Protein AF-0000000068338306 (afdb_homodimer)

Foldseek 3Di:
DPPQFDADPVCPVVLVVLVVVLVVDDCVVCVPVNVVSVVVNCVRRRDDDDDADQPVLAKDKDKDKFDQPCVVPVPDDLLCLCQDVVRVNVVVLCVLLVKDKDWAEAPNDVDNVVLVVVCVVVDPVSVRNPDHTIMMIMFIGGDVSSVVSVVSSVVSSVVSRDDDPPPDDPPPPCPPDPPPPPPPQRSVVPDVVPPPPDDPPPSPPDPPPPPDDD/DPPQFDADPVCPVVLVVLVVVLVVDDCVVCVPVNVVSVVVNCVRRRDDDDDADQPVLAKDKDKDKFDQPCVVPVPDDLLCLCQDVVRVNVVVLCVLLVKDKDWAEAPNDVDNVVLVVVCVVVDPVSVRNPDHTIMMIMFIGGDVSSVSSVVSSVVSSVVSRDDDPPPDDPPPPCPPDPPPPPPPPSSVVPDVVVPPPDDPPPPPPDPPPPPDDD

Secondary structure (DSSP, 8-state):
-----PPPHHHHHHHHHHHHHHHHS-TTT-HHHHHHHHHHHHHHTT----EE--SS---EEEEEEEE--TTT-TT--HHHHHH-GGGHHHHHHHHHHT-EEEEESTT-SS-HHHHHHHHHTT-GGGGGGGSPSEEEEEEEESHHHHHHHHHHHHHHHHHHHS----------------------SGGGGSSTTTT-S-----------------/-----PPPHHHHHHHHHHHHHHHHS-TTT-HHHHHHHHHHHHHHTT----EE--SS---EEEEEEEE--TTT-TT--HHHHHH-GGGHHHHHHHHHHT-EEEEESTT-SS-HHHHHHHHHTT-GGGGGGGSPSEEEEEEEESHHHHHHHHHHHHHHHHHHHS----------------------SGGGGSSTTTT-S-----------------

Structure (mmCIF, N/CA/C/O backbone):
data_AF-0000000068338306-model_v1
#
loop_
_entity.id
_entity.type
_entity.pdbx_description
1 polymer 'KH domain-containing RNA-binding signal transduction-associated protein 2'
#
loop_
_atom_site.group_PDB
_atom_site.id
_atom_site.type_symbol
_atom_site.label_atom_id
_atom_site.label_alt_id
_atom_site.label_comp_id
_atom_site.label_asym_id
_atom_site.label_entity_id
_atom_site.label_seq_id
_atom_site.pdbx_PDB_ins_code
_atom_site.Cartn_x
_atom_site.Cartn_y
_atom_site.Cartn_z
_atom_site.occupancy
_atom_site.B_iso_or_equiv
_atom_site.auth_seq_id
_atom_site.auth_comp_id
_atom_site.auth_asym_id
_atom_site.auth_atom_id
_atom_site.pdbx_PDB_model_num
ATOM 1 N N . MET A 1 1 ? 0.782 8.266 22.594 1 24.22 1 MET A N 1
ATOM 2 C CA . MET A 1 1 ? 1.896 8.625 21.719 1 24.22 1 MET A CA 1
ATOM 3 C C . MET A 1 1 ? 2.15 7.531 20.688 1 24.22 1 MET A C 1
ATOM 5 O O . MET A 1 1 ? 2.463 6.395 21.047 1 24.22 1 MET A O 1
ATOM 9 N N . MET A 1 2 ? 1.379 7.531 19.719 1 29.98 2 MET A N 1
ATOM 10 C CA . MET A 1 2 ? 1.616 6.445 18.781 1 29.98 2 MET A CA 1
ATOM 11 C C . MET A 1 2 ? 3.086 6.387 18.375 1 29.98 2 MET A C 1
ATOM 13 O O . MET A 1 2 ? 3.666 7.395 17.969 1 29.98 2 MET A O 1
ATOM 17 N N . LYS A 1 3 ? 3.863 5.609 19.141 1 35.41 3 LYS A N 1
ATOM 18 C CA . LYS A 1 3 ? 5.289 5.445 18.891 1 35.41 3 LYS A CA 1
ATOM 19 C C . LYS A 1 3 ? 5.547 5.074 17.422 1 35.41 3 LYS A C 1
ATOM 21 O O . LYS A 1 3 ? 5.059 4.051 16.953 1 35.41 3 LYS A O 1
ATOM 26 N N . VAL A 1 4 ? 5.727 6.016 16.641 1 39.84 4 VAL A N 1
ATOM 27 C CA . VAL A 1 4 ? 6.227 5.941 15.266 1 39.84 4 VAL A CA 1
ATOM 28 C C . VAL A 1 4 ? 7.605 5.285 15.25 1 39.84 4 VAL A C 1
ATOM 30 O O . VAL A 1 4 ? 8.453 5.586 16.094 1 39.84 4 VAL A O 1
ATOM 33 N N . GLY A 1 5 ? 7.781 4.016 14.703 1 48.25 5 GLY A N 1
ATOM 34 C CA . GLY A 1 5 ? 9.023 3.678 14.023 1 48.25 5 GLY A CA 1
ATOM 35 C C . GLY A 1 5 ? 9.734 2.488 14.641 1 48.25 5 GLY A C 1
ATOM 36 O O . GLY A 1 5 ? 10.961 2.375 14.547 1 48.25 5 GLY A O 1
ATOM 37 N N . GLU A 1 6 ? 9.203 2.004 15.711 1 49.91 6 GLU A N 1
ATOM 38 C CA . GLU A 1 6 ? 10.141 0.954 16.109 1 49.91 6 GLU A CA 1
ATOM 39 C C . GLU A 1 6 ? 10.18 -0.167 15.078 1 49.91 6 GLU A C 1
ATOM 41 O O . GLU A 1 6 ? 9.133 -0.651 14.633 1 49.91 6 GLU A O 1
ATOM 46 N N . PRO A 1 7 ? 11.328 -0.341 14.586 1 56.81 7 PRO A N 1
ATOM 47 C CA . PRO A 1 7 ? 11.43 -1.458 13.648 1 56.81 7 PRO A CA 1
ATOM 48 C C . PRO A 1 7 ? 10.984 -2.785 14.25 1 56.81 7 PRO A C 1
ATOM 50 O O . PRO A 1 7 ? 11.117 -2.992 15.461 1 56.81 7 PRO A O 1
ATOM 53 N N . ARG A 1 8 ? 10.32 -3.475 13.555 1 62.78 8 ARG A N 1
ATOM 54 C CA . ARG A 1 8 ? 9.961 -4.832 13.961 1 62.78 8 ARG A CA 1
ATOM 55 C C . ARG A 1 8 ? 11.203 -5.645 14.297 1 62.78 8 ARG A C 1
ATOM 57 O O . ARG A 1 8 ? 12.258 -5.477 13.672 1 62.78 8 ARG A O 1
ATOM 64 N N . PRO A 1 9 ? 11.242 -6.188 15.406 1 61.31 9 PRO A N 1
ATOM 65 C CA . PRO A 1 9 ? 12.414 -6.965 15.82 1 61.31 9 PRO A CA 1
ATOM 66 C C . PRO A 1 9 ? 13.055 -7.73 14.664 1 61.31 9 PRO A C 1
ATOM 68 O O . PRO A 1 9 ? 14.281 -7.836 14.586 1 61.31 9 PRO A O 1
ATOM 71 N N . GLU A 1 10 ? 12.195 -8.211 13.844 1 68.5 10 GLU A N 1
ATOM 72 C CA . GLU A 1 10 ? 12.734 -8.992 12.734 1 68.5 10 GLU A CA 1
ATOM 73 C C . GLU A 1 10 ? 13.539 -8.117 11.781 1 68.5 10 GLU A C 1
ATOM 75 O O . GLU A 1 10 ? 14.422 -8.609 11.07 1 68.5 10 GLU A O 1
ATOM 80 N N . GLN A 1 11 ? 13.352 -6.883 12.023 1 81.19 11 GLN A N 1
ATOM 81 C CA . GLN A 1 11 ? 14.016 -5.977 11.086 1 81.19 11 GLN A CA 1
ATOM 82 C C . GLN A 1 11 ? 15.305 -5.422 11.68 1 81.19 11 GLN A C 1
ATOM 84 O O . GLN A 1 11 ? 16.125 -4.84 10.961 1 81.19 11 GLN A O 1
ATOM 89 N N . ALA A 1 12 ? 15.539 -5.645 12.922 1 85.69 12 ALA A N 1
ATOM 90 C CA . ALA A 1 12 ? 16.719 -5.105 13.602 1 85.69 12 ALA A CA 1
ATOM 91 C C . ALA A 1 12 ? 18 -5.664 12.992 1 85.69 12 ALA A C 1
ATOM 93 O O . ALA A 1 12 ? 18.984 -4.93 12.805 1 85.69 12 ALA A O 1
ATOM 94 N N . GLY A 1 13 ? 17.953 -6.965 12.719 1 88.88 13 GLY A N 1
ATOM 95 C CA . GLY A 1 13 ? 19.109 -7.59 12.102 1 88.88 13 GLY A CA 1
ATOM 96 C C . GLY A 1 13 ? 19.422 -7.055 10.719 1 88.88 13 GLY A C 1
ATOM 97 O O . GLY A 1 13 ? 20.578 -6.805 10.391 1 88.88 13 GLY A O 1
ATOM 98 N N . ALA A 1 14 ? 18.438 -6.832 10 1 90.62 14 ALA A N 1
ATOM 99 C CA . ALA A 1 14 ? 18.609 -6.301 8.648 1 90.62 14 ALA A CA 1
ATOM 100 C C . ALA A 1 14 ? 19.141 -4.867 8.688 1 90.62 14 ALA A C 1
ATOM 102 O O . ALA A 1 14 ? 20.016 -4.5 7.906 1 90.62 14 ALA A O 1
ATOM 103 N N . ILE A 1 15 ? 18.688 -4.133 9.617 1 91.94 15 ILE A N 1
ATOM 104 C CA . ILE A 1 15 ? 19.109 -2.742 9.758 1 91.94 15 ILE A CA 1
ATOM 105 C C . ILE A 1 15 ? 20.594 -2.682 10.117 1 91.94 15 ILE A C 1
ATOM 107 O O . ILE A 1 15 ? 21.359 -1.93 9.508 1 91.94 15 ILE A O 1
ATOM 111 N N . GLU A 1 16 ? 20.922 -3.521 11.031 1 93.31 16 GLU A N 1
ATOM 112 C CA . GLU A 1 16 ? 22.328 -3.539 11.461 1 93.31 16 GLU A CA 1
ATOM 113 C C . GLU A 1 16 ? 23.25 -3.928 10.312 1 93.31 16 GLU A C 1
ATOM 115 O O . GLU A 1 16 ? 24.328 -3.34 10.148 1 93.31 16 GLU A O 1
ATOM 120 N N . ALA A 1 17 ? 22.828 -4.883 9.594 1 94.5 17 ALA A N 1
ATOM 121 C CA . ALA A 1 17 ? 23.625 -5.355 8.477 1 94.5 17 ALA A CA 1
ATOM 122 C C . ALA A 1 17 ? 23.812 -4.262 7.43 1 94.5 17 ALA A C 1
ATOM 124 O O . ALA A 1 17 ? 24.922 -4.035 6.945 1 94.5 17 ALA A O 1
ATOM 125 N N . ILE A 1 18 ? 22.812 -3.545 7.18 1 94.75 18 ILE A N 1
ATOM 126 C CA . ILE A 1 18 ? 22.859 -2.498 6.164 1 94.75 18 ILE A CA 1
ATOM 127 C C . ILE A 1 18 ? 23.703 -1.333 6.66 1 94.75 18 ILE A C 1
ATOM 129 O O . ILE A 1 18 ? 24.531 -0.794 5.91 1 94.75 18 ILE A O 1
ATOM 133 N N . VAL A 1 19 ? 23.531 -0.978 7.91 1 93.31 19 VAL A N 1
ATOM 134 C CA . VAL A 1 19 ? 24.297 0.128 8.484 1 93.31 19 VAL A CA 1
ATOM 135 C C . VAL A 1 19 ? 25.797 -0.205 8.453 1 93.31 19 VAL A C 1
ATOM 137 O O . VAL A 1 19 ? 26.609 0.635 8.086 1 93.31 19 VAL A O 1
ATOM 140 N N . ARG A 1 20 ? 26.125 -1.414 8.828 1 95.12 20 ARG A N 1
ATOM 141 C CA . ARG A 1 20 ? 27.516 -1.861 8.844 1 95.12 20 ARG A CA 1
ATOM 142 C C . ARG A 1 20 ? 28.109 -1.802 7.445 1 95.12 20 ARG A C 1
ATOM 144 O O . ARG A 1 20 ? 29.219 -1.267 7.262 1 95.12 20 ARG A O 1
ATOM 151 N N . GLU A 1 21 ? 27.391 -2.266 6.465 1 96.38 21 GLU A N 1
ATOM 152 C CA . GLU A 1 21 ? 27.906 -2.287 5.094 1 96.38 21 GLU A CA 1
ATOM 153 C C . GLU A 1 21 ? 27.953 -0.88 4.504 1 96.38 21 GLU A C 1
ATOM 155 O O . GLU A 1 21 ? 28.875 -0.557 3.746 1 96.38 21 GLU A O 1
ATOM 160 N N . LEU A 1 22 ? 27.078 -0.079 4.879 1 94.5 22 LEU A N 1
ATOM 161 C CA . LEU A 1 22 ? 27.031 1.289 4.375 1 94.5 22 LEU A CA 1
ATOM 162 C C . LEU A 1 22 ? 28.234 2.088 4.867 1 94.5 22 LEU A C 1
ATOM 164 O O . LEU A 1 22 ? 28.781 2.916 4.133 1 94.5 22 LEU A O 1
ATOM 168 N N . LYS A 1 23 ? 28.641 1.833 6.055 1 94.31 23 LYS A N 1
ATOM 169 C CA . LYS A 1 23 ? 29.797 2.516 6.625 1 94.31 23 LYS A CA 1
ATOM 170 C C . LYS A 1 23 ? 31.062 2.18 5.855 1 94.31 23 LYS A C 1
ATOM 172 O O . LYS A 1 23 ? 31.984 3.004 5.766 1 94.31 23 LYS A O 1
ATOM 177 N N . ASN A 1 24 ? 31.094 1.032 5.281 1 94.56 24 ASN A N 1
ATOM 178 C CA . ASN A 1 24 ? 32.281 0.552 4.586 1 94.56 24 ASN A CA 1
ATOM 179 C C . ASN A 1 24 ? 32.188 0.798 3.082 1 94.56 24 ASN A C 1
ATOM 181 O O . ASN A 1 24 ? 33.125 0.513 2.344 1 94.56 24 ASN A O 1
ATOM 185 N N . LEU A 1 25 ? 31.078 1.37 2.646 1 95.31 25 LEU A N 1
ATOM 186 C CA . LEU A 1 25 ? 30.844 1.593 1.222 1 95.31 25 LEU A CA 1
ATOM 187 C C . LEU A 1 25 ? 31.359 2.967 0.801 1 95.31 25 LEU A C 1
ATOM 189 O O . LEU A 1 25 ? 31.125 3.961 1.491 1 95.31 25 LEU A O 1
ATOM 193 N N . ASP A 1 26 ? 32.094 3.043 -0.288 1 94.5 26 ASP A N 1
ATOM 194 C CA . ASP A 1 26 ? 32.531 4.312 -0.86 1 94.5 26 ASP A CA 1
ATOM 195 C C . ASP A 1 26 ? 31.391 5.043 -1.53 1 94.5 26 ASP A C 1
ATOM 197 O O . ASP A 1 26 ? 30.984 4.691 -2.641 1 94.5 26 ASP A O 1
ATOM 201 N N . GLU A 1 27 ? 30.906 6.078 -0.994 1 93.19 27 GLU A N 1
ATOM 202 C CA . GLU A 1 27 ? 29.734 6.816 -1.454 1 93.19 27 GLU A CA 1
ATOM 203 C C . GLU A 1 27 ? 29.984 7.434 -2.83 1 93.19 27 GLU A C 1
ATOM 205 O O . GLU A 1 27 ? 29.062 7.527 -3.643 1 93.19 27 GLU A O 1
ATOM 210 N N . LYS A 1 28 ? 31.125 7.926 -3.109 1 94.88 28 LYS A N 1
ATOM 211 C CA . LYS A 1 28 ? 31.438 8.57 -4.383 1 94.88 28 LYS A CA 1
ATOM 212 C C . LYS A 1 28 ? 31.438 7.559 -5.523 1 94.88 28 LYS A C 1
ATOM 214 O O . LYS A 1 28 ? 31 7.879 -6.637 1 94.88 28 LYS A O 1
ATOM 219 N N . ALA A 1 29 ? 31.844 6.344 -5.25 1 94.88 29 ALA A N 1
ATOM 220 C CA . ALA A 1 29 ? 31.906 5.301 -6.27 1 94.88 29 ALA A CA 1
ATOM 221 C C . ALA A 1 29 ? 30.547 4.652 -6.473 1 94.88 29 ALA A C 1
ATOM 223 O O . ALA A 1 29 ? 30.234 4.168 -7.562 1 94.88 29 ALA A O 1
ATOM 224 N N . PHE A 1 30 ? 29.766 4.625 -5.391 1 96.56 30 PHE A N 1
ATOM 225 C CA . PHE A 1 30 ? 28.484 3.939 -5.438 1 96.56 30 PHE A CA 1
ATOM 226 C C . PHE A 1 30 ? 27.375 4.848 -4.93 1 96.56 30 PHE A C 1
ATOM 228 O O . PHE A 1 30 ? 26.688 4.512 -3.963 1 96.56 30 PHE A O 1
ATOM 235 N N . PRO A 1 31 ? 27.125 5.949 -5.66 1 95.88 31 PRO A N 1
ATOM 236 C CA . PRO A 1 31 ? 26.125 6.902 -5.176 1 95.88 31 PRO A CA 1
ATOM 237 C C . PRO A 1 31 ? 24.703 6.324 -5.188 1 95.88 31 PRO A C 1
ATOM 239 O O . PRO A 1 31 ? 23.906 6.602 -4.285 1 95.88 31 PRO A O 1
ATOM 242 N N . ALA A 1 32 ? 24.375 5.57 -6.18 1 94.94 32 ALA A N 1
ATOM 243 C CA . ALA A 1 32 ? 23.031 5 -6.277 1 94.94 32 ALA A CA 1
ATOM 244 C C . ALA A 1 32 ? 22.781 3.992 -5.16 1 94.94 32 ALA A C 1
ATOM 246 O O . ALA A 1 32 ? 21.719 3.992 -4.543 1 94.94 32 ALA A O 1
ATOM 247 N N . LEU A 1 33 ? 23.719 3.197 -4.859 1 95.88 33 LEU A N 1
ATOM 248 C CA . LEU A 1 33 ? 23.578 2.197 -3.809 1 95.88 33 LEU A CA 1
ATOM 249 C C . LEU A 1 33 ? 23.516 2.855 -2.436 1 95.88 33 LEU A C 1
ATOM 251 O O . LEU A 1 33 ? 22.812 2.381 -1.544 1 95.88 33 LEU A O 1
ATOM 255 N N . HIS A 1 34 ? 24.312 3.867 -2.301 1 95.62 34 HIS A N 1
ATOM 256 C CA . HIS A 1 34 ? 24.266 4.613 -1.046 1 95.62 34 HIS A CA 1
ATOM 257 C C . HIS A 1 34 ? 22.875 5.184 -0.788 1 95.62 34 HIS A C 1
ATOM 259 O O . HIS A 1 34 ? 22.344 5.043 0.311 1 95.62 34 HIS A O 1
ATOM 265 N N . ALA A 1 35 ? 22.391 5.77 -1.812 1 93.44 35 ALA A N 1
ATOM 266 C CA . ALA A 1 35 ? 21.047 6.34 -1.703 1 93.44 35 ALA A CA 1
ATOM 267 C C . ALA A 1 35 ? 20 5.25 -1.431 1 93.44 35 ALA A C 1
ATOM 269 O O . ALA A 1 35 ? 19.094 5.445 -0.629 1 93.44 35 ALA A O 1
ATOM 270 N N . LEU A 1 36 ? 20.172 4.188 -2.062 1 93.88 36 LEU A N 1
ATOM 271 C CA . LEU A 1 36 ? 19.266 3.055 -1.896 1 93.88 36 LEU A CA 1
ATOM 272 C C . LEU A 1 36 ? 19.297 2.551 -0.457 1 93.88 36 LEU A C 1
ATOM 274 O O . LEU A 1 36 ? 18.234 2.238 0.112 1 93.88 36 LEU A O 1
ATOM 278 N N . ALA A 1 37 ? 20.438 2.418 0.091 1 94.25 37 ALA A N 1
ATOM 279 C CA . ALA A 1 37 ? 20.594 1.94 1.463 1 94.25 37 ALA A CA 1
ATOM 280 C C . ALA A 1 37 ? 19.906 2.883 2.451 1 94.25 37 ALA A C 1
ATOM 282 O O . ALA A 1 37 ? 19.219 2.434 3.369 1 94.25 37 ALA A O 1
ATOM 283 N N . GLU A 1 38 ? 20.078 4.113 2.223 1 89.69 38 GLU A N 1
ATOM 284 C CA . GLU A 1 38 ? 19.438 5.105 3.088 1 89.69 38 GLU A CA 1
ATOM 285 C C . GLU A 1 38 ? 17.922 5.012 3.014 1 89.69 38 GLU A C 1
ATOM 287 O O . GLU A 1 38 ? 17.234 5.098 4.035 1 89.69 38 GLU A O 1
ATOM 292 N N . ASN A 1 39 ? 17.438 4.867 1.796 1 89.06 39 ASN A N 1
ATOM 293 C CA . ASN A 1 39 ? 16 4.742 1.602 1 89.06 39 ASN A CA 1
ATOM 294 C C . ASN A 1 39 ? 15.453 3.49 2.279 1 89.06 39 ASN A C 1
ATOM 296 O O . ASN A 1 39 ? 14.367 3.521 2.863 1 89.06 39 ASN A O 1
ATOM 300 N N . GLU A 1 40 ? 16.219 2.461 2.141 1 90.38 40 GLU A N 1
ATOM 301 C CA . GLU A 1 40 ? 15.773 1.209 2.746 1 90.38 40 GLU A CA 1
ATOM 302 C C . GLU A 1 40 ? 15.773 1.303 4.27 1 90.38 40 GLU A C 1
ATOM 304 O O . GLU A 1 40 ? 14.867 0.792 4.93 1 90.38 40 GLU A O 1
ATOM 309 N N . LEU A 1 41 ? 16.766 1.911 4.82 1 89.25 41 LEU A N 1
ATOM 310 C CA . LEU A 1 41 ? 16.812 2.109 6.266 1 89.25 41 LEU A CA 1
ATOM 311 C C . LEU A 1 41 ? 15.625 2.922 6.75 1 89.25 41 LEU A C 1
ATOM 313 O O . LEU A 1 41 ? 15.023 2.605 7.781 1 89.25 41 LEU A O 1
ATOM 317 N N . PHE A 1 42 ? 15.32 3.855 5.957 1 85.62 42 PHE A N 1
ATOM 318 C CA . PHE A 1 42 ? 14.156 4.676 6.258 1 85.62 42 PHE A CA 1
ATOM 319 C C . PHE A 1 42 ? 12.891 3.834 6.266 1 85.62 42 PHE A C 1
ATOM 321 O O . PHE A 1 42 ? 12.07 3.945 7.18 1 85.62 42 PHE A O 1
ATOM 328 N N . ARG A 1 43 ? 12.766 2.963 5.309 1 87.19 43 ARG A N 1
ATOM 329 C CA . ARG A 1 43 ? 11.586 2.113 5.195 1 87.19 43 ARG A CA 1
ATOM 330 C C . ARG A 1 43 ? 11.523 1.107 6.34 1 87.19 43 ARG A C 1
ATOM 332 O O . ARG A 1 43 ? 10.461 0.901 6.934 1 87.19 43 ARG A O 1
ATOM 339 N N . LEU A 1 44 ? 12.641 0.585 6.633 1 87.75 44 LEU A N 1
ATOM 340 C CA . LEU A 1 44 ? 12.703 -0.427 7.684 1 87.75 44 LEU A CA 1
ATOM 341 C C . LEU A 1 44 ? 12.391 0.182 9.047 1 87.75 44 LEU A C 1
ATOM 343 O O . LEU A 1 44 ? 11.953 -0.521 9.961 1 87.75 44 LEU A O 1
ATOM 347 N N . ARG A 1 45 ? 12.508 1.441 9.102 1 82.62 45 ARG A N 1
ATOM 348 C CA . ARG A 1 45 ? 12.25 2.135 10.359 1 82.62 45 ARG A CA 1
ATOM 349 C C . ARG A 1 45 ? 10.828 2.693 10.391 1 82.62 45 ARG A C 1
ATOM 351 O O . ARG A 1 45 ? 10.492 3.498 11.266 1 82.62 45 ARG A O 1
ATOM 358 N N . GLY A 1 46 ? 10.086 2.352 9.375 1 78.06 46 GLY A N 1
ATOM 359 C CA . GLY A 1 46 ? 8.672 2.691 9.398 1 78.06 46 GLY A CA 1
ATOM 360 C C . GLY A 1 46 ? 8.312 3.838 8.469 1 78.06 46 GLY A C 1
ATOM 361 O O . GLY A 1 46 ? 7.18 4.316 8.469 1 78.06 46 GLY A O 1
ATOM 362 N N . GLY A 1 47 ? 9.266 4.238 7.75 1 82.56 47 GLY A N 1
ATOM 363 C CA . GLY A 1 47 ? 9.016 5.324 6.816 1 82.56 47 GLY A CA 1
ATOM 364 C C . GLY A 1 47 ? 8.203 4.895 5.609 1 82.56 47 GLY A C 1
ATOM 365 O O . GLY A 1 47 ? 8.297 3.748 5.168 1 82.56 47 GLY A O 1
ATOM 366 N N . ILE A 1 48 ? 7.344 5.836 5.152 1 83.94 48 ILE A N 1
ATOM 367 C CA . ILE A 1 48 ? 6.574 5.629 3.928 1 83.94 48 ILE A CA 1
ATOM 368 C C . ILE A 1 48 ? 7.074 6.578 2.838 1 83.94 48 ILE A C 1
ATOM 370 O O . ILE A 1 48 ? 7.117 7.793 3.039 1 83.94 48 ILE A O 1
ATOM 374 N N . ALA A 1 49 ? 7.383 6.035 1.756 1 78.31 49 ALA A N 1
ATOM 375 C CA . ALA A 1 49 ? 8.047 6.812 0.712 1 78.31 49 ALA A CA 1
ATOM 376 C C . ALA A 1 49 ? 7.031 7.613 -0.102 1 78.31 49 ALA A C 1
ATOM 378 O O . ALA A 1 49 ? 7.234 8.805 -0.357 1 78.31 49 ALA A O 1
ATOM 379 N N . GLU A 1 50 ? 5.988 6.949 -0.47 1 85.94 50 GLU A N 1
ATOM 380 C CA . GLU A 1 50 ? 5.062 7.598 -1.396 1 85.94 50 GLU A CA 1
ATOM 381 C C . GLU A 1 50 ? 3.908 8.258 -0.648 1 85.94 50 GLU A C 1
ATOM 383 O O . GLU A 1 50 ? 3.332 7.668 0.267 1 85.94 50 GLU A O 1
ATOM 388 N N . SER A 1 51 ? 3.686 9.5 -0.991 1 93.75 51 SER A N 1
ATOM 389 C CA . SER A 1 51 ? 2.58 10.242 -0.396 1 93.75 51 SER A CA 1
ATOM 390 C C . SER A 1 51 ? 1.408 10.359 -1.365 1 93.75 51 SER A C 1
ATOM 392 O O . SER A 1 51 ? 1.601 10.352 -2.582 1 93.75 51 SER A O 1
ATOM 394 N N . ILE A 1 52 ? 0.283 10.453 -0.825 1 95.56 52 ILE A N 1
ATOM 395 C CA . ILE A 1 52 ? -0.927 10.547 -1.634 1 95.56 52 ILE A CA 1
ATOM 396 C C . ILE A 1 52 ? -1.539 11.938 -1.497 1 95.56 52 ILE A C 1
ATOM 398 O O . ILE A 1 52 ? -1.716 12.438 -0.384 1 95.56 52 ILE A O 1
ATOM 402 N N . ASP A 1 53 ? -1.77 12.547 -2.58 1 95.06 53 ASP A N 1
ATOM 403 C CA . ASP A 1 53 ? -2.494 13.812 -2.615 1 95.06 53 ASP A CA 1
ATOM 404 C C . ASP A 1 53 ? -4 13.578 -2.729 1 95.06 53 ASP A C 1
ATOM 406 O O . ASP A 1 53 ? -4.508 13.266 -3.807 1 95.06 53 ASP A O 1
ATOM 410 N N . ILE A 1 54 ? -4.715 13.828 -1.729 1 94.5 54 ILE A N 1
ATOM 411 C CA . ILE A 1 54 ? -6.137 13.508 -1.734 1 94.5 54 ILE A CA 1
ATOM 412 C C . ILE A 1 54 ? -6.941 14.75 -2.133 1 94.5 54 ILE A C 1
ATOM 414 O O . ILE A 1 54 ? -8.117 14.641 -2.484 1 94.5 54 ILE A O 1
ATOM 418 N N . VAL A 1 55 ? -6.367 15.828 -2.059 1 92.31 55 VAL A N 1
ATOM 419 C CA . VAL A 1 55 ? -7.074 17.078 -2.334 1 92.31 55 VAL A CA 1
ATOM 420 C C . VAL A 1 55 ? -7.285 17.234 -3.838 1 92.31 55 VAL A C 1
ATOM 422 O O . VAL A 1 55 ? -8.375 17.594 -4.285 1 92.31 55 VAL A O 1
ATOM 425 N N . SER A 1 5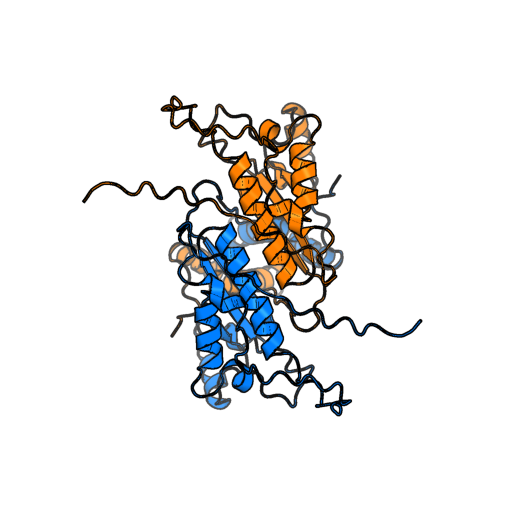6 ? -6.262 16.953 -4.598 1 91.19 56 SER A N 1
ATOM 426 C CA . SER A 1 56 ? -6.352 17.062 -6.051 1 91.19 56 SER A CA 1
ATOM 427 C C . SER A 1 56 ? -7.301 16.031 -6.633 1 91.19 56 SER A C 1
ATOM 429 O O . SER A 1 56 ? -7.801 16.188 -7.746 1 91.19 56 SER A O 1
ATOM 431 N N . ASN A 1 57 ? -7.531 14.969 -5.961 1 87.88 57 ASN A N 1
ATOM 432 C CA . ASN A 1 57 ? -8.391 13.859 -6.348 1 87.88 57 ASN A CA 1
ATOM 433 C C . ASN A 1 57 ? -7.973 13.266 -7.691 1 87.88 57 ASN A C 1
ATOM 435 O O . ASN A 1 57 ? -8.82 12.805 -8.461 1 87.88 57 ASN A O 1
ATOM 439 N N . ARG A 1 58 ? -6.68 13.391 -7.938 1 93.44 58 ARG A N 1
ATOM 440 C CA . ARG A 1 58 ? -6.129 12.742 -9.125 1 93.44 58 ARG A CA 1
ATOM 441 C C . ARG A 1 58 ? -6.066 11.227 -8.938 1 93.44 58 ARG A C 1
ATOM 443 O O . ARG A 1 58 ? -5.914 10.742 -7.82 1 93.44 58 ARG A O 1
ATOM 450 N N . GLN A 1 59 ? -6.195 10.57 -10.055 1 95.69 59 GLN A N 1
ATOM 451 C CA . GLN A 1 59 ? -6.18 9.117 -9.969 1 95.69 59 GLN A CA 1
ATOM 452 C C . GLN A 1 59 ? -4.832 8.602 -9.469 1 95.69 59 GLN A C 1
ATOM 454 O O . GLN A 1 59 ? -3.785 9.148 -9.828 1 95.69 59 GLN A O 1
ATOM 459 N N . VAL A 1 60 ? -4.902 7.633 -8.672 1 95 60 VAL A N 1
ATOM 460 C CA . VAL A 1 60 ? -3.709 6.957 -8.172 1 95 60 VAL A CA 1
ATOM 461 C C . VAL A 1 60 ? -3.824 5.457 -8.422 1 95 60 VAL A C 1
ATOM 463 O O . VAL A 1 60 ? -4.93 4.906 -8.453 1 95 60 VAL A O 1
ATOM 466 N N . LYS A 1 61 ? -2.709 4.883 -8.711 1 93.69 61 LYS A N 1
ATOM 467 C CA . LYS A 1 61 ? -2.662 3.434 -8.875 1 93.69 61 LYS A CA 1
AT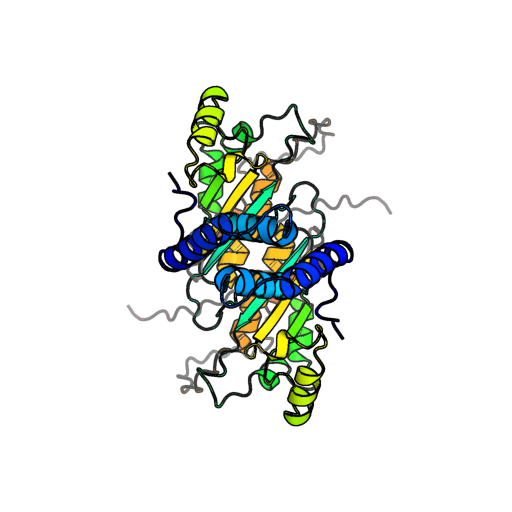OM 468 C C . LYS A 1 61 ? -2.252 2.74 -7.582 1 93.69 61 LYS A C 1
ATOM 470 O O . LYS A 1 61 ? -1.2 3.047 -7.016 1 93.69 61 LYS A O 1
ATOM 475 N N . ILE A 1 62 ? -3.1 1.902 -7.102 1 94.56 62 ILE A N 1
ATOM 476 C CA . ILE A 1 62 ? -2.803 1.097 -5.922 1 94.56 62 ILE A CA 1
ATOM 477 C C . ILE A 1 62 ? -2.793 -0.383 -6.293 1 94.56 62 ILE A C 1
ATOM 479 O O . ILE A 1 62 ? -3.674 -0.852 -7.02 1 94.56 62 ILE A O 1
ATOM 483 N N . ARG A 1 63 ? -1.776 -1.065 -5.746 1 94 63 ARG A N 1
ATOM 484 C CA . ARG A 1 63 ? -1.592 -2.469 -6.102 1 94 63 ARG A CA 1
ATOM 485 C C . ARG A 1 63 ? -1.512 -3.344 -4.855 1 94 63 ARG A C 1
ATOM 487 O O . ARG A 1 63 ? -1.004 -2.914 -3.818 1 94 63 ARG A O 1
ATOM 494 N N . ALA A 1 64 ? -2.031 -4.484 -4.992 1 95.94 64 ALA A N 1
ATOM 495 C CA . ALA A 1 64 ? -1.939 -5.477 -3.924 1 95.94 64 ALA A CA 1
ATOM 496 C C . ALA A 1 64 ? -1.578 -6.852 -4.477 1 95.94 64 ALA A C 1
ATOM 498 O O . ALA A 1 64 ? -2.053 -7.242 -5.547 1 95.94 64 ALA A O 1
ATOM 499 N N . LYS A 1 65 ? -0.702 -7.531 -3.82 1 96.31 65 LYS A N 1
ATOM 500 C CA . LYS A 1 65 ? -0.335 -8.914 -4.125 1 96.31 65 LYS A CA 1
ATOM 501 C C . LYS A 1 65 ? -1.035 -9.883 -3.182 1 96.31 65 LYS A C 1
ATOM 503 O O . LYS A 1 65 ? -0.885 -9.797 -1.961 1 96.31 65 LYS A O 1
ATOM 508 N N . ILE A 1 66 ? -1.773 -10.82 -3.74 1 97.5 66 ILE A N 1
ATOM 509 C CA . ILE A 1 66 ? -2.578 -11.742 -2.943 1 97.5 66 ILE A CA 1
ATOM 510 C C . ILE A 1 66 ? -2.002 -13.148 -3.045 1 97.5 66 ILE A C 1
ATOM 512 O O . ILE A 1 66 ? -1.765 -13.656 -4.145 1 97.5 66 ILE A O 1
ATOM 516 N N . GLU A 1 67 ? -1.886 -13.75 -1.906 1 96.62 67 GLU A N 1
ATOM 517 C CA . GLU A 1 67 ? -1.4 -15.125 -1.859 1 96.62 67 GLU A CA 1
ATOM 518 C C . GLU A 1 67 ? -2.482 -16.109 -2.299 1 96.62 67 GLU A C 1
ATOM 520 O O . GLU A 1 67 ? -3.637 -16 -1.88 1 96.62 67 GLU A O 1
ATOM 525 N N . ILE A 1 68 ? -2.105 -16.969 -3.133 1 96.44 68 ILE A N 1
ATOM 526 C CA . ILE A 1 68 ? -2.977 -18.078 -3.471 1 96.44 68 ILE A CA 1
ATOM 527 C C . ILE A 1 68 ? -2.627 -19.297 -2.604 1 96.44 68 ILE A C 1
ATOM 529 O O . ILE A 1 68 ? -1.477 -19.734 -2.58 1 96.44 68 ILE A O 1
ATOM 533 N N . PRO A 1 69 ? -3.578 -19.844 -1.902 1 94.62 69 PRO A N 1
ATOM 534 C CA . PRO A 1 69 ? -3.287 -20.875 -0.895 1 94.62 69 PRO A CA 1
ATOM 535 C C . PRO A 1 69 ? -3.135 -22.266 -1.497 1 94.62 69 PRO A C 1
ATOM 537 O O . PRO A 1 69 ? -3.711 -23.234 -0.987 1 94.62 69 PRO A O 1
ATOM 540 N N . SER A 1 70 ? -2.213 -22.406 -2.363 1 93.44 70 SER A N 1
ATOM 541 C CA . SER A 1 70 ? -1.99 -23.688 -3.014 1 93.44 70 SER A CA 1
ATOM 542 C C . SER A 1 70 ? -1.288 -24.672 -2.078 1 93.44 70 SER A C 1
ATOM 544 O O . SER A 1 70 ? -1.497 -25.875 -2.168 1 93.44 70 SER A O 1
ATOM 546 N N . SER A 1 71 ? -0.452 -24.172 -1.234 1 91.81 71 SER A N 1
ATOM 547 C CA . SER A 1 71 ? 0.254 -25.031 -0.294 1 91.81 71 SER A CA 1
ATOM 548 C C . SER A 1 71 ? -0.681 -25.547 0.798 1 91.81 71 SER A C 1
ATOM 550 O O . SER A 1 71 ? -0.538 -26.672 1.268 1 91.81 71 SER A O 1
ATOM 552 N N . GLN A 1 72 ? -1.572 -24.734 1.184 1 90.31 72 GLN A N 1
ATOM 553 C CA . GLN A 1 72 ? -2.543 -25.094 2.209 1 90.31 72 GLN A CA 1
ATOM 554 C C . GLN A 1 72 ? -3.594 -26.062 1.656 1 90.31 72 GLN A C 1
ATOM 556 O O . GLN A 1 72 ? -4.09 -26.922 2.375 1 90.31 72 GLN A O 1
ATOM 561 N N . TYR A 1 73 ? -3.943 -25.875 0.355 1 92.25 73 TYR A N 1
ATOM 562 C CA . TYR A 1 73 ? -4.938 -26.719 -0.312 1 92.25 73 TYR A CA 1
ATOM 563 C C . TYR A 1 73 ? -4.391 -27.281 -1.617 1 92.25 73 TYR A C 1
ATOM 565 O O . TYR A 1 73 ? -4.832 -26.891 -2.701 1 92.25 73 TYR A O 1
ATOM 573 N N . PRO A 1 74 ? -3.527 -28.234 -1.611 1 90.62 74 PRO A N 1
ATOM 574 C CA . PRO A 1 74 ? -2.857 -28.766 -2.807 1 90.62 74 PRO A CA 1
ATOM 575 C C . PRO A 1 74 ? -3.824 -29.438 -3.771 1 90.62 74 PRO A C 1
ATOM 577 O O . PRO A 1 74 ? -3.527 -29.562 -4.965 1 90.62 74 PRO A O 1
ATOM 580 N N . GLY A 1 75 ? -4.965 -29.781 -3.375 1 89.75 75 GLY A N 1
ATOM 581 C CA . GLY A 1 75 ? -5.922 -30.484 -4.223 1 89.75 75 GLY A CA 1
ATOM 582 C C . GLY A 1 75 ? -6.828 -29.531 -4.992 1 89.75 75 GLY A C 1
ATOM 583 O O . GLY A 1 75 ? -7.582 -29.969 -5.871 1 89.75 75 GLY A O 1
ATOM 584 N N . VAL A 1 76 ? -6.695 -28.375 -4.703 1 92.81 76 VAL A N 1
ATOM 585 C CA . VAL A 1 76 ? -7.59 -27.406 -5.324 1 92.81 76 VAL A CA 1
ATOM 586 C C . VAL A 1 76 ? -6.863 -26.672 -6.457 1 92.81 76 VAL A C 1
ATOM 588 O O . VAL A 1 76 ? -5.742 -26.203 -6.273 1 92.81 76 VAL A O 1
ATOM 591 N N . ASN A 1 77 ? -7.473 -26.688 -7.609 1 93.19 77 ASN A N 1
ATOM 592 C CA . ASN A 1 77 ? -6.973 -25.906 -8.734 1 93.19 77 ASN A CA 1
ATOM 593 C C . ASN A 1 77 ? -7.449 -24.453 -8.664 1 93.19 77 ASN A C 1
ATOM 595 O O . ASN A 1 77 ? -8.414 -24.078 -9.328 1 93.19 77 ASN A O 1
ATOM 599 N N . PHE A 1 78 ? -6.688 -23.656 -8.023 1 95.62 78 PHE A N 1
ATOM 600 C CA . PHE A 1 78 ? -7.113 -22.281 -7.762 1 95.62 78 PHE A CA 1
ATOM 601 C C . PHE A 1 78 ? -7.078 -21.453 -9.039 1 95.62 78 PHE A C 1
ATOM 603 O O . PHE A 1 78 ? -7.891 -20.547 -9.211 1 95.62 78 PHE A O 1
ATOM 610 N N . VAL A 1 79 ? -6.105 -21.672 -9.914 1 95.94 79 VAL A N 1
ATOM 611 C CA . VAL A 1 79 ? -6.035 -20.922 -11.164 1 95.94 79 VAL A CA 1
ATOM 612 C C . VAL A 1 79 ? -7.32 -21.125 -11.961 1 95.94 79 VAL A C 1
ATOM 614 O O . VAL A 1 79 ? -7.926 -20.172 -12.438 1 95.94 79 VAL A O 1
ATOM 617 N N . GLY A 1 80 ? -7.656 -22.391 -12.016 1 94.94 80 GLY A N 1
ATOM 618 C CA . GLY A 1 80 ? -8.898 -22.703 -12.695 1 94.94 80 GLY A CA 1
ATOM 619 C C . GLY A 1 80 ? -10.117 -22.094 -12.023 1 94.94 80 GLY A C 1
ATOM 620 O O . GLY A 1 80 ? -11.031 -21.609 -12.695 1 94.94 80 GLY A O 1
ATOM 621 N N . LYS A 1 81 ? -10.133 -22.188 -10.758 1 94.62 81 LYS A N 1
ATOM 622 C CA . LYS A 1 81 ? -11.242 -21.641 -9.977 1 94.62 81 LYS A CA 1
ATOM 623 C C . LYS A 1 81 ? -11.352 -20.125 -10.164 1 94.62 81 LYS A C 1
ATOM 625 O O . LYS A 1 81 ? -12.453 -19.594 -10.297 1 94.62 81 LYS A O 1
ATOM 630 N N . LEU A 1 82 ? -10.242 -19.438 -10.211 1 96.69 82 LEU A N 1
ATOM 631 C CA . LEU A 1 82 ? -10.195 -17.984 -10.344 1 96.69 82 LEU A CA 1
ATOM 632 C C . LEU A 1 82 ? -10.555 -17.562 -11.766 1 96.69 82 LEU A C 1
ATOM 634 O O . LEU A 1 82 ? -11.25 -16.562 -11.953 1 96.69 82 LEU A O 1
ATOM 638 N N . LEU A 1 83 ? -10.094 -18.328 -12.672 1 96.75 83 LEU A N 1
ATOM 639 C CA . LEU A 1 83 ? -10.367 -17.984 -14.062 1 96.75 83 LEU A CA 1
ATOM 640 C C . LEU A 1 83 ? -11.797 -18.344 -14.445 1 96.75 83 LEU A C 1
ATOM 642 O O . LEU A 1 83 ? -12.492 -17.547 -15.086 1 96.75 83 LEU A O 1
ATOM 646 N N . GLY A 1 84 ? -12.234 -19.5 -14.086 1 93.06 84 GLY A N 1
ATOM 647 C CA . GLY A 1 84 ? -13.508 -20.031 -14.555 1 93.06 84 GLY A CA 1
ATOM 648 C C . GLY A 1 84 ? -13.5 -20.359 -16.031 1 93.06 84 GLY A C 1
ATOM 649 O O . GLY A 1 84 ? -12.461 -20.281 -16.688 1 93.06 84 GLY A O 1
ATOM 650 N N . PRO A 1 85 ? -14.719 -20.75 -16.516 1 93.44 85 PRO A N 1
ATOM 651 C CA . PRO A 1 85 ? -14.789 -21.078 -17.938 1 93.44 85 PRO A CA 1
ATOM 652 C C . PRO A 1 85 ? -14.445 -19.891 -18.828 1 93.44 85 PRO A C 1
ATOM 654 O O . PRO A 1 85 ? -15.07 -18.828 -18.734 1 93.44 85 PRO A O 1
ATOM 657 N N . GLY A 1 86 ? -13.391 -20.156 -19.625 1 93.19 86 GLY A N 1
ATOM 658 C CA . GLY A 1 86 ? -12.969 -19.109 -20.562 1 93.19 86 GLY A CA 1
ATOM 659 C C . GLY A 1 86 ? -12.461 -17.875 -19.859 1 93.19 86 GLY A C 1
ATOM 660 O O . GLY A 1 86 ? -12.391 -16.797 -20.469 1 93.19 86 GLY A O 1
ATOM 661 N N . GLY A 1 87 ? -12.32 -17.969 -18.609 1 94.44 87 GLY A N 1
ATOM 662 C CA . GLY A 1 87 ? -11.828 -16.828 -17.844 1 94.44 87 GLY A CA 1
ATOM 663 C C . GLY A 1 87 ? -12.922 -15.875 -17.422 1 94.44 87 GLY A C 1
ATOM 664 O O . GLY A 1 87 ? -12.641 -14.75 -16.984 1 94.44 87 GLY A O 1
ATOM 665 N N . GLN A 1 88 ? -14.086 -16.266 -17.484 1 95.62 88 GLN A N 1
ATOM 666 C CA . GLN A 1 88 ? -15.242 -15.398 -17.281 1 95.62 88 GLN A CA 1
ATOM 667 C C . GLN A 1 88 ? -15.359 -14.984 -15.812 1 95.62 88 GLN A C 1
ATOM 669 O O . GLN A 1 88 ? -15.797 -13.875 -15.508 1 95.62 88 GLN A O 1
ATOM 674 N N . THR A 1 89 ? -15.039 -15.836 -14.898 1 96 89 THR A N 1
ATOM 675 C CA . THR A 1 89 ? -15.117 -15.523 -13.477 1 96 89 THR A CA 1
ATOM 676 C C . THR A 1 89 ? -14.18 -14.367 -13.125 1 96 89 THR A C 1
ATOM 678 O O . THR A 1 89 ? -14.602 -13.375 -12.531 1 96 89 THR A O 1
ATOM 681 N N . LEU A 1 90 ? -12.969 -14.484 -13.523 1 97.5 90 LEU A N 1
ATOM 682 C CA . LEU A 1 90 ? -11.992 -13.43 -13.25 1 97.5 90 LEU A CA 1
ATOM 683 C C . LEU A 1 90 ? -12.375 -12.133 -13.953 1 97.5 90 LEU A C 1
ATOM 685 O O . LEU A 1 90 ? -12.242 -11.055 -13.383 1 97.5 90 LEU A O 1
ATOM 689 N N . ARG A 1 91 ? -12.844 -12.32 -15.148 1 97.69 91 ARG A N 1
ATOM 690 C CA . ARG A 1 91 ? -13.273 -11.141 -15.906 1 97.69 91 ARG A CA 1
ATOM 691 C C . ARG A 1 91 ? -14.438 -10.445 -15.211 1 97.69 91 ARG A C 1
ATOM 693 O O . ARG A 1 91 ? -14.453 -9.227 -15.078 1 97.69 91 ARG A O 1
ATOM 700 N N . ALA A 1 92 ? -15.375 -11.148 -14.797 1 97.5 92 ALA A N 1
ATOM 701 C CA . ALA A 1 92 ? -16.547 -10.609 -14.109 1 97.5 92 ALA A CA 1
ATOM 702 C C . ALA A 1 92 ? -16.141 -9.93 -12.805 1 97.5 92 ALA A C 1
ATOM 704 O O . ALA A 1 92 ? -16.672 -8.867 -12.461 1 97.5 92 ALA A O 1
ATOM 705 N N . THR A 1 93 ? -15.234 -10.562 -12.125 1 97.62 93 THR A N 1
ATOM 706 C CA . THR A 1 93 ? -14.758 -9.992 -10.867 1 97.62 93 THR A CA 1
ATOM 707 C C . THR A 1 93 ? -14.062 -8.656 -11.109 1 97.62 93 THR A C 1
ATOM 709 O O . THR A 1 93 ? -14.305 -7.688 -10.391 1 97.62 93 THR A O 1
ATOM 712 N N . GLN A 1 94 ? -13.219 -8.586 -12.141 1 98.19 94 GLN A N 1
ATOM 713 C CA . GLN A 1 94 ? -12.531 -7.352 -12.508 1 98.19 94 GLN A CA 1
ATOM 714 C C . GLN A 1 94 ? -13.523 -6.258 -12.883 1 98.19 94 GLN A C 1
ATOM 716 O O . GLN A 1 94 ? -13.375 -5.105 -12.469 1 98.19 94 GLN A O 1
ATOM 721 N N . GLU A 1 95 ? -14.477 -6.637 -13.578 1 97.75 95 GLU A N 1
ATOM 722 C CA . GLU A 1 95 ? -15.477 -5.676 -14.039 1 97.75 95 GLU A CA 1
ATOM 723 C C . GLU A 1 95 ? -16.312 -5.152 -12.875 1 97.75 95 GLU A C 1
ATOM 725 O O . GLU A 1 95 ? -16.516 -3.945 -12.742 1 97.75 95 GLU A O 1
ATOM 730 N N . SER A 1 96 ? -16.75 -6 -12 1 95.94 96 SER A N 1
ATOM 731 C CA . SER A 1 96 ? -17.609 -5.613 -10.883 1 95.94 96 SER A CA 1
ATOM 732 C C . SER A 1 96 ? -16.844 -4.785 -9.859 1 95.94 96 SER A C 1
ATOM 734 O O . SER A 1 96 ? -17.406 -3.922 -9.195 1 95.94 96 SER A O 1
ATOM 736 N N . THR A 1 97 ? -15.586 -5.035 -9.734 1 97.31 97 THR A N 1
ATOM 737 C CA . THR A 1 97 ? -14.789 -4.352 -8.719 1 97.31 97 THR A CA 1
ATOM 738 C C . THR A 1 97 ? -13.992 -3.205 -9.336 1 97.31 97 THR A C 1
ATOM 740 O O . THR A 1 97 ? -13.344 -2.438 -8.617 1 97.31 97 THR A O 1
ATOM 743 N N . LYS A 1 98 ? -14.008 -3.105 -10.625 1 98 98 LYS A N 1
ATOM 744 C CA . LYS A 1 98 ? -13.289 -2.088 -11.383 1 98 98 LYS A CA 1
ATOM 745 C C . LYS A 1 98 ? -11.789 -2.145 -11.094 1 98 98 LYS A C 1
ATOM 747 O O . LYS A 1 98 ? -11.172 -1.12 -10.797 1 98 98 LYS A O 1
ATOM 752 N N . THR A 1 99 ? -11.312 -3.326 -11.148 1 98.5 99 THR A N 1
ATOM 753 C CA . THR A 1 99 ? -9.891 -3.568 -10.945 1 98.5 99 THR A CA 1
ATOM 754 C C . THR A 1 99 ? -9.312 -4.379 -12.102 1 98.5 99 THR A C 1
ATOM 756 O O . THR A 1 99 ? -10.055 -4.949 -12.898 1 98.5 99 THR A O 1
ATOM 759 N N . LYS A 1 100 ? -8.008 -4.312 -12.195 1 98.12 100 LYS A N 1
ATOM 760 C CA . LYS A 1 100 ? -7.262 -5.184 -13.102 1 98.12 100 LYS A CA 1
ATOM 761 C C . LYS A 1 100 ? -6.512 -6.266 -12.328 1 98.12 100 LYS A C 1
ATOM 763 O O . LYS A 1 100 ? -5.867 -5.98 -11.32 1 98.12 100 LYS A O 1
ATOM 768 N N . MET A 1 101 ? -6.668 -7.512 -12.852 1 97.94 101 MET A N 1
ATOM 769 C CA . MET A 1 101 ? -6.086 -8.633 -12.117 1 97.94 101 MET A CA 1
ATOM 770 C C . MET A 1 101 ? -5.25 -9.516 -13.047 1 97.94 101 MET A C 1
ATOM 772 O O . MET A 1 101 ? -5.566 -9.656 -14.227 1 97.94 101 MET A O 1
ATOM 776 N N . ALA A 1 102 ? -4.168 -10.07 -12.461 1 96.5 102 ALA A N 1
ATOM 777 C CA . ALA A 1 102 ? -3.316 -11 -13.195 1 96.5 102 ALA A CA 1
ATOM 778 C C . ALA A 1 102 ? -2.818 -12.117 -12.281 1 96.5 102 ALA A C 1
ATOM 780 O O . ALA A 1 102 ? -2.451 -11.875 -11.133 1 96.5 102 ALA A O 1
ATOM 781 N N . ILE A 1 103 ? -2.969 -13.266 -12.727 1 96.94 103 ILE A N 1
ATOM 782 C CA . ILE A 1 103 ? -2.367 -14.398 -12.031 1 96.94 103 ILE A CA 1
ATOM 783 C C . ILE A 1 103 ? -0.899 -14.523 -12.422 1 96.94 103 ILE A C 1
ATOM 785 O O . ILE A 1 103 ? -0.579 -14.656 -13.609 1 96.94 103 ILE A O 1
ATOM 789 N N . LEU A 1 104 ? -0.093 -14.531 -11.43 1 94.88 104 LEU A N 1
ATOM 790 C CA . LEU A 1 104 ? 1.341 -14.508 -11.695 1 94.88 104 LEU A CA 1
ATOM 791 C C . LEU A 1 104 ? 2.076 -15.523 -10.828 1 94.88 104 LEU A C 1
ATOM 793 O O . LEU A 1 104 ? 1.457 -16.219 -10.016 1 94.88 104 LEU A O 1
ATOM 797 N N . GLY A 1 105 ? 3.381 -15.625 -11.078 1 94.25 105 GLY A N 1
ATOM 798 C CA . GLY A 1 105 ? 4.203 -16.531 -10.289 1 94.25 105 GLY A CA 1
ATOM 799 C C . GLY A 1 105 ? 4.344 -17.906 -10.914 1 94.25 105 GLY A C 1
ATOM 800 O O . GLY A 1 105 ? 3.824 -18.156 -12.008 1 94.25 105 GLY A O 1
ATOM 801 N N . ALA A 1 106 ? 5.027 -18.719 -10.141 1 93.88 106 ALA A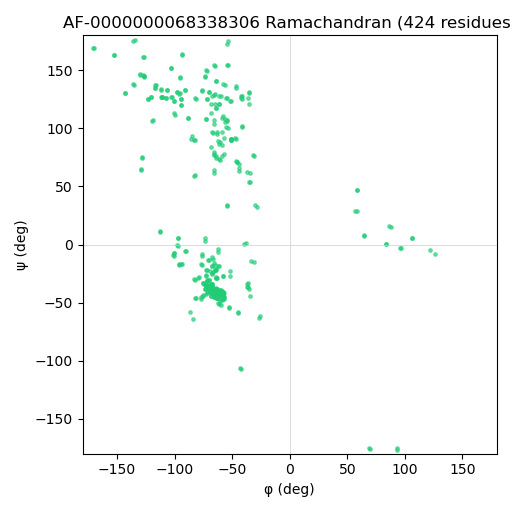 N 1
ATOM 802 C CA . ALA A 1 106 ? 5.246 -20.094 -10.594 1 93.88 106 ALA A CA 1
ATOM 803 C C . ALA A 1 106 ? 3.93 -20.859 -10.664 1 93.88 106 ALA A C 1
ATOM 805 O O . ALA A 1 106 ? 3.145 -20.859 -9.719 1 93.88 106 ALA A O 1
ATOM 806 N N . GLY A 1 107 ? 3.658 -21.484 -11.773 1 92.44 107 GLY A N 1
ATOM 807 C CA . GLY A 1 107 ? 2.436 -22.266 -11.93 1 92.44 107 GLY A CA 1
ATOM 808 C C . GLY A 1 107 ? 1.321 -21.484 -12.609 1 92.44 107 GLY A C 1
ATOM 809 O O . GLY A 1 107 ? 0.24 -22.016 -12.852 1 92.44 107 GLY A O 1
ATOM 810 N N . SER A 1 108 ? 1.614 -20.25 -12.875 1 93.75 108 SER A N 1
ATOM 811 C CA . SER A 1 108 ? 0.589 -19.438 -13.516 1 93.75 108 SER A CA 1
ATOM 812 C C . SER A 1 108 ? 0.403 -19.828 -14.977 1 93.75 108 SER A C 1
ATOM 814 O O . SER A 1 108 ? -0.658 -19.609 -15.562 1 93.75 108 SER A O 1
ATOM 816 N N . LEU A 1 109 ? 1.461 -20.359 -15.492 1 91.88 109 LEU A N 1
ATOM 817 C CA . LEU A 1 109 ? 1.387 -20.859 -16.859 1 91.88 109 LEU A CA 1
ATOM 818 C C . LEU A 1 109 ? 1.096 -22.344 -16.891 1 91.88 109 LEU A C 1
ATOM 820 O O . LEU A 1 109 ? 1.55 -23.094 -16.016 1 91.88 109 LEU A O 1
ATOM 824 N N . ARG A 1 110 ? 0.343 -22.828 -17.812 1 87.5 110 ARG A N 1
ATOM 825 C CA . ARG A 1 110 ? -0.078 -24.219 -17.891 1 87.5 110 ARG A CA 1
ATOM 826 C C . ARG A 1 110 ? 1.104 -25.125 -18.203 1 87.5 110 ARG A C 1
ATOM 828 O O . ARG A 1 110 ? 1.204 -26.234 -17.672 1 87.5 110 ARG A O 1
ATOM 835 N N . ASP A 1 111 ? 2.043 -24.641 -18.984 1 91.5 111 ASP A N 1
ATOM 836 C CA . ASP A 1 111 ? 3.176 -25.422 -19.453 1 91.5 111 ASP A CA 1
ATOM 837 C C . ASP A 1 111 ? 4.43 -25.141 -18.625 1 91.5 111 ASP A C 1
ATOM 839 O O . ASP A 1 111 ? 5.047 -24.078 -18.781 1 91.5 111 ASP A O 1
ATOM 843 N N . ASP A 1 112 ? 4.84 -26.109 -17.891 1 90.12 112 ASP A N 1
ATOM 844 C CA . ASP A 1 112 ? 5.992 -25.969 -17.016 1 90.12 112 ASP A CA 1
ATOM 845 C C . ASP A 1 112 ? 7.273 -25.734 -17.812 1 90.12 112 ASP A C 1
ATOM 847 O O . ASP A 1 112 ? 8.148 -24.969 -17.391 1 90.12 112 ASP A O 1
ATOM 851 N N . SER A 1 113 ? 7.402 -26.469 -18.906 1 93.56 113 SER A N 1
ATOM 852 C CA . SER A 1 113 ? 8.594 -26.328 -19.734 1 93.56 113 SER A CA 1
ATOM 853 C C . SER A 1 113 ? 8.742 -24.922 -20.266 1 93.56 113 SER A C 1
ATOM 855 O O . SER A 1 113 ? 9.844 -24.359 -20.281 1 93.56 113 SER A O 1
ATOM 857 N N . LYS A 1 114 ? 7.641 -24.422 -20.719 1 92.56 114 LYS A N 1
ATOM 858 C CA . LYS A 1 114 ? 7.645 -23.062 -21.234 1 92.56 114 LYS A CA 1
ATOM 859 C C . LYS A 1 114 ? 7.98 -22.062 -20.141 1 92.56 114 LYS A C 1
ATOM 861 O O . LYS A 1 114 ? 8.711 -21.094 -20.375 1 92.56 114 LYS A O 1
ATOM 866 N N . GLU A 1 115 ? 7.457 -22.234 -18.953 1 92.12 115 GLU A N 1
ATOM 867 C CA . GLU A 1 115 ? 7.723 -21.359 -17.812 1 92.12 115 GLU A CA 1
ATOM 868 C C . GLU A 1 115 ? 9.211 -21.312 -17.5 1 92.12 115 GLU A C 1
ATOM 870 O O . GLU A 1 115 ? 9.766 -20.234 -17.266 1 92.12 115 GLU A O 1
ATOM 875 N N . ARG A 1 116 ? 9.867 -22.422 -17.562 1 92.12 116 ARG A N 1
ATOM 876 C CA . ARG A 1 116 ? 11.297 -22.516 -17.281 1 92.12 116 ARG A CA 1
ATOM 877 C C . ARG A 1 116 ? 12.109 -21.797 -18.359 1 92.12 116 ARG A C 1
ATOM 879 O O . ARG A 1 116 ? 13.094 -21.109 -18.062 1 92.12 116 ARG A O 1
ATOM 886 N N . GLU A 1 117 ? 11.664 -21.984 -19.547 1 93.81 117 GLU A N 1
ATOM 887 C CA . GLU A 1 117 ? 12.336 -21.328 -20.672 1 93.81 117 GLU A CA 1
ATOM 888 C C . GLU A 1 117 ? 12.234 -19.812 -20.562 1 93.81 117 GLU A C 1
ATOM 890 O O . GLU A 1 117 ? 13.234 -19.109 -20.734 1 93.81 117 GLU A O 1
ATOM 895 N N . LEU A 1 118 ? 11.062 -19.391 -20.25 1 91.31 118 LEU A N 1
ATOM 896 C CA . LEU A 1 118 ? 10.828 -17.953 -20.141 1 91.31 118 LEU A CA 1
ATOM 897 C C . LEU A 1 118 ? 11.602 -17.375 -18.953 1 91.31 118 LEU A C 1
ATOM 899 O O . LEU A 1 118 ? 12.133 -16.266 -19.031 1 91.31 118 LEU A O 1
ATOM 903 N N . LEU A 1 119 ? 11.695 -18.047 -17.891 1 89.12 119 LEU A N 1
ATOM 904 C CA . LEU A 1 119 ? 12.477 -17.625 -16.734 1 89.12 119 LEU A CA 1
ATOM 905 C C . LEU A 1 119 ? 13.953 -17.531 -17.078 1 89.12 119 LEU A C 1
ATOM 907 O O . LEU A 1 119 ? 14.633 -16.594 -16.656 1 89.12 119 LEU A O 1
ATOM 911 N N . SER A 1 120 ? 14.43 -18.406 -17.844 1 90.69 120 SER A N 1
ATOM 912 C CA . SER A 1 120 ? 15.844 -18.453 -18.219 1 90.69 120 SER A CA 1
ATOM 913 C C . SER A 1 120 ? 16.203 -17.344 -19.188 1 90.69 120 SER A C 1
ATOM 915 O O . SER A 1 120 ? 17.375 -17 -19.328 1 90.69 120 SER A O 1
ATOM 917 N N . SER A 1 121 ? 15.195 -16.828 -19.875 1 89.44 121 SER A N 1
ATOM 918 C CA . SER A 1 121 ? 15.438 -15.742 -20.828 1 89.44 121 SER A CA 1
ATOM 919 C C . SER A 1 121 ? 15.953 -14.492 -20.125 1 89.44 121 SER A C 1
ATOM 921 O O . SER A 1 121 ? 16.562 -13.633 -20.766 1 89.44 121 SER A O 1
ATOM 923 N N . GLY A 1 122 ? 15.594 -14.297 -18.875 1 82.31 122 GLY A N 1
ATOM 924 C CA . GLY A 1 122 ? 16.047 -13.148 -18.094 1 82.31 122 GLY A CA 1
ATOM 925 C C . GLY A 1 122 ? 15.203 -11.906 -18.328 1 82.31 122 GLY A C 1
ATOM 926 O O . GLY A 1 122 ? 15.516 -10.836 -17.812 1 82.31 122 GLY A O 1
ATOM 927 N N . ASP A 1 123 ? 14.227 -12.016 -19.156 1 85 123 ASP A N 1
ATOM 928 C CA . ASP A 1 123 ? 13.32 -10.906 -19.406 1 85 123 ASP A CA 1
ATOM 929 C C . ASP A 1 123 ? 12.609 -10.484 -18.109 1 85 123 ASP A C 1
ATOM 931 O O . ASP A 1 123 ? 12.016 -11.32 -17.422 1 85 123 ASP A O 1
ATOM 935 N N . PRO A 1 124 ? 12.695 -9.188 -17.828 1 81.69 124 PRO A N 1
ATOM 936 C CA . PRO A 1 124 ? 12.078 -8.68 -16.594 1 81.69 124 PRO A CA 1
ATOM 937 C C . PRO A 1 124 ? 10.578 -8.969 -16.516 1 81.69 124 PRO A C 1
ATOM 939 O O . PRO A 1 124 ? 10.023 -9.102 -15.422 1 81.69 124 PRO A O 1
ATOM 942 N N . LYS A 1 125 ? 9.992 -9.078 -17.609 1 83.62 125 LYS A N 1
ATOM 943 C CA . LYS A 1 125 ? 8.555 -9.305 -17.672 1 83.62 125 LYS A CA 1
ATOM 944 C C . LYS A 1 125 ? 8.18 -10.648 -17.047 1 83.62 125 LYS A C 1
ATOM 946 O O . LYS A 1 125 ? 7.055 -10.836 -16.594 1 83.62 125 LYS A O 1
ATOM 951 N N . TYR A 1 126 ? 9.125 -11.547 -16.969 1 88.56 126 TYR A N 1
ATOM 952 C CA . TYR A 1 126 ? 8.828 -12.898 -16.5 1 88.56 126 TYR A CA 1
ATOM 953 C C . TYR A 1 126 ? 9.492 -13.164 -15.148 1 88.56 126 TYR A C 1
ATOM 955 O O . TYR A 1 126 ? 9.477 -14.297 -14.656 1 88.56 126 TYR A O 1
ATOM 963 N N . GLN A 1 127 ? 9.984 -12.133 -14.539 1 85.56 127 GLN A N 1
ATOM 964 C CA . GLN A 1 127 ? 10.68 -12.297 -13.266 1 85.56 127 GLN A CA 1
ATOM 965 C C . GLN A 1 127 ? 9.719 -12.727 -12.164 1 85.56 127 GLN A C 1
ATOM 967 O O . GLN A 1 127 ? 10.125 -13.375 -11.195 1 85.56 127 GLN A O 1
ATOM 972 N N . HIS A 1 128 ? 8.477 -12.383 -12.375 1 87.19 128 HIS A N 1
ATOM 973 C CA . HIS A 1 128 ? 7.473 -12.773 -11.391 1 87.19 128 HIS A CA 1
ATOM 974 C C . HIS A 1 128 ? 7.375 -14.289 -11.266 1 87.19 128 HIS A C 1
ATOM 976 O O . HIS A 1 128 ? 6.906 -14.812 -10.25 1 87.19 128 HIS A O 1
ATOM 982 N N . LEU A 1 129 ? 7.867 -15.031 -12.227 1 91.25 129 LEU A N 1
ATOM 983 C CA . LEU A 1 129 ? 7.797 -16.484 -12.242 1 91.25 129 LEU A CA 1
ATOM 984 C C . LEU A 1 129 ? 8.719 -17.078 -11.18 1 91.25 129 LEU A C 1
ATOM 986 O O . LEU A 1 129 ? 8.602 -18.266 -10.859 1 91.25 129 LEU A O 1
ATOM 990 N N . LYS A 1 130 ? 9.586 -16.281 -10.641 1 88.5 130 LYS A N 1
ATOM 991 C CA . LYS A 1 130 ? 10.445 -16.703 -9.539 1 88.5 130 LYS A CA 1
ATOM 992 C C . LYS A 1 130 ? 9.672 -16.75 -8.219 1 88.5 130 LYS A C 1
ATOM 994 O O . LYS A 1 130 ? 10.117 -17.359 -7.254 1 88.5 130 LYS A O 1
ATOM 999 N N . GLN A 1 131 ? 8.578 -16.109 -8.234 1 91.44 131 GLN A N 1
ATOM 1000 C CA . GLN A 1 131 ? 7.766 -16 -7.023 1 91.44 131 GLN A CA 1
ATOM 1001 C C . GLN A 1 131 ? 6.715 -17.109 -6.969 1 91.44 131 GLN A C 1
ATOM 1003 O O . GLN A 1 131 ? 6.434 -17.75 -7.977 1 91.44 131 GLN A O 1
ATOM 1008 N N . LYS A 1 132 ? 6.215 -17.25 -5.777 1 94.12 132 LYS A N 1
ATOM 1009 C CA . LYS A 1 132 ? 5.105 -18.188 -5.613 1 94.12 132 LYS A CA 1
ATOM 1010 C C . LYS A 1 132 ? 3.867 -17.703 -6.367 1 94.12 132 LYS A C 1
ATOM 1012 O O . LYS A 1 132 ? 3.682 -16.5 -6.566 1 94.12 132 LYS A O 1
ATOM 1017 N N . LEU A 1 133 ? 3.062 -18.719 -6.711 1 95.94 133 LEU A N 1
ATOM 1018 C CA . LEU A 1 133 ? 1.791 -18.422 -7.363 1 95.94 133 LEU A CA 1
ATOM 1019 C C . LEU A 1 133 ? 0.998 -17.391 -6.566 1 95.94 133 LEU A C 1
ATOM 1021 O O . LEU A 1 133 ? 0.816 -17.531 -5.355 1 95.94 133 LEU A O 1
ATOM 1025 N N . HIS A 1 134 ? 0.638 -16.266 -7.254 1 97.19 134 HIS A N 1
ATOM 1026 C CA . HIS A 1 134 ? -0.083 -15.188 -6.582 1 97.19 134 HIS A CA 1
ATOM 1027 C C . HIS A 1 134 ? -0.949 -14.406 -7.562 1 97.19 134 HIS A C 1
ATOM 1029 O O . HIS A 1 134 ? -0.84 -14.594 -8.781 1 97.19 134 HIS A O 1
ATOM 1035 N N . LEU A 1 135 ? -1.849 -13.688 -6.988 1 97.88 135 LEU A N 1
ATOM 1036 C CA . LEU A 1 135 ? -2.713 -12.805 -7.766 1 97.88 135 LEU A CA 1
ATOM 1037 C C . LEU A 1 135 ? -2.342 -11.344 -7.543 1 97.88 135 LEU A C 1
ATOM 1039 O O . LEU A 1 135 ? -2.211 -10.898 -6.398 1 97.88 135 LEU A O 1
ATOM 1043 N N . GLN A 1 136 ? -2.096 -10.648 -8.578 1 96.69 136 GLN A N 1
ATOM 1044 C CA . GLN A 1 136 ? -1.875 -9.203 -8.508 1 96.69 136 GLN A CA 1
ATOM 1045 C C . GLN A 1 136 ? -3.146 -8.438 -8.852 1 96.69 136 GLN A C 1
ATOM 1047 O O . GLN A 1 136 ? -3.789 -8.711 -9.867 1 96.69 136 GLN A O 1
ATOM 1052 N N . VAL A 1 137 ? -3.486 -7.473 -8.016 1 97.94 137 VAL A N 1
ATOM 1053 C CA . VAL A 1 137 ? -4.688 -6.664 -8.203 1 97.94 137 VAL A CA 1
ATOM 1054 C C . VAL A 1 137 ? -4.312 -5.188 -8.266 1 97.94 137 VAL A C 1
ATOM 1056 O O . VAL A 1 137 ? -3.672 -4.664 -7.348 1 97.94 137 VAL A O 1
ATOM 1059 N N . ASP A 1 138 ? -4.719 -4.562 -9.297 1 96.94 138 ASP A N 1
ATOM 1060 C CA . ASP A 1 138 ? -4.434 -3.143 -9.484 1 96.94 138 ASP A CA 1
ATOM 1061 C C . ASP A 1 138 ? -5.719 -2.322 -9.516 1 96.94 138 ASP A C 1
ATOM 1063 O O . ASP A 1 138 ? -6.695 -2.713 -10.156 1 96.94 138 ASP A O 1
ATOM 1067 N N . SER A 1 139 ? -5.758 -1.234 -8.828 1 97.75 139 SER A N 1
ATOM 1068 C CA . SER A 1 139 ? -6.852 -0.27 -8.852 1 97.75 139 SER A CA 1
ATOM 1069 C C . SER A 1 139 ? -6.367 1.105 -9.297 1 97.75 139 SER A C 1
ATOM 1071 O O . SER A 1 139 ? -5.355 1.604 -8.805 1 97.75 139 SER A O 1
ATOM 1073 N N . LEU A 1 140 ? -6.988 1.655 -10.266 1 97.56 140 LEU A N 1
ATOM 1074 C CA . LEU A 1 140 ? -6.695 2.998 -10.75 1 97.56 140 LEU A CA 1
ATOM 1075 C C . LEU A 1 140 ? -7.91 3.906 -10.617 1 97.56 140 LEU A C 1
ATOM 1077 O O . LEU A 1 140 ? -8.891 3.752 -11.344 1 97.56 140 LEU A O 1
ATOM 1081 N N . ALA A 1 141 ? -7.898 4.797 -9.688 1 97.44 141 ALA A N 1
ATOM 1082 C CA . ALA A 1 141 ? -9.016 5.676 -9.336 1 97.44 141 ALA A CA 1
ATOM 1083 C C . ALA A 1 141 ? -8.57 6.766 -8.367 1 97.44 141 ALA A C 1
ATOM 1085 O O . ALA A 1 141 ? -7.426 6.77 -7.906 1 97.44 141 ALA A O 1
ATOM 1086 N N . PRO A 1 142 ? -9.414 7.742 -8.156 1 96.06 142 PRO A N 1
ATOM 1087 C CA . PRO A 1 142 ? -9.078 8.664 -7.07 1 96.06 142 PRO A CA 1
ATOM 1088 C C . PRO A 1 142 ? -8.82 7.957 -5.746 1 96.06 142 PRO A C 1
ATOM 1090 O O . PRO A 1 142 ? -9.328 6.855 -5.523 1 96.06 142 PRO A O 1
ATOM 1093 N N . PRO A 1 143 ? -8.07 8.516 -4.871 1 96.75 143 PRO A N 1
ATOM 1094 C CA . PRO A 1 143 ? -7.496 7.805 -3.732 1 96.75 143 PRO A CA 1
ATOM 1095 C C . PRO A 1 143 ? -8.539 7.047 -2.918 1 96.75 143 PRO A C 1
ATOM 1097 O O . PRO A 1 143 ? -8.406 5.84 -2.697 1 96.75 143 PRO A O 1
ATOM 1100 N N . SER A 1 144 ? -9.578 7.699 -2.453 1 96.06 144 SER A N 1
ATOM 1101 C CA . SER A 1 144 ? -10.586 7.027 -1.639 1 96.06 144 SER A CA 1
ATOM 1102 C C . SER A 1 144 ? -11.242 5.883 -2.402 1 96.06 144 SER A C 1
ATOM 1104 O O . SER A 1 144 ? -11.414 4.785 -1.863 1 96.06 144 SER A O 1
ATOM 1106 N N . GLU A 1 145 ? -11.508 6.098 -3.619 1 96.38 145 GLU A N 1
ATOM 1107 C CA . GLU A 1 145 ? -12.156 5.098 -4.461 1 96.38 145 GLU A CA 1
ATOM 1108 C C . GLU A 1 145 ? -11.211 3.943 -4.773 1 96.38 145 GLU A C 1
ATOM 1110 O O . GLU A 1 145 ? -11.625 2.783 -4.824 1 96.38 145 GLU A O 1
ATOM 1115 N N . ALA A 1 146 ? -9.992 4.277 -5.023 1 98.12 146 ALA A N 1
ATOM 1116 C CA . ALA A 1 146 ? -9.008 3.248 -5.332 1 98.12 146 ALA A CA 1
ATOM 1117 C C . ALA A 1 146 ? -8.906 2.227 -4.203 1 98.12 146 ALA A C 1
ATOM 1119 O O . ALA A 1 146 ? -8.875 1.019 -4.449 1 98.12 146 ALA A O 1
ATOM 1120 N N . TYR A 1 147 ? -8.852 2.721 -2.992 1 97.94 147 TYR A N 1
ATOM 1121 C CA . TYR A 1 147 ? -8.781 1.817 -1.85 1 97.94 147 TYR A CA 1
ATOM 1122 C C . TYR A 1 147 ? -10.078 1.03 -1.694 1 97.94 147 TYR A C 1
ATOM 1124 O O . TYR A 1 147 ? -10.055 -0.139 -1.305 1 97.94 147 TYR A O 1
ATOM 1132 N N . TYR A 1 148 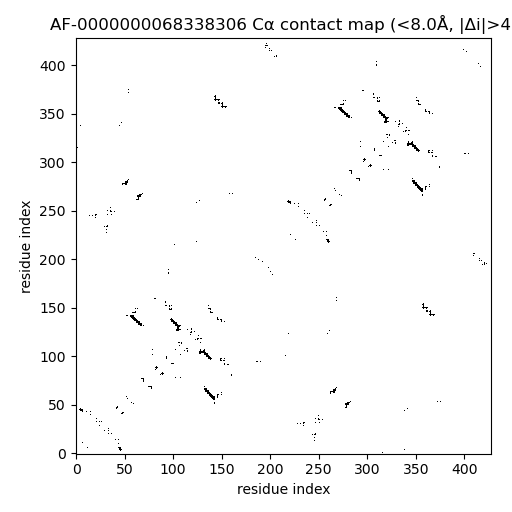? -11.195 1.636 -1.99 1 97.19 148 TYR A N 1
ATOM 1133 C CA . TYR A 1 148 ? -12.477 0.948 -1.916 1 97.19 148 TYR A CA 1
ATOM 1134 C C . TYR A 1 148 ? -12.539 -0.203 -2.914 1 97.19 148 TYR A C 1
ATOM 1136 O O . TYR A 1 148 ? -12.961 -1.31 -2.568 1 97.19 148 TYR A O 1
ATOM 1144 N N . ARG A 1 149 ? -12.117 0.095 -4.098 1 97.81 149 ARG A N 1
ATOM 1145 C CA . ARG A 1 149 ? -12.125 -0.926 -5.141 1 97.81 149 ARG A CA 1
ATOM 1146 C C . ARG A 1 149 ? -11.289 -2.133 -4.73 1 97.81 149 ARG A C 1
ATOM 1148 O O . ARG A 1 149 ? -11.695 -3.277 -4.93 1 97.81 149 ARG A O 1
ATOM 1155 N N . LEU A 1 150 ? -10.156 -1.821 -4.156 1 98.19 150 LEU A N 1
ATOM 1156 C CA . LEU A 1 150 ? -9.297 -2.908 -3.695 1 98.19 150 LEU A CA 1
ATOM 1157 C C . LEU A 1 150 ? -9.977 -3.699 -2.58 1 98.19 150 LEU A C 1
ATOM 1159 O O . LEU A 1 150 ? -9.922 -4.93 -2.564 1 98.19 150 LEU A O 1
ATOM 1163 N N . SER A 1 151 ? -10.578 -2.998 -1.683 1 97.38 151 SER A N 1
ATOM 1164 C CA . SER A 1 151 ? -11.305 -3.658 -0.605 1 97.38 151 SER A CA 1
ATOM 1165 C C . SER A 1 151 ? -12.375 -4.594 -1.155 1 97.38 151 SER A C 1
ATOM 1167 O O . SER A 1 151 ? -12.484 -5.746 -0.729 1 97.38 151 SER A O 1
ATOM 1169 N N . HIS A 1 152 ? -13.055 -4.09 -2.082 1 97.5 152 HIS A N 1
ATOM 1170 C CA . HIS A 1 152 ? -14.125 -4.859 -2.717 1 97.5 152 HIS A CA 1
ATOM 1171 C C . HIS A 1 152 ? -13.562 -6.086 -3.434 1 97.5 152 HIS A C 1
ATOM 1173 O O . HIS A 1 152 ? -14.117 -7.18 -3.324 1 97.5 152 HIS A O 1
ATOM 1179 N N . ALA A 1 153 ? -12.539 -5.902 -4.113 1 98.44 153 ALA A N 1
ATOM 1180 C CA . ALA A 1 153 ? -11.898 -6.992 -4.848 1 98.44 153 ALA A CA 1
ATOM 1181 C C . ALA A 1 153 ? -11.438 -8.094 -3.898 1 98.44 153 ALA A C 1
ATOM 1183 O O . ALA A 1 153 ? -11.656 -9.281 -4.164 1 98.44 153 ALA A O 1
ATOM 1184 N N . LEU A 1 154 ? -10.859 -7.672 -2.812 1 97.81 154 LEU A N 1
ATOM 1185 C CA . LEU A 1 154 ? -10.352 -8.648 -1.851 1 97.81 154 LEU A CA 1
ATOM 1186 C C . LEU A 1 154 ? -11.484 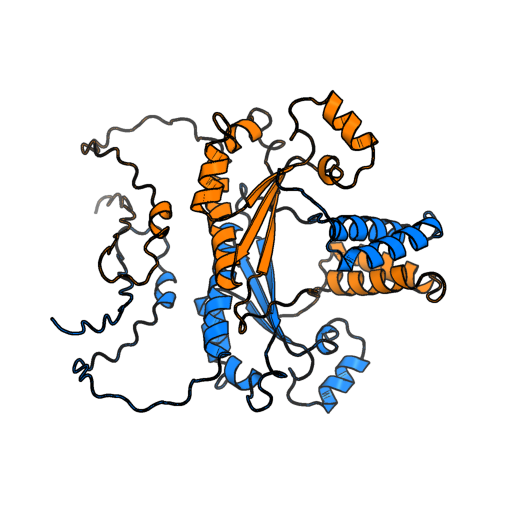-9.469 -1.257 1 97.81 154 LEU A C 1
ATOM 1188 O O . LEU A 1 154 ? -11.336 -10.672 -1.029 1 97.81 154 LEU A O 1
ATOM 1192 N N . ALA A 1 155 ? -12.57 -8.836 -1.037 1 95.44 155 ALA A N 1
ATOM 1193 C CA . ALA A 1 155 ? -13.742 -9.531 -0.504 1 95.44 155 ALA A CA 1
ATOM 1194 C C . ALA A 1 155 ? -14.266 -10.562 -1.502 1 95.44 155 ALA A C 1
ATOM 1196 O O . ALA A 1 155 ? -14.562 -11.703 -1.131 1 95.44 155 ALA A O 1
ATOM 1197 N N . GLU A 1 156 ? -14.336 -10.156 -2.715 1 96.44 156 GLU A N 1
ATOM 1198 C CA . GLU A 1 156 ? -14.836 -11.047 -3.754 1 96.44 156 GLU A CA 1
ATOM 1199 C C . GLU A 1 156 ? -13.875 -12.211 -3.986 1 96.44 156 GLU A C 1
ATOM 1201 O O . GLU A 1 156 ? -14.305 -13.359 -4.137 1 96.44 156 GLU A O 1
ATOM 1206 N N . LEU A 1 157 ? -12.641 -11.953 -4 1 97.38 157 LEU A N 1
ATOM 1207 C CA . LEU A 1 157 ? -11.633 -12.977 -4.242 1 97.38 157 LEU A CA 1
ATOM 1208 C C . LEU A 1 157 ? -11.602 -13.984 -3.102 1 97.38 157 LEU A C 1
ATOM 1210 O O . LEU A 1 157 ? -11.367 -15.18 -3.328 1 97.38 157 LEU A O 1
ATOM 1214 N N . ARG A 1 158 ? -11.75 -13.477 -1.947 1 96.06 158 ARG A N 1
ATOM 1215 C CA . ARG A 1 158 ? -11.773 -14.383 -0.803 1 96.06 158 ARG A CA 1
ATOM 1216 C C . ARG A 1 158 ? -12.875 -15.43 -0.95 1 96.06 158 ARG A C 1
ATOM 1218 O O . ARG A 1 158 ? -12.664 -16.609 -0.642 1 96.06 158 ARG A O 1
ATOM 1225 N N . LYS A 1 159 ? -14.055 -15.062 -1.416 1 92.75 159 LYS A N 1
ATOM 1226 C CA . LYS A 1 159 ? -15.164 -15.984 -1.633 1 92.75 159 LYS A CA 1
ATOM 1227 C C . LYS A 1 159 ? -14.781 -17.094 -2.613 1 92.75 159 LYS A C 1
ATOM 1229 O O . LYS A 1 159 ? -15.117 -18.25 -2.406 1 92.75 159 LYS A O 1
ATOM 1234 N N . VAL A 1 160 ? -14.078 -16.688 -3.604 1 94.19 160 VAL A N 1
ATOM 1235 C CA . VAL A 1 160 ? -13.703 -17.625 -4.66 1 94.19 160 VAL A CA 1
ATOM 1236 C C . VAL A 1 160 ? -12.648 -18.594 -4.145 1 94.19 160 VAL A C 1
ATOM 1238 O O . VAL A 1 160 ? -12.656 -19.781 -4.496 1 94.19 160 VAL A O 1
ATOM 1241 N N . MET A 1 161 ? -11.828 -18.172 -3.254 1 94.25 161 MET A N 1
ATOM 1242 C CA . MET A 1 161 ? -10.664 -18.969 -2.865 1 94.25 161 MET A CA 1
ATOM 1243 C C . MET A 1 161 ? -10.977 -19.828 -1.65 1 94.25 161 MET A C 1
ATOM 1245 O O . MET A 1 161 ? -10.242 -20.781 -1.353 1 94.25 161 MET A O 1
ATOM 1249 N N . LEU A 1 162 ? -12.023 -19.484 -0.988 1 90.31 162 LEU A N 1
ATOM 1250 C CA . LEU A 1 162 ? -12.398 -20.312 0.155 1 90.31 162 LEU A CA 1
ATOM 1251 C C . LEU A 1 162 ? -12.906 -21.672 -0.303 1 90.31 162 LEU A C 1
ATOM 1253 O O . LEU A 1 162 ? -13.68 -21.766 -1.26 1 90.31 162 LEU A O 1
ATOM 1257 N N . PRO A 1 163 ? -12.32 -22.672 0.368 1 76.31 163 PRO A N 1
ATOM 1258 C CA . PRO A 1 163 ? -12.766 -24.016 -0.013 1 76.31 163 PRO A CA 1
ATOM 1259 C C . PRO A 1 163 ? -14.242 -24.266 0.295 1 76.31 163 PRO A C 1
ATOM 1261 O O . PRO A 1 163 ? -14.781 -23.688 1.242 1 76.31 163 PRO A O 1
ATOM 1264 N N . SER A 1 164 ? -15.086 -24.516 -0.601 1 62.41 164 SER A N 1
ATOM 1265 C CA . SER A 1 164 ? -16.5 -24.844 -0.461 1 62.41 164 SER A CA 1
ATOM 1266 C C . SER A 1 164 ? -16.734 -25.797 0.698 1 62.41 164 SER A C 1
ATOM 1268 O O . SER A 1 164 ? -15.945 -26.734 0.91 1 62.41 164 SER A O 1
ATOM 1270 N N . ALA A 1 165 ? -17.219 -25.375 1.967 1 50.41 165 ALA A N 1
ATOM 1271 C CA . ALA A 1 165 ? -17.641 -26.328 2.99 1 50.41 165 ALA A CA 1
ATOM 1272 C C . ALA A 1 165 ? -18.312 -27.547 2.361 1 50.41 165 ALA A C 1
ATOM 1274 O O . ALA A 1 165 ? -18.984 -27.438 1.331 1 50.41 165 ALA A O 1
ATOM 1275 N N . PRO A 1 166 ? -17.984 -28.734 2.656 1 46.38 166 PRO A N 1
ATOM 1276 C CA . PRO A 1 166 ? -18.891 -29.828 2.285 1 46.38 166 PRO A CA 1
ATOM 1277 C C . PRO A 1 166 ? -20.359 -29.516 2.539 1 46.38 166 PRO A C 1
ATOM 1279 O O . PRO A 1 166 ? -20.672 -28.703 3.418 1 46.38 166 PRO A O 1
ATOM 1282 N N . ALA A 1 167 ? -21.297 -29.672 1.529 1 37.59 167 ALA A N 1
ATOM 1283 C CA . ALA A 1 167 ? -22.75 -29.609 1.728 1 37.59 167 ALA A CA 1
ATOM 1284 C C . ALA A 1 167 ? -23.141 -30.25 3.057 1 37.59 167 ALA A C 1
ATOM 1286 O O . ALA A 1 167 ? -23.188 -31.469 3.176 1 37.59 167 ALA A O 1
ATOM 1287 N N . VAL A 1 168 ? -22.828 -29.922 4.145 1 35.97 168 VAL A N 1
ATOM 1288 C CA . VAL A 1 168 ? -23.609 -30.531 5.219 1 35.97 168 VAL A CA 1
ATOM 1289 C C . VAL A 1 168 ? -25.094 -30.453 4.883 1 35.97 168 VAL A C 1
ATOM 1291 O O . VAL A 1 168 ? -25.531 -29.547 4.191 1 35.97 168 VAL A O 1
ATOM 1294 N N . GLY A 1 169 ? -25.984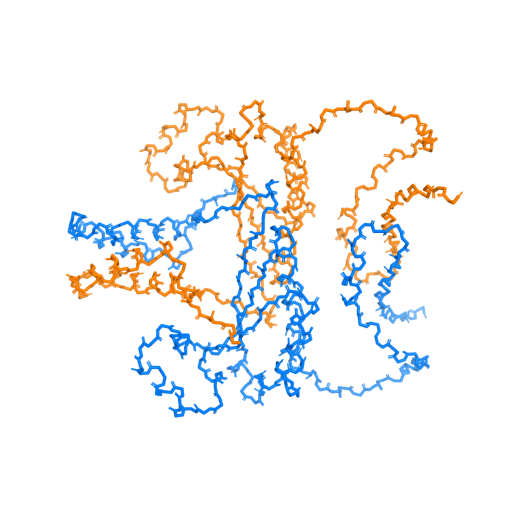 -31.562 5.082 1 32.06 169 GLY A N 1
ATOM 1295 C CA . GLY A 1 169 ? -27.422 -31.812 5.008 1 32.06 169 GLY A CA 1
ATOM 1296 C C . GLY A 1 169 ? -28.25 -30.625 5.48 1 32.06 169 GLY A C 1
ATOM 1297 O O . GLY A 1 169 ? -27.812 -29.875 6.352 1 32.06 169 GLY A O 1
ATOM 1298 N N . SER A 1 170 ? -29.203 -30.156 4.613 1 32.62 170 SER A N 1
ATOM 1299 C CA . SER A 1 170 ? -30.312 -29.234 4.801 1 32.62 170 SER A CA 1
ATOM 1300 C C . SER A 1 170 ? -31.078 -29.531 6.09 1 32.62 170 SER A C 1
ATOM 1302 O O . SER A 1 170 ? -31.688 -30.594 6.223 1 32.62 170 SER A O 1
ATOM 1304 N N . LEU A 1 171 ? -30.812 -29.516 7.23 1 30.7 171 LEU A N 1
ATOM 1305 C CA . LEU A 1 171 ? -32 -29.5 8.086 1 30.7 171 LEU A CA 1
ATOM 1306 C C . LEU A 1 171 ? -33.062 -28.562 7.516 1 30.7 171 LEU A C 1
ATOM 1308 O O . LEU A 1 171 ? -32.75 -27.547 6.898 1 30.7 171 LEU A O 1
ATOM 1312 N N . GLY A 1 172 ? -34.406 -29.047 7.262 1 32.12 172 GLY A N 1
ATOM 1313 C CA . GLY A 1 172 ? -35.719 -28.656 6.719 1 32.12 172 GLY A CA 1
ATOM 1314 C C . GLY A 1 172 ? -36.094 -27.234 7.066 1 32.12 172 GLY A C 1
ATOM 1315 O O . GLY A 1 172 ? -37.219 -26.984 7.465 1 32.12 172 GLY A O 1
ATOM 1316 N N . TYR A 1 173 ? -35.469 -26.375 7.691 1 30.95 173 TYR A N 1
ATOM 1317 C CA . TYR A 1 173 ? -36.406 -25.25 7.773 1 30.95 173 TYR A CA 1
ATOM 1318 C C . TYR A 1 173 ? -36.906 -24.859 6.391 1 30.95 173 TYR A C 1
ATOM 1320 O O . TYR A 1 173 ? -36.156 -24.812 5.43 1 30.95 173 TYR A O 1
ATOM 1328 N N . PRO A 1 174 ? -38.156 -25.297 5.98 1 29.39 174 PRO A N 1
ATOM 1329 C CA . PRO A 1 174 ? -38.875 -24.953 4.77 1 29.39 174 PRO A CA 1
ATOM 1330 C C . PRO A 1 174 ? -38.656 -23.516 4.324 1 29.39 174 PRO A C 1
ATOM 1332 O O . PRO A 1 174 ? -39 -22.578 5.039 1 29.39 174 PRO A O 1
ATOM 1335 N N . LEU A 1 175 ? -37.531 -23.016 4.137 1 29.75 175 LEU A N 1
ATOM 1336 C CA . LEU A 1 175 ? -37.75 -21.719 3.494 1 29.75 175 LEU A CA 1
ATOM 1337 C C . LEU A 1 175 ? -38.5 -21.875 2.18 1 29.75 175 LEU A C 1
ATOM 1339 O O . LEU A 1 175 ? -38.062 -22.609 1.295 1 29.75 175 LEU A O 1
ATOM 1343 N N . THR A 1 176 ? -39.812 -22.109 2.168 1 26.14 176 THR A N 1
ATOM 1344 C CA . THR A 1 176 ? -40.688 -22.062 1.004 1 26.14 176 THR A CA 1
ATOM 1345 C C . THR A 1 176 ? -40.125 -21.125 -0.057 1 26.14 176 THR A C 1
ATOM 1347 O O . THR A 1 176 ? -40.406 -21.281 -1.246 1 26.14 176 THR A O 1
ATOM 1350 N N . GLY A 1 177 ? -39.969 -19.812 0.251 1 29.31 177 GLY A N 1
ATOM 1351 C CA . GLY A 1 177 ? -40.156 -18.953 -0.898 1 29.31 177 GLY A CA 1
ATOM 1352 C C . GLY A 1 177 ? -39.094 -19.141 -1.977 1 29.31 177 GLY A C 1
ATOM 1353 O O . GLY A 1 177 ? -37.938 -19.375 -1.674 1 29.31 177 GLY A O 1
ATOM 1354 N N . ASP A 1 178 ? -39.281 -19.734 -3.156 1 26.25 178 ASP A N 1
ATOM 1355 C CA . ASP A 1 178 ? -38.656 -19.938 -4.457 1 26.25 178 ASP A CA 1
ATOM 1356 C C . ASP A 1 178 ? -37.781 -18.75 -4.848 1 26.25 178 ASP A C 1
ATOM 1358 O O . ASP A 1 178 ? -37.406 -18.609 -6.016 1 26.25 178 ASP A O 1
ATOM 1362 N N . SER A 1 179 ? -37.844 -17.625 -4.262 1 28.36 179 SER A N 1
ATOM 1363 C CA . SER A 1 179 ? -37.375 -16.516 -5.074 1 28.36 179 SER A CA 1
ATOM 1364 C C . SER A 1 179 ? -35.844 -16.609 -5.305 1 28.36 179 SER A C 1
ATOM 1366 O O . SER A 1 179 ? -35.062 -16.531 -4.355 1 28.36 179 SER A O 1
ATOM 1368 N N . LYS A 1 180 ? -35.312 -17.375 -6.297 1 27.88 180 LYS A N 1
ATOM 1369 C CA . LYS A 1 180 ? -34.031 -17.656 -6.941 1 27.88 180 LYS A CA 1
ATOM 1370 C C . LYS A 1 180 ? -33.156 -16.406 -7.004 1 27.88 180 LYS A C 1
ATOM 1372 O O . LYS A 1 180 ? -32.062 -16.453 -7.523 1 27.88 180 LYS A O 1
ATOM 1377 N N . LYS A 1 181 ? -33.75 -15.336 -7.367 1 27.22 181 LYS A N 1
ATOM 1378 C CA . LYS A 1 181 ? -32.844 -14.359 -7.984 1 27.22 181 LYS A CA 1
ATOM 1379 C C . LYS A 1 181 ? -31.766 -13.914 -7.008 1 27.22 181 LYS A C 1
ATOM 1381 O O . LYS A 1 181 ? -32.062 -13.383 -5.941 1 27.22 181 LYS A O 1
ATOM 1386 N N . PRO A 1 182 ? -30.766 -14.641 -6.977 1 27.31 182 PRO A N 1
ATOM 1387 C CA . PRO A 1 182 ? -29.672 -14.281 -6.074 1 27.31 182 PRO A CA 1
ATOM 1388 C C . PRO A 1 182 ? -29.281 -12.805 -6.16 1 27.31 182 PRO A C 1
ATOM 1390 O O . PRO A 1 182 ? -29.188 -12.258 -7.262 1 27.31 182 PRO A O 1
ATOM 1393 N N . CYS A 1 183 ? -29.875 -11.992 -5.332 1 26.44 183 CYS A N 1
ATOM 1394 C CA . CYS A 1 183 ? -29.516 -10.578 -5.293 1 26.44 183 CYS A CA 1
ATOM 1395 C C . CYS A 1 183 ? -28 -10.391 -5.27 1 26.44 183 CYS A C 1
ATOM 1397 O O . CYS A 1 183 ? -27.328 -10.914 -4.387 1 26.44 183 CYS A O 1
ATOM 1399 N N . ASN A 1 184 ? -27.328 -10.656 -6.414 1 24.81 184 ASN A N 1
ATOM 1400 C CA . ASN A 1 184 ? -25.969 -10.18 -6.66 1 24.81 184 ASN A CA 1
ATOM 1401 C C . ASN A 1 184 ? -25.719 -8.844 -5.973 1 24.81 184 ASN A C 1
ATOM 1403 O O . ASN A 1 184 ? -26.312 -7.828 -6.332 1 24.81 184 ASN A O 1
ATOM 1407 N N . LEU A 1 185 ? -25.516 -8.805 -4.754 1 26.67 185 LEU A N 1
ATOM 1408 C CA . LEU A 1 185 ? -25.469 -7.695 -3.803 1 26.67 185 LEU A CA 1
ATOM 1409 C C . LEU A 1 185 ? -24.656 -6.535 -4.355 1 26.67 185 LEU A C 1
ATOM 1411 O O . LEU A 1 185 ? -25.047 -5.371 -4.211 1 26.67 185 LEU A O 1
ATOM 1415 N N . VAL A 1 186 ? -23.328 -6.828 -4.688 1 27.75 186 VAL A N 1
ATOM 1416 C CA . VAL A 1 186 ? -22.375 -5.742 -4.84 1 27.75 186 VAL A CA 1
ATOM 1417 C C . VAL A 1 186 ? -22.547 -5.09 -6.211 1 27.75 186 VAL A C 1
ATOM 1419 O O . VAL A 1 186 ? -21.859 -4.109 -6.527 1 27.75 186 VAL A O 1
ATOM 1422 N N . ASP A 1 187 ? -23 -5.863 -7.188 1 27.22 187 ASP A N 1
ATOM 1423 C CA . ASP A 1 187 ? -23.094 -5.336 -8.547 1 27.22 187 ASP A CA 1
ATOM 1424 C C . ASP A 1 187 ? -23.859 -4.012 -8.562 1 27.22 187 ASP A C 1
ATOM 1426 O O . ASP A 1 187 ? -24.109 -3.457 -9.633 1 27.22 187 ASP A O 1
ATOM 1430 N N . LEU A 1 188 ? -24.609 -3.875 -7.594 1 26.83 188 LEU A N 1
ATOM 1431 C CA . LEU A 1 188 ? -25.562 -2.775 -7.645 1 26.83 188 LEU A CA 1
ATOM 1432 C C . LEU A 1 188 ? -24.844 -1.43 -7.645 1 26.83 188 LEU A C 1
ATOM 1434 O O . LEU A 1 188 ? -25.484 -0.38 -7.727 1 26.83 188 LEU A O 1
ATOM 1438 N N . ILE A 1 189 ? -23.656 -1.525 -7.148 1 29.36 189 ILE A N 1
ATOM 1439 C CA . ILE A 1 189 ? -23.141 -0.162 -7.051 1 29.36 189 ILE A CA 1
ATOM 1440 C C . ILE A 1 189 ? -22.719 0.327 -8.43 1 29.36 189 ILE A C 1
ATOM 1442 O O . ILE A 1 189 ? -22 1.328 -8.547 1 29.36 189 ILE A O 1
ATOM 1446 N N . SER A 1 190 ? -22.672 -0.563 -9.484 1 26.45 190 SER A N 1
ATOM 1447 C CA . SER A 1 190 ? -22.047 -0.027 -10.688 1 26.45 190 SER A CA 1
ATOM 1448 C C . SER A 1 190 ? -22.5 1.402 -10.961 1 26.45 190 SER A C 1
ATOM 1450 O O . SER A 1 190 ? -21.672 2.299 -11.141 1 26.45 190 SER A O 1
ATOM 1452 N N . THR A 1 191 ? -23.391 1.434 -12.078 1 25.28 191 THR A N 1
ATOM 1453 C CA . THR A 1 191 ? -23.547 2.607 -12.93 1 25.28 191 THR A CA 1
ATOM 1454 C C . THR A 1 191 ? -24.031 3.805 -12.109 1 25.28 191 THR A C 1
ATOM 1456 O O . THR A 1 191 ? -23.625 4.938 -12.367 1 25.28 191 THR A O 1
ATOM 1459 N N . SER A 1 192 ? -25.078 3.594 -11.398 1 25.2 192 SER A N 1
ATOM 1460 C CA . SER A 1 192 ? -25.859 4.785 -11.086 1 25.2 192 SER A CA 1
ATOM 1461 C C . SER A 1 192 ? -25.172 5.648 -10.039 1 25.2 192 SER A C 1
ATOM 1463 O O . SER A 1 192 ? -25.812 6.105 -9.086 1 25.2 192 SER A O 1
ATOM 1465 N N . LEU A 1 193 ? -24.125 5.367 -9.68 1 26.2 193 LEU A N 1
ATOM 1466 C CA . LEU A 1 193 ? -23.469 6.078 -8.586 1 26.2 193 LEU A CA 1
ATOM 1467 C C . LEU A 1 193 ? -23.25 7.543 -8.953 1 26.2 193 LEU A C 1
ATOM 1469 O O . LEU A 1 193 ? -22.391 8.211 -8.367 1 26.2 193 LEU A O 1
ATOM 1473 N N . TYR A 1 194 ? -23.578 7.723 -10.156 1 25.97 194 TYR A N 1
ATOM 1474 C CA . TYR A 1 194 ? -23.828 9.141 -10.391 1 25.97 194 TYR A CA 1
ATOM 1475 C C . TYR A 1 194 ? -24.859 9.68 -9.406 1 25.97 194 TYR A C 1
ATOM 1477 O O . TYR A 1 194 ? -25.781 8.961 -9 1 25.97 194 TYR A O 1
ATOM 1485 N N . VAL A 1 195 ? -24.531 10.508 -8.359 1 27.23 195 VAL A N 1
ATOM 1486 C CA . VAL A 1 195 ? -25.453 11.18 -7.445 1 27.23 195 VAL A CA 1
ATOM 1487 C C . VAL A 1 195 ? -26.781 11.453 -8.148 1 27.23 195 VAL A C 1
ATOM 1489 O O . VAL A 1 195 ? -26.953 12.508 -8.773 1 27.23 195 VAL A O 1
ATOM 1492 N N . ASP A 1 196 ? -27.266 10.547 -9.156 1 25.38 196 ASP A N 1
ATOM 1493 C CA . ASP A 1 196 ? -28.641 10.797 -9.523 1 25.38 196 ASP A CA 1
ATOM 1494 C C . ASP A 1 196 ? -29.594 10.383 -8.406 1 25.38 196 ASP A C 1
ATOM 1496 O O . ASP A 1 196 ? -29.328 9.43 -7.672 1 25.38 196 ASP A O 1
ATOM 1500 N N . LEU A 1 197 ? -30.688 11.117 -7.648 1 25.02 197 LEU A N 1
ATOM 1501 C CA . LEU A 1 197 ? -31.75 11.133 -6.645 1 25.02 197 LEU A CA 1
ATOM 1502 C C . LEU A 1 197 ? -32.5 9.812 -6.629 1 25.02 197 LEU A C 1
ATOM 1504 O O . LEU A 1 197 ? -33.094 9.438 -5.613 1 25.02 197 LEU A O 1
ATOM 1508 N N . ASP A 1 198 ? -32.781 8.953 -7.629 1 24 198 ASP A N 1
ATOM 1509 C CA . ASP A 1 198 ? -33.844 7.953 -7.633 1 24 198 ASP A CA 1
ATOM 1510 C C . ASP A 1 198 ? -33.375 6.648 -6.996 1 24 198 ASP A C 1
ATOM 1512 O O . ASP A 1 198 ? -34.188 5.91 -6.41 1 24 198 ASP A O 1
ATOM 1516 N N . CYS A 1 199 ? -32.406 5.914 -7.336 1 24.73 199 CYS A N 1
ATOM 1517 C CA . CYS A 1 199 ? -32.375 4.477 -7.09 1 24.73 199 CYS A CA 1
ATOM 1518 C C . CYS A 1 199 ? -31.875 4.172 -5.688 1 24.73 199 CYS A C 1
ATOM 1520 O O . CYS A 1 199 ? -30.734 4.484 -5.352 1 24.73 199 CYS A O 1
ATOM 1522 N N . ALA A 1 200 ? -32.75 4.004 -4.621 1 24.55 200 ALA A N 1
ATOM 1523 C CA . ALA A 1 200 ? -32.812 3.537 -3.238 1 24.55 200 ALA A CA 1
ATOM 1524 C C . ALA A 1 200 ? -32.281 2.105 -3.125 1 24.55 200 ALA A C 1
ATOM 1526 O O . ALA A 1 200 ? -32.969 1.16 -3.531 1 24.55 200 ALA A O 1
ATOM 1527 N N . VAL A 1 201 ? -31.391 1.612 -3.793 1 24.84 201 VAL A N 1
ATOM 1528 C CA . VAL A 1 201 ? -31.141 0.177 -3.738 1 24.84 201 VAL A CA 1
ATOM 1529 C C . VAL A 1 201 ? -30.922 -0.254 -2.289 1 24.84 201 VAL A C 1
ATOM 1531 O O . VAL A 1 201 ? -30.078 0.314 -1.588 1 24.84 201 VAL A O 1
ATOM 1534 N N . LEU A 1 202 ? -31.906 -0.975 -1.583 1 23.52 202 LEU A N 1
ATOM 1535 C CA . LEU A 1 202 ? -32.125 -1.664 -0.318 1 23.52 202 LEU A CA 1
ATOM 1536 C C . LEU A 1 202 ? -31.234 -2.895 -0.2 1 23.52 202 LEU A C 1
ATOM 1538 O O . LEU A 1 202 ? -31.312 -3.801 -1.034 1 23.52 202 LEU A O 1
ATOM 1542 N N . TYR A 1 203 ? -30.078 -2.939 -0.189 1 26.8 203 TYR A N 1
ATOM 1543 C CA . TYR A 1 203 ? -29.359 -4.184 0.082 1 26.8 203 TYR A CA 1
ATOM 1544 C C . TYR A 1 203 ? -29.875 -4.832 1.365 1 26.8 203 TYR A C 1
ATOM 1546 O O . TYR A 1 203 ? -29.922 -4.188 2.414 1 26.8 203 TYR A O 1
ATOM 1554 N N . THR A 1 204 ? -30.875 -5.691 1.267 1 24.56 204 THR A N 1
ATOM 1555 C CA . THR A 1 204 ? -31.516 -6.562 2.244 1 24.56 204 THR A CA 1
ATOM 1556 C C . THR A 1 204 ? -30.547 -7.613 2.758 1 24.56 204 THR A C 1
ATOM 1558 O O . THR A 1 204 ? -30.047 -8.438 1.987 1 24.56 204 THR A O 1
ATOM 1561 N N . ILE A 1 205 ? -29.672 -7.398 3.564 1 26.33 205 ILE A N 1
ATOM 1562 C CA . ILE A 1 205 ? -28.875 -8.422 4.25 1 26.33 205 ILE A CA 1
ATOM 1563 C C . ILE A 1 205 ? -29.797 -9.273 5.129 1 26.33 205 ILE A C 1
ATOM 1565 O O . ILE A 1 205 ? -30.453 -8.758 6.027 1 26.33 205 ILE A O 1
ATOM 1569 N N . ILE A 1 206 ? -30.234 -10.328 4.672 1 23.55 206 ILE A N 1
ATOM 1570 C CA . ILE A 1 206 ? -31.094 -11.359 5.234 1 23.55 206 ILE A CA 1
ATOM 1571 C C . ILE A 1 206 ? -30.375 -12.055 6.391 1 23.55 206 ILE A C 1
ATOM 1573 O O . ILE A 1 206 ? -29.328 -12.664 6.199 1 23.55 206 ILE A O 1
ATOM 1577 N N . TRP A 1 207 ? -30.297 -11.461 7.578 1 24.53 207 TRP A N 1
ATOM 1578 C CA . TRP A 1 207 ? -29.891 -12.164 8.797 1 24.53 207 TRP A CA 1
ATOM 1579 C C . TRP A 1 207 ? -30.938 -13.203 9.195 1 24.53 207 TRP A C 1
ATOM 1581 O O . TRP A 1 207 ? -32.125 -12.883 9.328 1 24.53 207 TRP A O 1
ATOM 1591 N N . LEU A 1 208 ? -30.844 -14.453 8.883 1 21.95 208 LEU A N 1
ATOM 1592 C CA . LEU A 1 208 ? -31.625 -15.594 9.312 1 21.95 208 LEU A CA 1
ATOM 1593 C C . LEU A 1 208 ? -31.531 -15.781 10.828 1 21.95 208 LEU A C 1
ATOM 1595 O O . LEU A 1 208 ? -30.438 -16.031 11.359 1 21.95 208 LEU A O 1
ATOM 1599 N N . ARG A 1 209 ? -32.156 -14.961 11.742 1 21.97 209 ARG A N 1
ATOM 1600 C CA . ARG A 1 209 ? -32.406 -15.211 13.156 1 21.97 209 ARG A CA 1
ATOM 1601 C C . ARG A 1 209 ? -33.25 -16.484 13.336 1 21.97 209 ARG A C 1
ATOM 1603 O O . ARG A 1 209 ? -34.312 -16.625 12.781 1 21.97 209 ARG A O 1
ATOM 1610 N N . SER A 1 210 ? -32.594 -17.656 13.617 1 21.28 210 SER A N 1
ATOM 1611 C CA . SER A 1 210 ? -33.344 -18.734 14.242 1 21.28 210 SER A CA 1
ATOM 1612 C C . SER A 1 210 ? -33.906 -18.312 15.602 1 21.28 210 SER A C 1
ATOM 1614 O O . SER A 1 210 ? -33.156 -17.891 16.484 1 21.28 210 SER A O 1
ATOM 1616 N N . PHE A 1 211 ? -35.062 -17.719 15.812 1 21.92 211 PHE A N 1
ATOM 1617 C CA . PHE A 1 211 ? -35.969 -17.547 16.938 1 21.92 211 PHE A CA 1
ATOM 1618 C C . PHE A 1 211 ? -36.188 -18.875 17.672 1 21.92 211 PHE A C 1
ATOM 1620 O O . PHE A 1 211 ? -36.844 -19.781 17.156 1 21.92 211 PHE A O 1
ATOM 1627 N N . SER A 1 212 ? -35.188 -19.469 18.438 1 19.97 212 SER A N 1
ATOM 1628 C CA . SER A 1 212 ? -35.656 -20.469 19.391 1 19.97 212 SER A CA 1
ATOM 1629 C C . SER A 1 212 ? -36.75 -19.906 20.297 1 19.97 212 SER A C 1
ATOM 1631 O O . SER A 1 212 ? -36.875 -18.688 20.422 1 19.97 212 SER A O 1
ATOM 1633 N N . ASP A 1 213 ? -37.531 -20.844 21.375 1 21.84 213 ASP A N 1
ATOM 1634 C CA . ASP A 1 213 ? -38.562 -21.047 22.375 1 21.84 213 ASP A CA 1
ATOM 1635 C C . ASP A 1 213 ? -38.344 -20.203 23.609 1 21.84 213 ASP A C 1
ATOM 1637 O O . ASP A 1 213 ? -37.188 -20.047 24.062 1 21.84 213 ASP A O 1
ATOM 1641 N N . ILE A 1 214 ? -39.531 -19.469 23.969 1 17.27 214 ILE A N 1
ATOM 1642 C CA . ILE A 1 214 ? -40.219 -19.625 25.266 1 17.27 214 ILE A CA 1
ATOM 1643 C C . ILE A 1 214 ? -40.531 -21.109 25.5 1 17.27 214 ILE A C 1
ATOM 1645 O O . ILE A 1 214 ? -40.969 -21.812 24.594 1 17.27 214 ILE A O 1
ATOM 1649 N N . MET B 1 1 ? -3.33 -8.25 -22.703 1 24.17 1 MET B N 1
ATOM 1650 C CA . MET B 1 1 ? -2.119 -8.688 -22.016 1 24.17 1 MET B CA 1
ATOM 1651 C C . MET B 1 1 ? -1.641 -7.629 -21.031 1 24.17 1 MET B C 1
ATOM 1653 O O . MET B 1 1 ? -1.303 -6.512 -21.422 1 24.17 1 MET B O 1
ATOM 1657 N N . MET B 1 2 ? -2.264 -7.574 -19.953 1 29.92 2 MET B N 1
ATOM 1658 C CA . MET B 1 2 ? -1.812 -6.52 -19.047 1 29.92 2 MET B CA 1
ATOM 1659 C C . MET B 1 2 ? -0.299 -6.574 -18.859 1 29.92 2 MET B C 1
ATOM 1661 O O . MET B 1 2 ? 0.257 -7.633 -18.562 1 29.92 2 MET B O 1
ATOM 1665 N N . LYS B 1 3 ? 0.427 -5.855 -19.734 1 35.94 3 LYS B N 1
ATOM 1666 C CA . LYS B 1 3 ? 1.887 -5.816 -19.688 1 35.94 3 LYS B CA 1
ATOM 1667 C C . LYS B 1 3 ? 2.395 -5.488 -18.297 1 35.94 3 LYS B C 1
ATOM 1669 O O . LYS B 1 3 ? 2.088 -4.426 -17.75 1 35.94 3 LYS B O 1
ATOM 1674 N N . VAL B 1 4 ? 2.604 -6.445 -17.531 1 40.5 4 VAL B N 1
ATOM 1675 C CA . VAL B 1 4 ? 3.307 -6.445 -16.266 1 40.5 4 VAL B CA 1
ATOM 1676 C C . VAL B 1 4 ? 4.742 -5.961 -16.453 1 40.5 4 VAL B C 1
ATOM 1678 O O . VAL B 1 4 ? 5.41 -6.355 -17.422 1 40.5 4 VAL B O 1
ATOM 1681 N N . GLY B 1 5 ? 5.133 -4.711 -15.977 1 48.44 5 GLY B N 1
ATOM 1682 C CA . GLY B 1 5 ? 6.527 -4.551 -15.586 1 48.44 5 GLY B CA 1
ATOM 1683 C C . GLY B 1 5 ? 7.207 -3.385 -16.266 1 48.44 5 GLY B C 1
ATOM 1684 O O . GLY B 1 5 ? 8.43 -3.363 -16.406 1 48.44 5 GLY B O 1
ATOM 1685 N N . GLU B 1 6 ? 6.504 -2.809 -17.219 1 50.38 6 GLU B N 1
ATOM 1686 C CA . GLU B 1 6 ? 7.434 -1.822 -17.75 1 50.38 6 GLU B CA 1
ATOM 1687 C C . GLU B 1 6 ? 7.711 -0.713 -16.75 1 50.38 6 GLU B C 1
ATOM 1689 O O . GLU B 1 6 ? 6.785 -0.15 -16.156 1 50.38 6 GLU B O 1
ATOM 1694 N N . PRO B 1 7 ? 8.922 -0.616 -16.453 1 57.25 7 PRO B N 1
ATOM 1695 C CA . PRO B 1 7 ? 9.25 0.48 -15.531 1 57.25 7 PRO B CA 1
ATOM 1696 C C . PRO B 1 7 ? 8.828 1.845 -16.078 1 57.25 7 PRO B C 1
ATOM 1698 O O . PRO B 1 7 ? 8.797 2.053 -17.281 1 57.25 7 PRO B O 1
ATOM 1701 N N . ARG B 1 8 ? 8.336 2.576 -15.281 1 62.94 8 ARG B N 1
ATOM 1702 C CA . ARG B 1 8 ? 8.031 3.961 -15.633 1 62.94 8 ARG B CA 1
ATOM 1703 C C . ARG B 1 8 ? 9.273 4.676 -16.156 1 62.94 8 ARG B C 1
ATOM 1705 O O . ARG B 1 8 ? 10.391 4.418 -15.703 1 62.94 8 ARG B O 1
ATOM 1712 N N . PRO B 1 9 ? 9.18 5.223 -17.266 1 61.44 9 PRO B N 1
ATOM 1713 C CA . PRO B 1 9 ? 10.336 5.902 -17.844 1 61.44 9 PRO B CA 1
ATOM 1714 C C . PRO B 1 9 ? 11.203 6.609 -16.812 1 61.44 9 PRO B C 1
ATOM 1716 O O . PRO B 1 9 ? 12.43 6.613 -16.922 1 61.44 9 PRO B O 1
ATOM 1719 N N . GLU B 1 10 ? 10.516 7.148 -15.859 1 68.62 10 GLU B N 1
ATOM 1720 C CA . GLU B 1 10 ? 11.281 7.883 -14.859 1 68.62 10 GLU B CA 1
ATOM 1721 C C . GLU B 1 10 ? 12.148 6.938 -14.031 1 68.62 10 GLU B C 1
ATOM 1723 O O . GLU B 1 10 ? 13.164 7.355 -13.469 1 68.62 10 GLU B O 1
ATOM 1728 N N . GLN B 1 11 ? 11.844 5.723 -14.242 1 81.5 11 GLN B N 1
ATOM 1729 C CA . GLN B 1 11 ? 12.562 4.766 -13.406 1 81.5 11 GLN B CA 1
ATOM 1730 C C . GLN B 1 11 ? 13.703 4.109 -14.188 1 81.5 11 GLN B C 1
ATOM 1732 O O . GLN B 1 11 ? 14.57 3.463 -13.594 1 81.5 11 GLN B O 1
ATOM 1737 N N . ALA B 1 12 ? 13.766 4.32 -15.445 1 85.62 12 ALA B N 1
ATOM 1738 C CA . ALA B 1 12 ? 14.781 3.691 -16.281 1 85.62 12 ALA B CA 1
ATOM 1739 C C . ALA B 1 12 ? 16.188 4.141 -15.883 1 85.62 12 ALA B C 1
ATOM 1741 O O . ALA B 1 12 ? 17.109 3.334 -15.836 1 85.62 12 ALA B O 1
ATOM 1742 N N . GLY B 1 13 ? 16.266 5.438 -15.617 1 88.88 13 GLY B N 1
ATOM 1743 C CA . GLY B 1 13 ? 17.562 5.965 -15.188 1 88.88 13 GLY B CA 1
ATOM 1744 C C . GLY B 1 13 ? 18.031 5.398 -13.867 1 88.88 13 GLY B C 1
ATOM 1745 O O . GLY B 1 13 ? 19.203 5.059 -13.711 1 88.88 13 GLY B O 1
ATOM 1746 N N . ALA B 1 14 ? 17.156 5.254 -12.992 1 90.62 14 ALA B N 1
ATOM 1747 C CA . ALA B 1 14 ? 17.484 4.703 -11.68 1 90.62 14 ALA B CA 1
ATOM 1748 C C . ALA B 1 14 ? 17.891 3.234 -11.789 1 90.62 14 ALA B C 1
ATOM 1750 O O . ALA B 1 14 ? 18.844 2.797 -11.148 1 90.62 14 ALA B O 1
ATOM 1751 N N . ILE B 1 15 ? 17.25 2.539 -12.641 1 92 15 ILE B N 1
ATOM 1752 C CA . ILE B 1 15 ? 17.531 1.12 -12.836 1 92 15 ILE B CA 1
ATOM 1753 C C . ILE B 1 15 ? 18.938 0.95 -13.414 1 92 15 ILE B C 1
ATOM 1755 O O . ILE B 1 15 ? 19.719 0.136 -12.922 1 92 15 ILE B O 1
ATOM 1759 N N . GLU B 1 16 ? 19.188 1.766 -14.375 1 93.31 16 GLU B N 1
ATOM 1760 C CA . GLU B 1 16 ? 20.5 1.678 -15.016 1 93.31 16 GLU B CA 1
ATOM 1761 C C . GLU B 1 16 ? 21.609 1.985 -14.023 1 93.31 16 GLU B C 1
ATOM 1763 O O . GLU B 1 16 ? 22.656 1.317 -14.023 1 93.31 16 GLU B O 1
ATOM 1768 N N . ALA B 1 17 ? 21.391 2.977 -13.25 1 94.5 17 ALA B N 1
ATOM 1769 C CA . ALA B 1 17 ? 22.391 3.375 -12.266 1 94.5 17 ALA B CA 1
ATOM 1770 C C . ALA B 1 17 ? 22.641 2.262 -11.25 1 94.5 17 ALA B C 1
ATOM 1772 O O . ALA B 1 17 ? 23.781 1.947 -10.938 1 94.5 17 ALA B O 1
ATOM 1773 N N . ILE B 1 18 ? 21.641 1.613 -10.859 1 94.88 18 ILE B N 1
ATOM 1774 C CA . ILE B 1 18 ? 21.75 0.559 -9.859 1 94.88 18 ILE B CA 1
ATOM 1775 C C . ILE B 1 18 ? 22.422 -0.665 -10.477 1 94.88 18 ILE B C 1
ATOM 1777 O O . ILE B 1 18 ? 23.297 -1.271 -9.859 1 94.88 18 ILE B O 1
ATOM 1781 N N . VAL B 1 19 ? 22.031 -1 -11.68 1 93.31 19 VAL B N 1
ATOM 1782 C CA . VAL B 1 19 ? 22.625 -2.158 -12.352 1 93.31 19 VAL B CA 1
ATOM 1783 C C . VAL B 1 19 ? 24.109 -1.943 -12.555 1 93.31 19 VAL B C 1
ATOM 1785 O O . VAL B 1 19 ? 24.922 -2.85 -12.312 1 93.31 19 VAL B O 1
ATOM 1788 N N . ARG B 1 20 ? 24.469 -0.762 -12.984 1 95.19 20 ARG B N 1
ATOM 1789 C CA . ARG B 1 20 ? 25.875 -0.427 -13.211 1 95.19 20 ARG B CA 1
ATOM 1790 C C . ARG B 1 20 ? 26.688 -0.544 -11.922 1 95.19 20 ARG B C 1
ATOM 1792 O O . ARG B 1 20 ? 27.75 -1.167 -11.898 1 95.19 20 ARG B O 1
ATOM 1799 N N . GLU B 1 21 ? 26.156 -0.03 -10.844 1 96.38 21 GLU B N 1
ATOM 1800 C CA . GLU B 1 21 ? 26.859 -0.056 -9.562 1 96.38 21 GLU B CA 1
ATOM 1801 C C . GLU B 1 21 ? 26.906 -1.467 -8.984 1 96.38 21 GLU B C 1
ATOM 1803 O O . GLU B 1 21 ? 27.891 -1.866 -8.367 1 96.38 21 GLU B O 1
ATOM 1808 N N . LEU B 1 22 ? 25.906 -2.193 -9.219 1 94.5 22 LEU B N 1
ATOM 1809 C CA . LEU B 1 22 ? 25.828 -3.557 -8.703 1 94.5 22 LEU B CA 1
ATOM 1810 C C . LEU B 1 22 ? 26.875 -4.445 -9.367 1 94.5 22 LEU B C 1
ATOM 1812 O O . LEU B 1 22 ? 27.453 -5.32 -8.719 1 94.5 22 LEU B O 1
ATOM 1816 N N . LYS B 1 23 ? 27.125 -4.227 -10.609 1 94.38 23 LYS B N 1
ATOM 1817 C CA . LYS B 1 23 ? 28.109 -4.996 -11.344 1 94.38 23 LYS B CA 1
ATOM 1818 C C . LYS B 1 23 ? 29.516 -4.766 -10.781 1 94.38 23 LYS B C 1
ATOM 1820 O O . LYS B 1 23 ? 30.359 -5.656 -10.828 1 94.38 23 LYS B O 1
ATOM 1825 N N . ASN B 1 24 ? 29.719 -3.619 -10.227 1 94.62 24 ASN B N 1
ATOM 1826 C CA . ASN B 1 24 ? 31.047 -3.236 -9.727 1 94.62 24 ASN B CA 1
ATOM 1827 C C . ASN B 1 24 ? 31.156 -3.479 -8.227 1 94.62 24 ASN B C 1
ATOM 1829 O O . ASN B 1 24 ? 32.219 -3.27 -7.641 1 94.62 24 ASN B O 1
ATOM 1833 N N . LEU B 1 25 ? 30.078 -3.969 -7.617 1 95.31 25 LEU B N 1
ATOM 1834 C CA . LEU B 1 25 ? 30.062 -4.176 -6.172 1 95.31 25 LEU B CA 1
ATOM 1835 C C . LEU B 1 25 ? 30.531 -5.586 -5.82 1 95.31 25 LEU B C 1
ATOM 1837 O O . LEU B 1 25 ? 30.109 -6.559 -6.461 1 95.31 25 LEU B O 1
ATOM 1841 N N . ASP B 1 26 ? 31.422 -5.727 -4.852 1 94.56 26 ASP B N 1
ATOM 1842 C CA . ASP B 1 26 ? 31.844 -7.027 -4.344 1 94.56 26 ASP B CA 1
ATOM 1843 C C . ASP B 1 26 ? 30.75 -7.672 -3.5 1 94.56 26 ASP B C 1
ATOM 1845 O O . ASP B 1 26 ? 30.547 -7.297 -2.344 1 94.56 26 ASP B O 1
ATOM 1849 N N . GLU B 1 27 ? 30.125 -8.664 -3.955 1 93.06 27 GLU B N 1
ATOM 1850 C CA . GLU B 1 27 ? 28.984 -9.312 -3.322 1 93.06 27 GLU B CA 1
ATOM 1851 C C . GLU B 1 27 ? 29.375 -9.953 -1.993 1 93.06 27 GLU B C 1
ATOM 1853 O O . GLU B 1 27 ? 28.578 -9.977 -1.051 1 93.06 27 GLU B O 1
ATOM 1858 N N . LYS B 1 28 ? 30.5 -10.531 -1.886 1 94.88 28 LYS B N 1
ATOM 1859 C CA . LYS B 1 28 ? 30.953 -11.203 -0.672 1 94.88 28 LYS B CA 1
ATOM 1860 C C . LYS B 1 28 ? 31.188 -10.203 0.457 1 94.88 28 LYS B C 1
ATOM 1862 O O . LYS B 1 28 ? 30.906 -10.5 1.621 1 94.88 28 LYS B O 1
ATOM 1867 N N . ALA B 1 29 ? 31.641 -9.023 0.116 1 94.88 29 ALA B N 1
ATOM 1868 C CA . ALA B 1 29 ? 31.938 -7.996 1.112 1 94.88 29 ALA B CA 1
ATOM 1869 C C . ALA B 1 29 ? 30.672 -7.242 1.512 1 94.88 29 ALA B C 1
ATOM 1871 O O . ALA B 1 29 ? 30.578 -6.738 2.633 1 94.88 29 ALA B O 1
ATOM 1872 N N . PHE B 1 30 ? 29.75 -7.156 0.556 1 96.56 30 PHE B N 1
ATOM 1873 C CA . PHE B 1 30 ? 28.547 -6.375 0.792 1 96.56 30 PHE B CA 1
ATOM 1874 C C . PHE B 1 30 ? 27.297 -7.184 0.463 1 96.56 30 PHE B C 1
ATOM 1876 O O . PHE B 1 30 ? 26.516 -6.793 -0.393 1 96.56 30 PHE B O 1
ATOM 1883 N N . PRO B 1 31 ? 27.078 -8.273 1.226 1 95.88 31 PRO B N 1
ATOM 1884 C CA . PRO B 1 31 ? 25.953 -9.141 0.903 1 95.88 31 PRO B CA 1
ATOM 1885 C C . PRO B 1 31 ? 24.594 -8.453 1.13 1 95.88 31 PRO B C 1
ATOM 1887 O O . PRO B 1 31 ? 23.656 -8.664 0.363 1 95.88 31 PRO B O 1
ATOM 1890 N N . ALA B 1 32 ? 24.5 -7.68 2.158 1 95 32 ALA B N 1
ATOM 1891 C CA . ALA B 1 32 ? 23.234 -7.012 2.459 1 95 32 ALA B CA 1
ATOM 1892 C C . ALA B 1 32 ? 22.891 -5.977 1.389 1 95 32 ALA B C 1
ATOM 1894 O O . ALA B 1 32 ? 21.734 -5.887 0.949 1 95 32 ALA B O 1
ATOM 1895 N N . LEU B 1 33 ? 23.828 -5.25 0.935 1 95.88 33 LEU B N 1
ATOM 1896 C CA . LEU B 1 33 ? 23.609 -4.234 -0.088 1 95.88 33 LEU B CA 1
ATOM 1897 C C . LEU B 1 33 ? 23.281 -4.879 -1.433 1 95.88 33 LEU B C 1
ATOM 1899 O O . LEU B 1 33 ? 22.484 -4.344 -2.205 1 95.88 33 LEU B O 1
ATOM 1903 N N . HIS B 1 34 ? 23.969 -5.957 -1.679 1 95.69 34 HIS B N 1
ATOM 1904 C CA . HIS B 1 34 ? 23.672 -6.684 -2.91 1 95.69 34 HIS B CA 1
ATOM 1905 C C . HIS B 1 34 ? 22.219 -7.145 -2.951 1 95.69 34 HIS B C 1
ATOM 1907 O O . HIS B 1 34 ? 21.531 -6.953 -3.955 1 95.69 34 HIS B O 1
ATOM 1913 N N . ALA B 1 35 ? 21.844 -7.691 -1.862 1 93.5 35 ALA B N 1
ATOM 1914 C CA . ALA B 1 35 ? 20.453 -8.148 -1.763 1 93.5 35 ALA B CA 1
ATOM 1915 C C . ALA B 1 35 ? 19.484 -6.984 -1.879 1 93.5 35 ALA B C 1
ATOM 1917 O O . ALA B 1 35 ? 18.438 -7.098 -2.531 1 93.5 35 ALA B O 1
ATOM 1918 N N . LEU B 1 36 ? 19.828 -5.945 -1.281 1 93.94 36 LEU B N 1
ATOM 1919 C CA . LEU B 1 36 ? 19 -4.738 -1.314 1 93.94 36 LEU B CA 1
ATOM 1920 C C . LEU B 1 36 ? 18.844 -4.23 -2.742 1 93.94 36 LEU B C 1
ATOM 1922 O O . LEU B 1 36 ? 17.75 -3.83 -3.145 1 93.94 36 LEU B O 1
ATOM 1926 N N . ALA B 1 37 ? 19.906 -4.184 -3.461 1 94.31 37 ALA B N 1
ATOM 1927 C CA . ALA B 1 37 ? 19.891 -3.711 -4.844 1 94.31 37 ALA B CA 1
ATOM 1928 C C . ALA B 1 37 ? 18.984 -4.59 -5.711 1 94.31 37 ALA B C 1
ATOM 1930 O O . ALA B 1 37 ? 18.203 -4.082 -6.52 1 94.31 37 ALA B O 1
ATOM 1931 N N . GLU B 1 38 ? 19.094 -5.832 -5.496 1 89.69 38 GLU B N 1
ATOM 1932 C CA . GLU B 1 38 ? 18.25 -6.762 -6.25 1 89.69 38 GLU B CA 1
ATOM 1933 C C . GLU B 1 38 ? 16.766 -6.547 -5.945 1 89.69 38 GLU B C 1
ATOM 1935 O O . GLU B 1 38 ? 15.938 -6.574 -6.852 1 89.69 38 GLU B O 1
ATOM 1940 N N . ASN B 1 39 ? 16.5 -6.375 -4.668 1 89.12 39 ASN B N 1
ATOM 1941 C CA . ASN B 1 39 ? 15.117 -6.137 -4.258 1 89.12 39 ASN B CA 1
ATOM 1942 C C . ASN B 1 39 ? 14.57 -4.84 -4.852 1 89.12 39 ASN B C 1
ATOM 1944 O O . ASN B 1 39 ? 13.414 -4.781 -5.266 1 89.12 39 ASN B O 1
ATOM 1948 N N . GLU B 1 40 ? 15.43 -3.869 -4.836 1 90.38 40 GLU B N 1
ATOM 1949 C CA . GLU B 1 40 ? 15 -2.584 -5.375 1 90.38 40 GLU B CA 1
ATOM 1950 C C . GLU B 1 40 ? 14.758 -2.67 -6.883 1 90.38 40 GLU B C 1
ATOM 1952 O O . GLU B 1 40 ? 13.805 -2.084 -7.398 1 90.38 40 GLU B O 1
ATOM 1957 N N . LEU B 1 41 ? 15.594 -3.355 -7.574 1 89.31 41 LEU B N 1
ATOM 1958 C CA . LEU B 1 41 ? 15.414 -3.549 -9.008 1 89.31 41 LEU B CA 1
ATOM 1959 C C . LEU B 1 41 ? 14.102 -4.262 -9.305 1 89.31 41 LEU B C 1
ATOM 1961 O O . LEU B 1 41 ? 13.383 -3.891 -10.234 1 89.31 41 LEU B O 1
ATOM 1965 N N . PHE B 1 42 ? 13.852 -5.172 -8.469 1 85.69 42 PHE B N 1
ATOM 1966 C CA . PHE B 1 42 ? 12.594 -5.895 -8.578 1 85.69 42 PHE B CA 1
ATOM 1967 C C . PHE B 1 42 ? 11.414 -4.953 -8.398 1 85.69 42 PHE B C 1
ATOM 1969 O O . PHE B 1 42 ? 10.453 -4.996 -9.18 1 85.69 42 PHE B O 1
ATOM 1976 N N . ARG B 1 43 ? 11.508 -4.078 -7.445 1 87.19 43 ARG B N 1
ATOM 1977 C CA . ARG B 1 43 ? 10.43 -3.137 -7.156 1 87.19 43 ARG B CA 1
ATOM 1978 C C . ARG B 1 43 ? 10.273 -2.125 -8.289 1 87.19 43 ARG B C 1
ATOM 1980 O O . ARG B 1 43 ? 9.156 -1.83 -8.711 1 87.19 43 ARG B O 1
ATOM 1987 N N . LEU B 1 44 ? 11.375 -1.688 -8.758 1 87.88 44 LEU B N 1
ATOM 1988 C CA . LEU B 1 44 ? 11.352 -0.679 -9.812 1 87.88 44 LEU B CA 1
ATOM 1989 C C . LEU B 1 44 ? 10.789 -1.255 -11.102 1 87.88 44 LEU B C 1
ATOM 1991 O O . LEU B 1 44 ? 10.281 -0.514 -11.945 1 87.88 44 LEU B O 1
ATOM 1995 N N . ARG B 1 45 ? 10.797 -2.516 -11.164 1 82.81 45 ARG B N 1
ATOM 1996 C CA . ARG B 1 45 ? 10.289 -3.178 -12.367 1 82.81 45 ARG B CA 1
ATOM 1997 C C . ARG B 1 45 ? 8.844 -3.619 -12.18 1 82.81 45 ARG B C 1
ATOM 1999 O O . ARG B 1 45 ? 8.32 -4.391 -12.984 1 82.81 45 ARG B O 1
ATOM 2006 N N . GLY B 1 46 ? 8.297 -3.236 -11.062 1 77.94 46 GLY B N 1
ATOM 2007 C CA . GLY B 1 46 ? 6.871 -3.463 -10.859 1 77.94 46 GLY B CA 1
ATOM 2008 C C . GLY B 1 46 ? 6.574 -4.582 -9.883 1 77.94 46 GLY B C 1
ATOM 2009 O O . GLY B 1 46 ? 5.418 -4.969 -9.703 1 77.94 46 GLY B O 1
ATOM 2010 N N . GLY B 1 47 ? 7.594 -5.066 -9.32 1 82.44 47 GLY B N 1
ATOM 2011 C CA . GLY B 1 47 ? 7.398 -6.129 -8.352 1 82.44 47 GLY B CA 1
ATOM 2012 C C . GLY B 1 47 ? 6.816 -5.637 -7.039 1 82.44 47 GLY B C 1
ATOM 2013 O O . GLY B 1 47 ? 7.059 -4.5 -6.629 1 82.44 47 GLY B O 1
ATOM 2014 N N . ILE B 1 48 ? 5.953 -6.504 -6.449 1 83.94 48 ILE B N 1
ATOM 2015 C CA . ILE B 1 48 ? 5.398 -6.234 -5.125 1 83.94 48 ILE B CA 1
ATOM 2016 C C . ILE B 1 48 ? 5.98 -7.219 -4.113 1 83.94 48 ILE B C 1
ATOM 2018 O O . ILE B 1 48 ? 5.895 -8.438 -4.301 1 83.94 48 ILE B O 1
ATOM 2022 N N . ALA B 1 49 ? 6.5 -6.699 -3.096 1 78.19 49 ALA B N 1
ATOM 2023 C CA . ALA B 1 49 ? 7.25 -7.527 -2.154 1 78.19 49 ALA B CA 1
ATOM 2024 C C . ALA B 1 49 ? 6.312 -8.25 -1.19 1 78.19 49 ALA B C 1
ATOM 2026 O O . ALA B 1 49 ? 6.461 -9.453 -0.957 1 78.19 49 ALA B O 1
ATOM 2027 N N . GLU B 1 50 ? 5.391 -7.516 -0.678 1 85.94 50 GLU B N 1
ATOM 2028 C CA . GLU B 1 50 ? 4.57 -8.094 0.382 1 85.94 50 GLU B CA 1
ATOM 2029 C C . GLU B 1 50 ? 3.266 -8.656 -0.176 1 85.94 50 GLU B C 1
ATOM 2031 O O . GLU B 1 50 ? 2.604 -8.016 -0.994 1 85.94 50 GLU B O 1
ATOM 2036 N N . SER B 1 51 ? 3.01 -9.875 0.201 1 93.81 51 SER B N 1
ATOM 2037 C CA . SER B 1 51 ? 1.771 -10.523 -0.213 1 93.81 51 SER B CA 1
ATOM 2038 C C . SER B 1 51 ? 0.755 -10.555 0.922 1 93.81 51 SER B C 1
ATOM 2040 O O . SER B 1 51 ? 1.128 -10.57 2.098 1 93.81 51 SER B O 1
ATOM 2042 N N . ILE B 1 52 ? -0.448 -10.562 0.558 1 95.56 52 ILE B N 1
ATOM 2043 C CA . ILE B 1 52 ? -1.524 -10.555 1.542 1 95.56 52 ILE B CA 1
ATOM 2044 C C . ILE B 1 52 ? -2.262 -11.891 1.508 1 95.56 52 ILE B C 1
ATOM 2046 O O . ILE B 1 52 ? -2.645 -12.367 0.438 1 95.56 52 ILE B O 1
ATOM 2050 N N . ASP B 1 53 ? -2.379 -12.484 2.615 1 95.12 53 ASP B N 1
ATOM 2051 C CA . ASP B 1 53 ? -3.189 -13.688 2.768 1 95.12 53 ASP B CA 1
ATOM 2052 C C . ASP B 1 53 ? -4.637 -13.336 3.102 1 95.12 53 ASP B C 1
ATOM 2054 O O . ASP B 1 53 ? -4.949 -12.984 4.242 1 95.12 53 ASP B O 1
ATOM 2058 N N . ILE B 1 54 ? -5.516 -13.531 2.217 1 94.56 54 ILE B N 1
ATOM 2059 C CA . ILE B 1 54 ? -6.895 -13.102 2.434 1 94.56 54 ILE B CA 1
ATOM 2060 C C . ILE B 1 54 ? -7.727 -14.266 2.955 1 94.56 54 ILE B C 1
ATOM 2062 O O . ILE B 1 54 ? -8.82 -14.07 3.48 1 94.56 54 ILE B O 1
ATOM 2066 N N . VAL B 1 55 ? -7.254 -15.398 2.811 1 92.38 55 VAL B N 1
ATOM 2067 C CA . VAL B 1 55 ? -8.008 -16.578 3.195 1 92.38 55 VAL B CA 1
ATOM 2068 C C . VAL B 1 55 ? -8.008 -16.734 4.715 1 92.38 55 VAL B C 1
ATOM 2070 O O . VAL B 1 55 ? -9.039 -17.016 5.32 1 92.38 55 VAL B O 1
ATOM 2073 N N . SER B 1 56 ? -6.859 -16.531 5.309 1 91.25 56 SER B N 1
ATOM 2074 C CA . SER B 1 56 ? -6.746 -16.672 6.758 1 91.25 56 SER B CA 1
ATOM 2075 C C . SER B 1 56 ? -7.508 -15.555 7.473 1 91.25 56 SER B C 1
ATOM 2077 O O . SER B 1 56 ? -7.844 -15.68 8.656 1 91.25 56 SER B O 1
ATOM 2079 N N . ASN B 1 57 ? -7.742 -14.469 6.859 1 87.81 57 ASN B N 1
ATOM 2080 C CA . ASN B 1 57 ? -8.445 -13.297 7.371 1 87.81 57 ASN B CA 1
ATOM 2081 C C . ASN B 1 57 ? -7.773 -12.742 8.625 1 87.81 57 ASN B C 1
ATOM 2083 O O . ASN B 1 57 ? -8.445 -12.211 9.508 1 87.81 57 ASN B O 1
ATOM 2087 N N . ARG B 1 58 ? -6.473 -12.977 8.672 1 93.56 58 ARG B N 1
ATOM 2088 C CA . ARG B 1 58 ? -5.695 -12.383 9.75 1 93.56 58 ARG B CA 1
ATOM 2089 C C . ARG B 1 58 ? -5.539 -10.875 9.555 1 93.56 58 ARG B C 1
ATOM 2091 O O . ARG B 1 58 ? -5.523 -10.398 8.414 1 93.56 58 ARG B O 1
ATOM 2098 N N . GLN B 1 59 ? -5.445 -10.211 10.664 1 95.81 59 GLN B N 1
ATOM 2099 C CA . GLN B 1 59 ? -5.332 -8.758 10.57 1 95.81 59 GLN B CA 1
ATOM 2100 C C . GLN B 1 59 ? -4.039 -8.359 9.867 1 95.81 59 GLN B C 1
ATOM 2102 O O . GLN B 1 59 ? -2.994 -8.977 10.07 1 95.81 59 GLN B O 1
ATOM 2107 N N . VAL B 1 60 ? -4.152 -7.387 9.086 1 95.06 60 VAL B N 1
ATOM 2108 C CA . VAL B 1 60 ? -3 -6.805 8.406 1 95.06 60 VAL B CA 1
ATOM 2109 C C . VAL B 1 60 ? -2.955 -5.297 8.664 1 95.06 60 VAL B C 1
ATOM 2111 O O . VAL B 1 60 ? -3.994 -4.664 8.852 1 95.06 60 VAL B O 1
ATOM 2114 N N . LYS B 1 61 ? -1.769 -4.82 8.773 1 93.81 61 LYS B N 1
ATOM 2115 C CA . LYS B 1 61 ? -1.58 -3.381 8.922 1 93.81 61 LYS B CA 1
ATOM 2116 C C . LYS B 1 61 ? -1.316 -2.715 7.574 1 93.81 61 LYS B C 1
ATOM 2118 O O . LYS B 1 61 ? -0.385 -3.094 6.859 1 93.81 61 LYS B O 1
ATOM 2123 N N . ILE B 1 62 ? -2.15 -1.818 7.211 1 94.62 62 ILE B N 1
ATOM 2124 C CA . ILE B 1 62 ? -1.972 -1.033 5.996 1 94.62 62 ILE B CA 1
ATOM 2125 C C . ILE B 1 62 ? -1.788 0.439 6.355 1 94.62 62 ILE B C 1
ATOM 2127 O O . ILE B 1 62 ? -2.508 0.973 7.203 1 94.62 62 ILE B O 1
ATOM 2131 N N . ARG B 1 63 ? -0.832 1.049 5.656 1 94.06 63 ARG B N 1
ATOM 2132 C CA . ARG B 1 63 ? -0.485 2.43 5.977 1 94.06 63 ARG B CA 1
ATOM 2133 C C . ARG B 1 63 ? -0.523 3.305 4.727 1 94.06 63 ARG B C 1
ATOM 2135 O O . ARG B 1 63 ? -0.22 2.838 3.627 1 94.06 63 ARG B O 1
ATOM 2142 N N . ALA B 1 64 ? -0.908 4.48 4.93 1 95.94 64 ALA B N 1
ATOM 2143 C CA . ALA B 1 64 ? -0.899 5.469 3.854 1 95.94 64 ALA B CA 1
ATOM 2144 C C . ALA B 1 64 ? -0.351 6.805 4.34 1 95.94 64 ALA B C 1
ATOM 2146 O O . ALA B 1 64 ? -0.629 7.223 5.469 1 95.94 64 ALA B O 1
ATOM 2147 N N . LYS B 1 65 ? 0.455 7.426 3.555 1 96.38 65 LYS B N 1
ATOM 2148 C CA . LYS B 1 65 ? 0.972 8.773 3.793 1 96.38 65 LYS B CA 1
ATOM 2149 C C . LYS B 1 65 ? 0.219 9.805 2.961 1 96.38 65 LYS B C 1
ATOM 2151 O O . LYS B 1 65 ? 0.172 9.703 1.732 1 96.38 65 LYS B O 1
ATOM 2156 N N . ILE B 1 66 ? -0.34 10.789 3.615 1 97.5 66 ILE B N 1
ATOM 2157 C CA . ILE B 1 66 ? -1.179 11.773 2.943 1 97.5 66 ILE B CA 1
ATOM 2158 C C . ILE B 1 66 ? -0.484 13.133 2.949 1 97.5 66 ILE B C 1
ATOM 2160 O O . ILE B 1 66 ? -0.04 13.602 3.998 1 97.5 66 ILE B O 1
ATOM 2164 N N . GLU B 1 67 ? -0.498 13.734 1.806 1 96.62 67 GLU B N 1
ATOM 2165 C CA . GLU B 1 67 ? 0.082 15.062 1.682 1 96.62 67 GLU B CA 1
ATOM 2166 C C . GLU B 1 67 ? -0.839 16.125 2.275 1 96.62 67 GLU B C 1
ATOM 2168 O O . GLU B 1 67 ? -2.051 16.109 2.043 1 96.62 67 GLU B O 1
ATOM 2173 N N . ILE B 1 68 ? -0.265 16.938 3.035 1 96.44 68 ILE B N 1
ATOM 2174 C CA . ILE B 1 68 ? -0.984 18.125 3.496 1 96.44 68 ILE B CA 1
ATOM 2175 C C . ILE B 1 68 ? -0.675 19.297 2.578 1 96.44 68 ILE B C 1
ATOM 2177 O O . ILE B 1 68 ? 0.491 19.641 2.375 1 96.44 68 ILE B O 1
ATOM 2181 N N . PRO B 1 69 ? -1.672 19.938 2.027 1 94.69 69 PRO B N 1
ATOM 2182 C CA . PRO B 1 69 ? -1.458 20.938 0.979 1 94.69 69 PRO B CA 1
ATOM 2183 C C . PRO B 1 69 ? -1.103 22.312 1.539 1 94.69 69 PRO B C 1
ATOM 2185 O O . PRO B 1 69 ? -1.668 23.328 1.112 1 94.69 69 PRO B O 1
ATOM 2188 N N . SER B 1 70 ? -0.06 22.375 2.258 1 93.5 70 SER B N 1
ATOM 2189 C CA . SER B 1 70 ? 0.362 23.625 2.857 1 93.5 70 SER B CA 1
ATOM 2190 C C . SER B 1 70 ? 0.997 24.547 1.821 1 93.5 70 SER B C 1
ATOM 2192 O O . SER B 1 70 ? 0.909 25.781 1.934 1 93.5 70 SER B O 1
ATOM 2194 N N . SER B 1 71 ? 1.652 23.984 0.873 1 91.94 71 SER B N 1
ATOM 2195 C CA . SER B 1 71 ? 2.281 24.797 -0.168 1 91.94 71 SER B CA 1
ATOM 2196 C C . SER B 1 71 ? 1.24 25.391 -1.11 1 91.94 71 SER B C 1
ATOM 2198 O O . SER B 1 71 ? 1.407 26.5 -1.605 1 91.94 71 SER B O 1
ATOM 2200 N N . GLN B 1 72 ? 0.237 24.656 -1.349 1 90.56 72 GLN B N 1
ATOM 2201 C CA . GLN B 1 72 ? -0.841 25.109 -2.221 1 90.56 72 GLN B CA 1
ATOM 2202 C C . GLN B 1 72 ? -1.714 26.156 -1.523 1 90.56 72 GLN B C 1
ATOM 2204 O O . GLN B 1 72 ? -2.24 27.062 -2.166 1 90.56 72 GLN B O 1
ATOM 2209 N N . TYR B 1 73 ? -1.875 26 -0.183 1 92.25 73 TYR B N 1
ATOM 2210 C CA . TYR B 1 73 ? -2.688 26.906 0.619 1 92.25 73 TYR B CA 1
ATOM 2211 C C . TYR B 1 73 ? -1.905 27.406 1.823 1 92.25 73 TYR B C 1
ATOM 2213 O O . TYR B 1 73 ? -2.213 27.062 2.965 1 92.25 73 TYR B O 1
ATOM 2221 N N . PRO B 1 74 ? -0.987 28.297 1.676 1 90.69 74 PRO B N 1
ATOM 2222 C CA . PRO B 1 74 ? -0.107 28.766 2.754 1 90.69 74 PRO B CA 1
ATOM 2223 C C . PRO B 1 74 ? -0.858 29.516 3.848 1 90.69 74 PRO B C 1
ATOM 2225 O O . PRO B 1 74 ? -0.376 29.609 4.98 1 90.69 74 PRO B O 1
ATOM 2228 N N . GLY B 1 75 ? -2.023 29.938 3.627 1 89.81 75 GLY B N 1
ATOM 2229 C CA . GLY B 1 75 ? -2.785 30.703 4.602 1 89.81 75 GLY B CA 1
ATOM 2230 C C . GLY B 1 75 ? -3.637 29.844 5.508 1 89.81 75 GLY B C 1
ATOM 2231 O O . GLY B 1 75 ? -4.207 30.328 6.484 1 89.81 75 GLY B O 1
ATOM 2232 N N . VAL B 1 76 ? -3.637 28.656 5.223 1 92.81 76 VAL B N 1
ATOM 2233 C CA . VAL B 1 76 ? -4.504 27.766 5.977 1 92.81 76 VAL B CA 1
ATOM 2234 C C . VAL B 1 76 ? -3.676 26.969 6.988 1 92.81 76 VAL B C 1
ATOM 2236 O O . VAL B 1 76 ? -2.635 26.406 6.641 1 92.81 76 VAL B O 1
ATOM 2239 N N . ASN B 1 77 ? -4.09 27.031 8.219 1 93.25 77 ASN B N 1
ATOM 2240 C CA . ASN B 1 77 ? -3.492 26.203 9.258 1 93.25 77 ASN B CA 1
ATOM 2241 C C . ASN B 1 77 ? -4.09 24.797 9.266 1 93.25 77 ASN B C 1
ATOM 2243 O O . ASN B 1 77 ? -4.969 24.5 10.078 1 93.25 77 ASN B O 1
ATOM 2247 N N . PHE B 1 78 ? -3.502 23.938 8.531 1 95.56 78 PHE B N 1
ATOM 2248 C CA . PHE B 1 78 ? -4.07 22.609 8.344 1 95.56 78 PHE B CA 1
ATOM 2249 C C . PHE B 1 78 ? -3.912 21.781 9.609 1 95.56 78 PHE B C 1
ATOM 2251 O O . PHE B 1 78 ? -4.758 20.938 9.906 1 95.56 78 PHE B O 1
ATOM 2258 N N . VAL B 1 79 ? -2.803 21.906 10.312 1 96 79 VAL B N 1
ATOM 2259 C CA . VAL B 1 79 ? -2.605 21.141 11.539 1 96 79 VAL B CA 1
ATOM 2260 C C . VAL B 1 79 ? -3.732 21.438 12.523 1 96 79 VAL B C 1
ATOM 2262 O O . VAL B 1 79 ? -4.336 20.531 13.086 1 96 79 VAL B O 1
ATOM 2265 N N . GLY B 1 80 ? -3.945 22.734 12.625 1 95 80 GLY B N 1
ATOM 2266 C CA . GLY B 1 80 ? -5.047 23.141 13.484 1 95 80 GLY B CA 1
ATOM 2267 C C . GLY B 1 80 ? -6.395 22.641 13.008 1 95 80 GLY B C 1
ATOM 2268 O O . GLY B 1 80 ? -7.227 22.219 13.82 1 95 80 GLY B O 1
ATOM 2269 N N . LYS B 1 81 ? -6.609 22.719 11.75 1 94.62 81 LYS B N 1
ATOM 2270 C CA . LYS B 1 81 ? -7.859 22.266 11.148 1 94.62 81 LYS B CA 1
ATOM 2271 C C . LYS B 1 81 ? -8.062 20.766 11.367 1 94.62 81 LYS B C 1
ATOM 2273 O O . LYS B 1 81 ? -9.164 20.328 11.664 1 94.62 81 LYS B O 1
ATOM 2278 N N . LEU B 1 82 ? -7.016 20 11.25 1 96.69 82 LEU B N 1
ATOM 2279 C CA . LEU B 1 82 ? -7.062 18.547 11.383 1 96.69 82 LEU B CA 1
ATOM 2280 C C . LEU B 1 82 ? -7.238 18.141 12.836 1 96.69 82 LEU B C 1
ATOM 2282 O O . LEU B 1 82 ? -7.977 17.203 13.141 1 96.69 82 LEU B O 1
ATOM 2286 N N . LEU B 1 83 ? -6.586 18.875 13.656 1 96.81 83 LEU B N 1
ATOM 2287 C CA . LEU B 1 83 ? -6.664 18.547 15.078 1 96.81 83 LEU B CA 1
ATOM 2288 C C . LEU B 1 83 ? -7.988 19.016 15.672 1 96.81 83 LEU B C 1
ATOM 2290 O O . LEU B 1 83 ? -8.641 18.266 16.406 1 96.81 83 LEU B O 1
ATOM 2294 N N . GLY B 1 84 ? -8.375 20.219 15.383 1 93.12 84 GLY B N 1
ATOM 2295 C CA . GLY B 1 84 ? -9.523 20.828 16.047 1 93.12 84 GLY B CA 1
ATOM 2296 C C . GLY B 1 84 ? -9.266 21.156 17.5 1 93.12 84 GLY B C 1
ATOM 2297 O O . GLY B 1 84 ? -8.148 20.984 17.984 1 93.12 84 GLY B O 1
ATOM 2298 N N . PRO B 1 85 ? -10.359 21.641 18.141 1 93.25 85 PRO B N 1
ATOM 2299 C CA . PRO B 1 85 ? -10.188 21.953 19.562 1 93.25 85 PRO B CA 1
ATOM 2300 C C . PRO B 1 85 ? -9.812 20.734 20.406 1 93.25 85 PRO B C 1
ATOM 2302 O O . PRO B 1 85 ? -10.523 19.719 20.391 1 93.25 85 PRO B O 1
ATOM 2305 N N . GLY B 1 86 ? -8.625 20.922 21.031 1 93.12 86 GLY B N 1
ATOM 2306 C CA . GLY B 1 86 ? -8.156 19.844 21.891 1 93.12 86 GLY B CA 1
ATOM 2307 C C . GLY B 1 86 ? -7.859 18.562 21.141 1 93.12 86 GLY B C 1
ATOM 2308 O O . GLY B 1 86 ? -7.805 17.484 21.734 1 93.12 86 GLY B O 1
ATOM 2309 N N . GLY B 1 87 ? -7.914 18.656 19.875 1 94.5 87 GLY B N 1
ATOM 2310 C CA . GLY B 1 87 ? -7.629 17.5 19.062 1 94.5 87 GLY B CA 1
ATOM 2311 C C . GLY B 1 87 ? -8.852 16.641 18.797 1 94.5 87 GLY B C 1
ATOM 2312 O O . GLY B 1 87 ? -8.727 15.492 18.344 1 94.5 87 GLY B O 1
ATOM 2313 N N . GLN B 1 88 ? -9.945 17.125 19.031 1 95.56 88 GLN B N 1
ATOM 2314 C CA . GLN B 1 88 ? -11.188 16.344 19 1 95.56 88 GLN B CA 1
ATOM 2315 C C . GLN B 1 88 ? -11.555 15.953 17.578 1 95.56 88 GLN B C 1
ATOM 2317 O O . GLN B 1 88 ? -12.125 14.883 17.359 1 95.56 88 GLN B O 1
ATOM 2322 N N . THR B 1 89 ? -11.312 16.781 16.609 1 96 89 THR B N 1
ATOM 2323 C CA . THR B 1 89 ? -11.633 16.469 15.227 1 96 89 THR B CA 1
ATOM 2324 C C . THR B 1 89 ? -10.852 15.25 14.75 1 96 89 THR B C 1
ATOM 2326 O O . THR B 1 89 ? -11.438 14.297 14.227 1 96 89 THR B O 1
ATOM 2329 N N . LEU B 1 90 ? -9.586 15.266 14.961 1 97.5 90 LEU B N 1
ATOM 2330 C CA . LEU B 1 90 ? -8.75 14.141 14.555 1 97.5 90 LEU B CA 1
ATOM 2331 C C . LEU B 1 90 ? -9.125 12.875 15.312 1 97.5 90 LEU B C 1
ATOM 2333 O O . LEU B 1 90 ? -9.172 11.789 14.734 1 97.5 90 LEU B O 1
ATOM 2337 N N . ARG B 1 91 ? -9.391 13.086 16.562 1 97.69 91 ARG B N 1
ATOM 2338 C CA . ARG B 1 91 ? -9.797 11.945 17.375 1 97.69 91 ARG B CA 1
ATOM 2339 C C . ARG B 1 91 ? -11.109 11.352 16.875 1 97.69 91 ARG B C 1
ATOM 2341 O O . ARG B 1 91 ? -11.242 10.133 16.75 1 97.69 91 ARG B O 1
ATOM 2348 N N . ALA B 1 92 ? -12.039 12.133 16.609 1 97.56 92 ALA B N 1
ATOM 2349 C CA . ALA B 1 92 ? -13.336 11.695 16.109 1 97.56 92 ALA B CA 1
ATOM 2350 C C . ALA B 1 92 ? -13.195 10.992 14.758 1 97.56 92 ALA B C 1
ATOM 2352 O O . ALA B 1 92 ? -13.852 9.977 14.508 1 97.56 92 ALA B O 1
ATOM 2353 N N . THR B 1 93 ? -12.344 11.547 13.945 1 97.62 93 THR B N 1
ATOM 2354 C CA . THR B 1 93 ? -12.109 10.945 12.641 1 97.62 93 THR B CA 1
ATOM 2355 C C . THR B 1 93 ? -11.5 9.555 12.781 1 97.62 93 THR B C 1
ATOM 2357 O O . THR B 1 93 ? -11.922 8.617 12.109 1 97.62 93 THR B O 1
ATOM 2360 N N . GLN B 1 94 ? -10.516 9.414 13.664 1 98.19 94 GLN B N 1
ATOM 2361 C CA . GLN B 1 94 ? -9.883 8.125 13.93 1 98.19 94 GLN B CA 1
ATOM 2362 C C . GLN B 1 94 ? -10.898 7.113 14.461 1 98.19 94 GLN B C 1
ATOM 2364 O O . GLN B 1 94 ? -10.906 5.957 14.031 1 98.19 94 GLN B O 1
ATOM 2369 N N . GLU B 1 95 ? -11.695 7.57 15.297 1 97.75 95 GLU B N 1
ATOM 2370 C CA . GLU B 1 95 ? -12.695 6.691 15.906 1 97.75 95 GLU B CA 1
ATOM 2371 C C . GLU B 1 95 ? -13.734 6.246 14.883 1 97.75 95 GLU B C 1
ATOM 2373 O O . GLU B 1 95 ? -14.055 5.059 14.797 1 97.75 95 GLU B O 1
ATOM 2378 N N . SER B 1 96 ? -14.227 7.121 14.078 1 95.88 96 SER B N 1
ATOM 2379 C CA . SER B 1 96 ? -15.266 6.812 13.109 1 95.88 96 SER B CA 1
ATOM 2380 C C . SER B 1 96 ? -14.734 5.93 11.984 1 95.88 96 SER B C 1
ATOM 2382 O O . SER B 1 96 ? -15.477 5.117 11.422 1 95.88 96 SER B O 1
ATOM 2384 N N . THR B 1 97 ? -13.5 6.078 11.672 1 97.38 97 THR B N 1
ATOM 2385 C CA . THR B 1 97 ? -12.93 5.34 10.547 1 97.38 97 THR B CA 1
ATOM 2386 C C . THR B 1 97 ? -12.141 4.129 11.047 1 97.38 97 THR B C 1
ATOM 2388 O O . THR B 1 97 ? -11.672 3.316 10.242 1 97.38 97 THR B O 1
ATOM 2391 N N . LYS B 1 98 ? -11.969 4.023 12.32 1 98 98 LYS B N 1
ATOM 2392 C CA . LYS B 1 98 ? -11.227 2.945 12.969 1 98 98 LYS B CA 1
ATOM 2393 C C . LYS B 1 98 ? -9.789 2.887 12.453 1 98 98 LYS B C 1
ATOM 2395 O O . LYS B 1 98 ? -9.305 1.819 12.07 1 98 98 LYS B O 1
ATOM 2400 N N . THR B 1 99 ? -9.211 4.023 12.422 1 98.5 99 THR B N 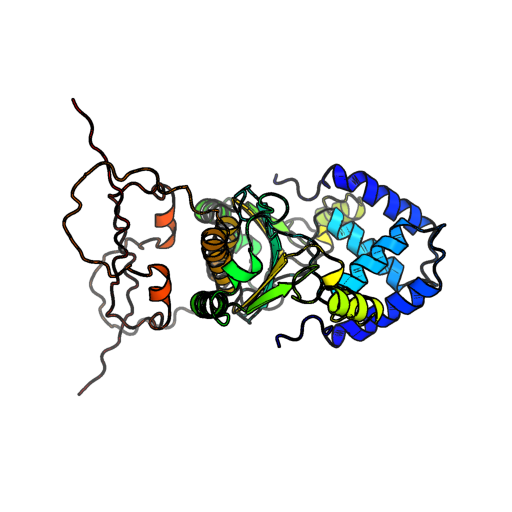1
ATOM 2401 C CA . THR B 1 99 ? -7.82 4.156 12.008 1 98.5 99 THR B CA 1
ATOM 2402 C C . THR B 1 99 ? -7.012 4.91 13.062 1 98.5 99 THR B C 1
ATOM 2404 O O . THR B 1 99 ? -7.582 5.527 13.961 1 98.5 99 THR B O 1
ATOM 2407 N N . LYS B 1 100 ? -5.727 4.746 12.961 1 98.12 100 LYS B N 1
ATOM 2408 C CA . LYS B 1 100 ? -4.785 5.547 13.734 1 98.12 100 LYS B CA 1
ATOM 2409 C C . LYS B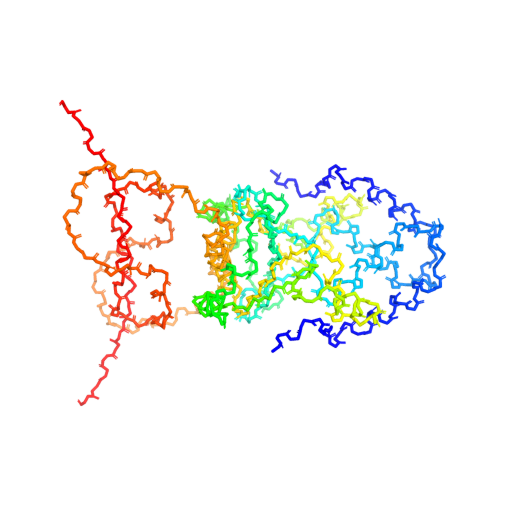 1 100 ? -4.074 6.57 12.852 1 98.12 100 LYS B C 1
ATOM 2411 O O . LYS B 1 100 ? -3.615 6.238 11.758 1 98.12 100 LYS B O 1
ATOM 2416 N N . MET B 1 101 ? -4.047 7.816 13.383 1 97.94 101 MET B N 1
ATOM 2417 C CA . MET B 1 101 ? -3.494 8.891 12.562 1 97.94 101 MET B CA 1
ATOM 2418 C C . MET B 1 101 ? -2.459 9.695 13.344 1 97.94 101 MET B C 1
ATOM 2420 O O . MET B 1 101 ? -2.582 9.852 14.562 1 97.94 101 MET B O 1
ATOM 2424 N N . ALA B 1 102 ? -1.452 10.164 12.609 1 96.5 102 ALA B N 1
ATOM 2425 C CA . ALA B 1 102 ? -0.425 11.023 13.195 1 96.5 102 ALA B CA 1
ATOM 2426 C C . ALA B 1 102 ? 0.021 12.102 12.219 1 96.5 102 ALA B C 1
ATOM 2428 O O . ALA B 1 102 ? 0.192 11.836 11.023 1 96.5 102 ALA B O 1
ATOM 2429 N N . ILE B 1 103 ? 0.039 13.242 12.672 1 96.94 103 ILE B N 1
ATOM 2430 C CA . ILE B 1 103 ? 0.617 14.328 11.883 1 96.94 103 ILE B CA 1
ATOM 2431 C C . ILE B 1 103 ? 2.135 14.336 12.055 1 96.94 103 ILE B C 1
ATOM 2433 O O . ILE B 1 103 ? 2.637 14.422 13.18 1 96.94 103 ILE B O 1
ATOM 2437 N N . LEU B 1 104 ? 2.775 14.305 10.953 1 94.94 104 LEU B N 1
ATOM 2438 C CA . LEU B 1 104 ? 4.227 14.156 11 1 94.94 104 LEU B CA 1
ATOM 2439 C C . LEU B 1 104 ? 4.902 15.109 10.023 1 94.94 104 LEU B C 1
ATOM 2441 O O . LEU B 1 104 ? 4.227 15.852 9.305 1 94.94 104 LEU B O 1
ATOM 2445 N N . GLY B 1 105 ? 6.238 15.102 10.086 1 94.31 105 GLY B N 1
ATOM 2446 C CA . GLY B 1 105 ? 7.012 15.945 9.18 1 94.31 105 GLY B CA 1
ATOM 2447 C C . GLY B 1 105 ? 7.352 17.297 9.773 1 94.31 105 GLY B C 1
ATOM 2448 O O . GLY B 1 105 ? 7.023 17.578 10.922 1 94.31 105 GLY B O 1
ATOM 2449 N N . ALA B 1 106 ? 7.965 18.078 8.875 1 93.81 106 ALA B N 1
ATOM 2450 C CA . ALA B 1 106 ? 8.359 19.422 9.289 1 93.81 106 ALA B CA 1
ATOM 2451 C C . ALA B 1 106 ? 7.133 20.297 9.547 1 93.81 106 ALA B C 1
ATOM 2453 O O . ALA B 1 106 ? 6.215 20.359 8.727 1 93.81 106 ALA B O 1
ATOM 2454 N N . GLY B 1 107 ? 7.074 20.922 10.695 1 92.5 107 GLY B N 1
ATOM 2455 C CA . GLY B 1 107 ? 5.953 21.781 11.031 1 92.5 107 GLY B CA 1
ATOM 2456 C C . GLY B 1 107 ? 4.895 21.094 11.867 1 92.5 107 GLY B C 1
ATOM 2457 O O . GLY B 1 107 ? 3.908 21.703 12.266 1 92.5 107 GLY B O 1
ATOM 2458 N N . SER B 1 108 ? 5.121 19.844 12.094 1 93.81 108 SER B N 1
ATOM 2459 C CA . SER B 1 108 ? 4.141 19.109 12.891 1 93.81 108 SER B CA 1
ATOM 2460 C C . SER B 1 108 ? 4.211 19.516 14.359 1 93.81 108 SER B C 1
ATOM 2462 O O . SER B 1 108 ? 3.23 19.359 15.094 1 93.81 108 SER B O 1
ATOM 2464 N N . LEU B 1 109 ? 5.375 19.938 14.695 1 91.81 109 LEU B N 1
ATOM 2465 C CA . LEU B 1 109 ? 5.547 20.406 16.062 1 91.81 109 LEU B CA 1
ATOM 2466 C C . LEU B 1 109 ? 5.379 21.922 16.125 1 91.81 109 LEU B C 1
ATOM 2468 O O . LEU B 1 109 ? 5.758 22.641 15.195 1 91.81 109 LEU B O 1
ATOM 2472 N N . ARG B 1 110 ? 4.82 22.438 17.156 1 87.56 110 ARG B N 1
ATOM 2473 C CA . ARG B 1 110 ? 4.527 23.859 17.297 1 87.56 110 ARG B CA 1
ATOM 2474 C C . ARG B 1 110 ? 5.812 24.672 17.422 1 87.56 110 ARG B C 1
ATOM 2476 O O . ARG B 1 110 ? 5.914 25.766 16.875 1 87.56 110 ARG B O 1
ATOM 2483 N N . ASP B 1 111 ? 6.816 24.109 18.047 1 91.56 111 ASP B N 1
ATOM 2484 C CA . ASP B 1 111 ? 8.062 24.812 18.344 1 91.56 111 ASP B CA 1
ATOM 2485 C C . ASP B 1 111 ? 9.148 24.422 17.328 1 91.56 111 ASP B C 1
ATOM 2487 O O . ASP B 1 111 ? 9.695 23.328 17.406 1 91.56 111 ASP B O 1
ATOM 2491 N N . ASP B 1 112 ? 9.516 25.359 16.547 1 90.06 112 ASP B N 1
ATOM 2492 C CA . ASP B 1 112 ? 10.508 25.141 15.5 1 90.06 112 ASP B CA 1
ATOM 2493 C C . ASP B 1 112 ? 11.875 24.797 16.109 1 90.06 112 ASP B C 1
ATOM 2495 O O . ASP B 1 112 ? 12.609 23.969 15.555 1 90.06 112 ASP B O 1
ATOM 2499 N N . SER B 1 113 ? 12.227 25.5 17.156 1 93.5 113 SER B N 1
ATOM 2500 C CA . SER B 1 113 ? 13.523 25.281 17.797 1 93.5 113 SER B CA 1
ATOM 2501 C C . SER B 1 113 ? 13.641 23.859 18.312 1 93.5 113 SER B C 1
ATOM 2503 O O . SER B 1 113 ? 14.688 23.219 18.156 1 93.5 113 SER B O 1
ATOM 2505 N N . LYS B 1 114 ? 12.578 23.453 18.922 1 92.5 114 LYS B N 1
ATOM 2506 C CA . LYS B 1 114 ? 12.555 22.078 19.438 1 92.5 114 LYS B CA 1
ATOM 2507 C C . LYS B 1 114 ? 12.641 21.062 18.297 1 92.5 114 LYS B C 1
ATOM 2509 O O . LYS B 1 114 ? 13.312 20.047 18.422 1 92.5 114 LYS B O 1
ATOM 2514 N N . GLU B 1 115 ? 11.961 21.297 17.219 1 92.19 115 GLU B N 1
ATOM 2515 C CA . GLU B 1 115 ? 11.977 20.406 16.047 1 92.19 115 GLU B CA 1
ATOM 2516 C C . GLU B 1 115 ? 13.398 20.25 15.508 1 92.19 115 GLU B C 1
ATOM 2518 O O . GLU B 1 115 ? 13.82 19.125 15.188 1 92.19 115 GLU B O 1
ATOM 2523 N N . ARG B 1 116 ? 14.148 21.312 15.469 1 92.06 116 ARG B N 1
ATOM 2524 C CA . ARG B 1 116 ? 15.516 21.281 14.969 1 92.06 116 ARG B CA 1
ATOM 2525 C C . ARG B 1 116 ? 16.422 20.5 15.914 1 92.06 116 ARG B C 1
ATOM 2527 O O . ARG B 1 116 ? 17.297 19.75 15.469 1 92.06 116 ARG B O 1
ATOM 2534 N N . GLU B 1 117 ? 16.188 20.719 17.156 1 93.69 117 GLU B N 1
ATOM 2535 C CA . GLU B 1 117 ? 16.953 20 18.172 1 93.69 117 GLU B CA 1
ATOM 2536 C C . GLU B 1 117 ? 16.719 18.5 18.078 1 93.69 117 GLU B C 1
ATOM 2538 O O . GLU B 1 117 ? 17.672 17.719 18.109 1 93.69 117 GLU B O 1
ATOM 2543 N N . LEU B 1 118 ? 15.484 18.156 17.953 1 91.19 118 LEU B N 1
ATOM 2544 C CA . LEU B 1 118 ? 15.125 16.75 17.891 1 91.19 118 LEU B CA 1
ATOM 2545 C C . LEU B 1 118 ? 15.664 16.125 16.609 1 91.19 118 LEU B C 1
ATOM 2547 O O . LEU B 1 118 ? 16.109 14.969 16.625 1 91.19 118 LEU B O 1
ATOM 2551 N N . LEU B 1 119 ? 15.641 16.797 15.547 1 89.06 119 LEU B N 1
ATOM 2552 C CA . LEU B 1 119 ? 16.203 16.328 14.281 1 89.06 119 LEU B CA 1
ATOM 2553 C C . LEU B 1 119 ? 17.703 16.109 14.398 1 89.06 119 LEU B C 1
ATOM 2555 O O . LEU B 1 119 ? 18.234 15.125 13.883 1 89.06 119 LEU B O 1
ATOM 2559 N N . SER B 1 120 ? 18.375 16.953 15.062 1 90.62 120 SER B N 1
ATOM 2560 C CA . SER B 1 120 ? 19.812 16.891 15.211 1 90.62 120 SER B CA 1
ATOM 2561 C C . SER B 1 120 ? 20.234 15.75 16.125 1 90.62 120 SER B C 1
ATOM 2563 O O . SER B 1 120 ? 21.391 15.312 16.094 1 90.62 120 SER B O 1
ATOM 2565 N N . SER B 1 121 ? 19.312 15.297 16.969 1 89.31 121 SER B N 1
ATOM 2566 C CA . SER B 1 121 ? 19.609 14.195 17.891 1 89.31 121 SER B CA 1
ATOM 2567 C C . SER B 1 121 ? 19.906 12.906 17.125 1 89.31 121 SER B C 1
ATOM 2569 O O . SER B 1 121 ? 20.531 12 17.656 1 89.31 121 SER B O 1
ATOM 2571 N N . GLY B 1 122 ? 19.344 12.758 15.938 1 82.12 122 GLY B N 1
ATOM 2572 C CA . GLY B 1 122 ? 19.578 11.586 15.109 1 82.12 122 GLY B CA 1
ATOM 2573 C C . GLY B 1 122 ? 18.688 10.414 15.469 1 82.12 122 GLY B C 1
ATOM 2574 O O . GLY B 1 122 ? 18.844 9.32 14.922 1 82.12 122 GLY B O 1
ATOM 2575 N N . ASP B 1 123 ? 17.859 10.594 16.422 1 84.88 123 ASP B N 1
ATOM 2576 C CA . ASP B 1 123 ? 16.922 9.547 16.812 1 84.88 123 ASP B CA 1
ATOM 2577 C C . ASP B 1 123 ? 15.984 9.195 15.648 1 84.88 123 ASP B C 1
ATOM 2579 O O . ASP B 1 123 ? 15.359 10.078 15.055 1 84.88 123 ASP B O 1
ATOM 2583 N N . PRO B 1 124 ? 15.922 7.891 15.359 1 81.62 124 PRO B N 1
ATOM 2584 C CA . PRO B 1 124 ? 15.086 7.441 14.242 1 81.62 124 PRO B CA 1
ATOM 2585 C C . PRO B 1 124 ? 13.625 7.848 14.398 1 81.62 124 PRO B C 1
ATOM 2587 O O . PRO B 1 124 ? 12.922 8.039 13.398 1 81.62 124 PRO B O 1
ATOM 2590 N N . LYS B 1 125 ? 13.227 7.992 15.555 1 83.62 125 LYS B N 1
ATOM 2591 C CA . LYS B 1 125 ? 11.836 8.336 15.836 1 83.62 125 LYS B CA 1
ATOM 2592 C C . LYS B 1 125 ? 11.484 9.711 15.273 1 83.62 125 LYS B C 1
ATOM 2594 O O . LYS B 1 125 ? 10.312 9.992 14.992 1 83.62 125 LYS B O 1
ATOM 2599 N N . TYR B 1 126 ? 12.453 10.539 15.031 1 88.38 126 TYR B N 1
ATOM 2600 C CA . TYR B 1 126 ? 12.211 11.914 14.617 1 88.38 126 TYR B CA 1
ATOM 2601 C C . TYR B 1 126 ? 12.672 12.133 13.18 1 88.38 126 TYR B C 1
ATOM 2603 O O . TYR B 1 126 ? 12.68 13.266 12.695 1 88.38 126 TYR B O 1
ATOM 2611 N N . GLN B 1 127 ? 12.992 11.062 12.5 1 85.31 127 GLN B N 1
ATOM 2612 C CA . GLN B 1 127 ? 13.492 11.188 11.133 1 85.31 127 GLN B CA 1
ATOM 2613 C C . GLN B 1 127 ? 12.414 11.703 10.195 1 85.31 127 GLN B C 1
ATOM 2615 O O . GLN B 1 127 ? 12.719 12.32 9.164 1 85.31 127 GLN B O 1
ATOM 2620 N N . HIS B 1 128 ? 11.195 11.461 10.594 1 87.06 128 HIS B N 1
ATOM 2621 C CA . HIS B 1 128 ? 10.086 11.93 9.773 1 87.06 128 HIS B CA 1
ATOM 2622 C C . HIS B 1 128 ? 10.094 13.453 9.664 1 87.06 128 HIS B C 1
ATOM 2624 O O . HIS B 1 128 ? 9.516 14.016 8.734 1 87.06 128 HIS B O 1
ATOM 2630 N N . LEU B 1 129 ? 10.781 14.148 10.539 1 91.19 129 LEU B N 1
ATOM 2631 C CA . LEU B 1 129 ? 10.836 15.602 10.555 1 91.19 129 LEU B CA 1
ATOM 2632 C C . LEU B 1 129 ? 11.625 16.141 9.367 1 91.19 129 LEU B C 1
ATOM 2634 O O . LEU B 1 129 ? 11.562 17.328 9.055 1 91.19 129 LEU B O 1
ATOM 2638 N N . LYS B 1 130 ? 12.336 15.258 8.695 1 88.38 130 LYS B N 1
ATOM 2639 C CA . LYS B 1 130 ? 13.047 15.617 7.477 1 88.38 130 LYS B CA 1
ATOM 2640 C C . LYS B 1 130 ? 12.086 15.727 6.293 1 88.38 130 LYS B C 1
ATOM 2642 O O . LYS B 1 130 ? 12.43 16.312 5.266 1 88.38 130 LYS B O 1
ATOM 2647 N N . GLN B 1 131 ? 10.961 15.18 6.473 1 91.44 131 GLN B N 1
ATOM 2648 C CA . GLN B 1 131 ? 9.977 15.148 5.398 1 91.44 131 GLN B CA 1
ATOM 2649 C C . GLN B 1 131 ? 9.023 16.344 5.496 1 91.44 131 GLN B C 1
ATOM 2651 O O . GLN B 1 131 ? 8.953 17 6.535 1 91.44 131 GLN B O 1
ATOM 2656 N N . LYS B 1 132 ? 8.367 16.547 4.398 1 94.19 132 LYS B N 1
ATOM 2657 C CA . LYS B 1 132 ? 7.32 17.562 4.398 1 94.19 132 LYS B CA 1
ATOM 2658 C C . LYS B 1 132 ? 6.176 17.172 5.328 1 94.19 132 LYS B C 1
ATOM 2660 O O . LYS B 1 132 ? 5.922 15.992 5.555 1 94.19 132 LYS B O 1
ATOM 2665 N N . LEU B 1 133 ? 5.52 18.234 5.789 1 96 133 LEU B N 1
ATOM 2666 C CA . LEU B 1 133 ? 4.34 18.047 6.625 1 96 133 LEU B CA 1
ATOM 2667 C C . LEU B 1 133 ? 3.355 17.078 5.961 1 96 133 LEU B C 1
ATOM 2669 O O . LEU B 1 133 ? 3.006 17.25 4.793 1 96 133 LEU B O 1
ATOM 2673 N N . HIS B 1 134 ? 3.012 15.992 6.699 1 97.19 134 HIS B N 1
ATOM 2674 C CA . HIS B 1 134 ? 2.111 14.984 6.148 1 97.19 134 HIS B CA 1
ATOM 2675 C C . HIS B 1 134 ? 1.343 14.266 7.254 1 97.19 134 HIS B C 1
ATOM 2677 O O . HIS B 1 134 ? 1.649 14.43 8.438 1 97.19 134 HIS B O 1
ATOM 2683 N N . LEU B 1 135 ? 0.308 13.625 6.828 1 97.88 135 LEU B N 1
ATOM 2684 C CA . LEU B 1 135 ? -0.498 12.812 7.73 1 97.88 135 LEU B CA 1
ATOM 2685 C C . LEU B 1 135 ? -0.284 11.328 7.461 1 97.88 135 LEU B C 1
ATOM 2687 O O . LEU B 1 135 ? -0.36 10.883 6.312 1 97.88 135 LEU B O 1
ATOM 2691 N N . GLN B 1 136 ? 0.059 10.609 8.461 1 96.69 136 GLN B N 1
ATOM 2692 C CA . GLN B 1 136 ? 0.152 9.156 8.367 1 96.69 136 GLN B CA 1
ATOM 2693 C C . GLN B 1 136 ? -1.113 8.484 8.898 1 96.69 136 GLN B C 1
ATOM 2695 O O . GLN B 1 136 ? -1.572 8.805 10 1 96.69 136 GLN B O 1
ATOM 2700 N N . VAL B 1 137 ? -1.647 7.566 8.125 1 97.94 137 VAL B N 1
ATOM 2701 C CA . VAL B 1 137 ? -2.865 6.855 8.492 1 97.94 137 VAL B CA 1
ATOM 2702 C C . VAL B 1 137 ? -2.604 5.352 8.5 1 97.94 137 VAL B C 1
ATOM 2704 O O . VAL B 1 137 ? -2.15 4.789 7.5 1 97.94 137 VAL B O 1
ATOM 2707 N N . ASP B 1 138 ? -2.896 4.746 9.594 1 97 138 ASP B N 1
ATOM 2708 C CA . ASP B 1 138 ? -2.701 3.309 9.742 1 97 138 ASP B CA 1
ATOM 2709 C C . ASP B 1 138 ? -4.031 2.594 9.969 1 97 138 ASP B C 1
ATOM 2711 O O . ASP B 1 138 ? -4.863 3.057 10.75 1 97 138 ASP B O 1
ATOM 2715 N N . SER B 1 139 ? -4.258 1.521 9.305 1 97.75 139 SER B N 1
ATOM 2716 C CA . SER B 1 139 ? -5.41 0.646 9.5 1 97.75 139 SER B CA 1
ATOM 2717 C C . SER B 1 139 ? -4.977 -0.766 9.875 1 97.75 139 SER B C 1
ATOM 2719 O O . SER B 1 139 ? -4.094 -1.343 9.234 1 97.75 139 SER B O 1
ATOM 2721 N N . LEU B 1 140 ? -5.48 -1.262 10.922 1 97.62 140 LEU B N 1
ATOM 2722 C CA . LEU B 1 140 ? -5.227 -2.627 11.367 1 97.62 140 LEU B CA 1
ATOM 2723 C C . LEU B 1 140 ? -6.523 -3.432 11.414 1 97.62 140 LEU B C 1
ATOM 2725 O O . LEU B 1 140 ? -7.367 -3.199 12.289 1 97.62 140 LEU B O 1
ATOM 2729 N N . ALA B 1 141 ? -6.723 -4.32 10.516 1 97.44 141 ALA B N 1
ATOM 2730 C CA . ALA B 1 141 ? -7.945 -5.105 10.352 1 97.44 141 ALA B CA 1
ATOM 2731 C C . ALA B 1 141 ? -7.742 -6.227 9.328 1 97.44 141 ALA B C 1
ATOM 2733 O O . ALA B 1 141 ? -6.684 -6.32 8.711 1 97.44 141 ALA B O 1
ATOM 2734 N N . PRO B 1 142 ? -8.695 -7.129 9.258 1 96.12 142 PRO B N 1
ATOM 2735 C CA . PRO B 1 142 ? -8.602 -8.078 8.141 1 96.12 142 PRO B CA 1
ATOM 2736 C C . PRO B 1 142 ? -8.492 -7.383 6.785 1 96.12 142 PRO B C 1
ATOM 2738 O O . PRO B 1 142 ? -8.938 -6.242 6.633 1 96.12 142 PRO B O 1
ATOM 2741 N N . PRO B 1 143 ? -7.93 -8 5.805 1 96.75 143 PRO B N 1
ATOM 2742 C CA . PRO B 1 143 ? -7.473 -7.328 4.586 1 96.75 143 PRO B CA 1
ATOM 2743 C C . PRO B 1 143 ? -8.562 -6.484 3.932 1 96.75 143 PRO B C 1
ATOM 2745 O O . PRO B 1 143 ? -8.359 -5.293 3.68 1 96.75 143 PRO B O 1
ATOM 2748 N N . SER B 1 144 ? -9.703 -7.043 3.643 1 96.12 144 SER B N 1
ATOM 2749 C CA . SER B 1 144 ? -10.766 -6.281 2.982 1 96.12 144 SER B CA 1
ATOM 2750 C C . SER B 1 144 ? -11.203 -5.094 3.832 1 96.12 144 SER B C 1
ATOM 2752 O O . SER B 1 144 ? -11.367 -3.986 3.316 1 96.12 144 SER B O 1
ATOM 2754 N N . GLU B 1 145 ? -11.305 -5.293 5.074 1 96.38 145 GLU B N 1
ATOM 2755 C CA . GLU B 1 145 ? -11.727 -4.246 5.996 1 96.38 145 GLU B CA 1
ATOM 2756 C C . GLU B 1 145 ? -10.656 -3.174 6.156 1 96.38 145 GLU B C 1
ATOM 2758 O O . GLU B 1 145 ? -10.969 -1.986 6.266 1 96.38 145 GLU B O 1
ATOM 2763 N N . ALA B 1 146 ? -9.445 -3.613 6.215 1 98.12 146 ALA B N 1
ATOM 2764 C CA . ALA B 1 146 ? -8.344 -2.67 6.363 1 98.12 146 ALA B CA 1
ATOM 2765 C C . ALA B 1 146 ? -8.336 -1.652 5.227 1 98.12 146 ALA B C 1
ATOM 2767 O O . ALA B 1 146 ? -8.172 -0.452 5.457 1 98.12 146 ALA B O 1
ATOM 2768 N N . TYR B 1 147 ? -8.508 -2.146 4.023 1 97.94 147 TYR B N 1
ATOM 2769 C CA . TYR B 1 147 ? -8.539 -1.246 2.877 1 97.94 147 TYR B CA 1
ATOM 2770 C C . TYR B 1 147 ? -9.773 -0.358 2.916 1 97.94 147 TYR B C 1
ATOM 2772 O O . TYR B 1 147 ? -9.727 0.809 2.52 1 97.94 147 TYR B O 1
ATOM 2780 N N . TYR B 1 148 ? -10.883 -0.858 3.383 1 97.12 148 TYR B N 1
ATOM 2781 C CA . TYR B 1 148 ? -12.109 -0.07 3.5 1 97.12 148 TYR B CA 1
ATOM 2782 C C . TYR B 1 148 ? -11.922 1.077 4.488 1 97.12 148 TYR B C 1
ATOM 2784 O O . TYR B 1 148 ? -12.305 2.215 4.207 1 97.12 148 TYR B O 1
ATOM 2792 N N . ARG B 1 149 ? -11.352 0.729 5.598 1 97.81 149 ARG B N 1
ATOM 2793 C CA . ARG B 1 149 ? -11.117 1.74 6.625 1 97.81 149 ARG B CA 1
ATOM 2794 C C . ARG B 1 149 ? -10.258 2.879 6.086 1 97.81 149 ARG B C 1
ATOM 2796 O O . ARG B 1 149 ? -10.539 4.051 6.34 1 97.81 149 ARG B O 1
ATOM 2803 N N . LEU B 1 150 ? -9.258 2.479 5.344 1 98.19 150 LEU B N 1
ATOM 2804 C CA . LEU B 1 150 ? -8.398 3.496 4.75 1 98.19 150 LEU B CA 1
ATOM 2805 C C . LEU B 1 150 ? -9.172 4.344 3.748 1 98.19 150 LEU B C 1
ATOM 2807 O O . LEU B 1 150 ? -9.016 5.57 3.717 1 98.19 150 LEU B O 1
ATOM 2811 N N . SER B 1 151 ? -9.953 3.705 2.963 1 97.38 151 SER B N 1
ATOM 2812 C CA . SER B 1 151 ? -10.781 4.43 2.004 1 97.38 151 SER B CA 1
ATOM 2813 C C . SER B 1 151 ? -11.68 5.441 2.705 1 97.38 151 SER B C 1
ATOM 2815 O O . SER B 1 151 ? -11.75 6.602 2.293 1 97.38 151 SER B O 1
ATOM 2817 N N . HIS B 1 152 ? -12.25 4.992 3.729 1 97.5 152 HIS B N 1
ATOM 2818 C CA . HIS B 1 152 ? -13.141 5.84 4.512 1 97.5 152 HIS B CA 1
ATOM 2819 C C . HIS B 1 152 ? -12.383 7.012 5.129 1 97.5 152 HIS B C 1
ATOM 2821 O O . HIS B 1 152 ? -12.859 8.148 5.102 1 97.5 152 HIS B O 1
ATOM 2827 N N . ALA B 1 153 ? -11.289 6.742 5.645 1 98.44 153 ALA B N 1
ATOM 2828 C CA . ALA B 1 153 ? -10.461 7.773 6.266 1 98.44 153 ALA B CA 1
ATOM 2829 C C . ALA B 1 153 ? -10.062 8.844 5.25 1 98.44 153 ALA B C 1
ATOM 2831 O O . ALA B 1 153 ? -10.141 10.039 5.539 1 98.44 153 ALA B O 1
ATOM 2832 N N . LEU B 1 154 ? -9.688 8.383 4.094 1 97.81 154 LEU B N 1
ATOM 2833 C CA . LEU B 1 154 ? -9.258 9.312 3.062 1 97.81 154 LEU B CA 1
ATOM 2834 C C . LEU B 1 154 ? -10.406 10.234 2.645 1 97.81 154 LEU B C 1
ATOM 2836 O O . LEU B 1 154 ? -10.195 11.422 2.391 1 97.81 154 LEU B O 1
ATOM 2840 N N . ALA B 1 155 ? -11.555 9.688 2.594 1 95.5 155 ALA B N 1
ATOM 2841 C CA . ALA B 1 155 ? -12.727 10.484 2.242 1 95.5 155 ALA B CA 1
ATOM 2842 C C . ALA B 1 155 ? -13.016 11.539 3.301 1 95.5 155 ALA B C 1
ATOM 2844 O O . ALA B 1 155 ? -13.273 12.703 2.975 1 95.5 155 ALA B O 1
ATOM 2845 N N . GLU B 1 156 ? -12.93 11.133 4.512 1 96.5 156 GLU B N 1
ATOM 2846 C CA . GLU B 1 156 ? -13.195 12.055 5.609 1 96.5 156 GLU B CA 1
ATOM 2847 C C . GLU B 1 156 ? -12.117 13.141 5.688 1 96.5 156 GLU B C 1
ATOM 2849 O O . GLU B 1 156 ? -12.43 14.312 5.898 1 96.5 156 GLU B O 1
ATOM 2854 N N . LEU B 1 157 ? -10.93 12.781 5.516 1 97.38 157 LEU B N 1
ATOM 2855 C CA . LEU B 1 157 ? -9.82 13.719 5.598 1 97.38 157 LEU B CA 1
ATOM 2856 C C . LEU B 1 157 ? -9.875 14.734 4.461 1 97.38 157 LEU B C 1
ATOM 2858 O O . LEU B 1 157 ? -9.516 15.898 4.641 1 97.38 157 LEU B O 1
ATOM 2862 N N . ARG B 1 158 ? -10.242 14.25 3.346 1 96 158 ARG B N 1
ATOM 2863 C CA . ARG B 1 158 ? -10.359 15.164 2.213 1 96 158 ARG B CA 1
ATOM 2864 C C . ARG B 1 158 ? -11.336 16.297 2.52 1 96 158 ARG B C 1
ATOM 2866 O O . ARG B 1 158 ? -11.078 17.453 2.18 1 96 158 ARG B O 1
ATOM 2873 N N . LYS B 1 159 ? -12.453 16.016 3.16 1 92.75 159 LYS B N 1
ATOM 2874 C CA . LYS B 1 159 ? -13.438 17.016 3.539 1 92.75 159 LYS B CA 1
ATOM 2875 C C . LYS B 1 159 ? -12.82 18.078 4.445 1 92.75 159 LYS B C 1
ATOM 2877 O O . LYS B 1 159 ? -13.094 19.281 4.285 1 92.75 159 LYS B O 1
ATOM 2882 N N . VAL B 1 160 ? -12.016 17.625 5.316 1 94.12 160 VAL B N 1
ATOM 2883 C CA . VAL B 1 160 ? -11.414 18.516 6.301 1 94.12 160 VAL B CA 1
ATOM 2884 C C . VAL B 1 160 ? -10.367 19.406 5.629 1 94.12 160 VAL B C 1
ATOM 2886 O O . VAL B 1 160 ? -10.219 20.578 5.973 1 94.12 160 VAL B O 1
ATOM 2889 N N . MET B 1 161 ? -9.734 18.922 4.617 1 94.19 161 MET B N 1
ATOM 2890 C CA . MET B 1 161 ? -8.586 19.625 4.055 1 94.19 161 MET B CA 1
ATOM 2891 C C . MET B 1 161 ? -9 20.516 2.895 1 94.19 161 MET B C 1
ATOM 2893 O O . MET B 1 161 ? -8.25 21.406 2.484 1 94.19 161 MET B O 1
ATOM 2897 N N . LEU B 1 162 ? -10.156 20.266 2.396 1 90.31 162 LEU B N 1
ATOM 2898 C CA . LEU B 1 162 ? -10.625 21.125 1.319 1 90.31 162 LEU B CA 1
ATOM 2899 C C . LEU B 1 162 ? -10.953 22.516 1.842 1 90.31 162 LEU B C 1
ATOM 2901 O O . LEU B 1 162 ? -11.57 22.656 2.9 1 90.31 162 LEU B O 1
ATOM 2905 N N . PRO B 1 163 ? -10.391 23.484 1.093 1 76.25 163 PRO B N 1
ATOM 2906 C CA . PRO B 1 163 ? -10.656 24.844 1.529 1 76.25 163 PRO B CA 1
ATOM 2907 C C . PRO B 1 163 ? -12.133 25.219 1.438 1 76.25 163 PRO B C 1
ATOM 2909 O O . PRO B 1 163 ? -12.852 24.703 0.582 1 76.25 163 PRO B O 1
ATOM 2912 N N . SER B 1 164 ? -12.812 25.516 2.453 1 62.47 164 SER B N 1
ATOM 2913 C CA . SER B 1 164 ? -14.203 25.969 2.516 1 62.47 164 SER B CA 1
ATOM 2914 C C . SER B 1 164 ? -14.516 26.969 1.405 1 62.47 164 SER B C 1
ATOM 2916 O O . SER B 1 164 ? -13.688 27.828 1.088 1 62.47 164 SER B O 1
ATOM 2918 N N . ALA B 1 165 ? -15.227 26.609 0.212 1 50.16 165 ALA B N 1
ATOM 2919 C CA . ALA B 1 165 ? -15.711 27.609 -0.731 1 50.16 165 ALA B CA 1
ATOM 2920 C C . ALA B 1 165 ? -16.172 28.875 -0.004 1 50.16 165 ALA B C 1
ATOM 2922 O O . ALA B 1 165 ? -16.688 28.797 1.111 1 50.16 165 ALA B O 1
ATOM 2923 N N . PRO B 1 166 ? -15.812 30.016 -0.357 1 45.53 166 PRO B N 1
ATOM 2924 C CA . PRO B 1 166 ? -16.562 31.188 0.141 1 45.53 166 PRO B CA 1
ATOM 2925 C C . PRO B 1 166 ? -18.078 30.969 0.112 1 45.53 166 PRO B C 1
ATOM 2927 O O . PRO B 1 166 ? -18.578 30.188 -0.702 1 45.53 166 PRO B O 1
ATOM 2930 N N . ALA B 1 167 ? -18.812 31.156 1.255 1 37.59 167 ALA B N 1
ATOM 2931 C CA . ALA B 1 167 ? -20.281 31.219 1.265 1 37.59 167 ALA B CA 1
ATOM 2932 C C . ALA B 1 167 ? -20.812 31.891 -0 1 37.59 167 ALA B C 1
ATOM 2934 O O . ALA B 1 167 ? -20.766 33.125 -0.128 1 37.59 167 ALA B O 1
ATOM 2935 N N . VAL B 1 168 ? -20.688 31.547 -1.111 1 36 168 VAL B N 1
ATOM 2936 C CA . VAL B 1 168 ? -21.562 32.219 -2.064 1 36 168 VAL B CA 1
ATOM 2937 C C . VAL B 1 168 ? -22.984 32.25 -1.507 1 36 168 VAL B C 1
ATOM 2939 O O . VAL B 1 168 ? -23.375 31.406 -0.715 1 36 168 VAL B O 1
ATOM 2942 N N . GLY B 1 169 ? -23.797 33.438 -1.555 1 32.25 169 GLY B N 1
ATOM 2943 C CA . GLY B 1 169 ? -25.172 33.812 -1.266 1 32.25 169 GLY B CA 1
ATOM 2944 C C . GLY B 1 169 ? -26.172 32.719 -1.609 1 32.25 169 GLY B C 1
ATOM 2945 O O . GLY B 1 169 ? -25.953 31.953 -2.555 1 32.25 169 GLY B O 1
ATOM 2946 N N . SER B 1 170 ? -26.953 32.25 -0.599 1 32.34 170 SER B N 1
ATOM 2947 C CA . SER B 1 170 ? -28.156 31.422 -0.617 1 32.34 170 SER B CA 1
ATOM 2948 C C . SER B 1 170 ? -29.125 31.891 -1.705 1 32.34 170 SER B C 1
ATOM 2950 O O . SER B 1 170 ? -29.609 33.031 -1.67 1 32.34 170 SER B O 1
ATOM 2952 N N . LEU B 1 171 ? -29.125 31.875 -2.875 1 30.58 171 LEU B N 1
ATOM 2953 C CA . LEU B 1 171 ? -30.438 32 -3.488 1 30.58 171 LEU B CA 1
ATOM 2954 C C . LEU B 1 171 ? -31.469 31.172 -2.732 1 30.58 171 LEU B C 1
ATOM 2956 O O . LEU B 1 171 ? -31.125 30.125 -2.164 1 30.58 171 LEU B O 1
ATOM 2960 N N . GLY B 1 172 ? -32.719 31.734 -2.264 1 32.56 172 GLY B N 1
ATOM 2961 C CA . GLY B 1 172 ? -33.938 31.469 -1.501 1 32.56 172 GLY B CA 1
ATOM 2962 C C . GLY B 1 172 ? -34.5 30.078 -1.744 1 32.56 172 GLY B C 1
ATOM 2963 O O . GLY B 1 172 ? -35.719 29.891 -1.771 1 32.56 172 GLY B O 1
ATOM 2964 N N . TYR B 1 173 ? -34.094 29.141 -2.477 1 31.23 173 TYR B N 1
ATOM 2965 C CA . TYR B 1 173 ? -35.125 28.125 -2.367 1 31.23 173 TYR B CA 1
ATOM 2966 C C . TYR B 1 173 ? -35.375 27.75 -0.91 1 31.23 173 TYR B C 1
ATOM 2968 O O . TYR B 1 173 ? -34.438 27.609 -0.127 1 31.23 173 TYR B O 1
ATOM 2976 N N . PRO B 1 174 ? -36.469 28.266 -0.26 1 29.86 174 PRO B N 1
ATOM 2977 C CA . PRO B 1 174 ? -37 27.969 1.074 1 29.86 174 PRO B CA 1
ATOM 2978 C C . PRO B 1 174 ? -36.812 26.516 1.479 1 29.86 174 PRO B C 1
ATOM 2980 O O . PRO B 1 174 ? -37.375 25.609 0.851 1 29.86 174 PRO B O 1
ATOM 2983 N N . LEU B 1 175 ? -35.75 25.891 1.476 1 30.48 175 LEU B N 1
ATOM 2984 C CA . LEU B 1 175 ? -35.938 24.625 2.158 1 30.48 175 LEU B CA 1
ATOM 2985 C C . LEU B 1 175 ? -36.438 24.844 3.584 1 30.48 175 LEU B C 1
ATOM 2987 O O . LEU B 1 175 ? -35.812 25.578 4.355 1 30.48 175 LEU B O 1
ATOM 2991 N N . THR B 1 176 ? -37.688 25.141 3.826 1 26.47 176 THR B N 1
ATOM 2992 C CA . THR B 1 176 ? -38.344 25.188 5.133 1 26.47 176 THR B CA 1
ATOM 2993 C C . THR B 1 176 ? -37.656 24.25 6.117 1 26.47 176 THR B C 1
ATOM 2995 O O . THR B 1 176 ? -37.656 24.5 7.324 1 26.47 176 THR B O 1
ATOM 2998 N N . GLY B 1 177 ? -37.656 22.906 5.871 1 29.78 177 GLY B N 1
ATOM 2999 C CA . GLY B 1 177 ? -37.656 22.094 7.066 1 29.78 177 GLY B CA 1
ATOM 3000 C C . GLY B 1 177 ? -36.406 22.203 7.898 1 29.78 177 GLY B C 1
ATOM 3001 O O . GLY B 1 177 ? -35.312 22.281 7.352 1 29.78 177 GLY B O 1
ATOM 3002 N N . ASP B 1 178 ? -36.281 22.891 9.031 1 26.66 178 ASP B N 1
ATOM 3003 C CA . ASP B 1 178 ? -35.344 23.109 10.133 1 26.66 178 ASP B CA 1
ATOM 3004 C C . ASP B 1 178 ? -34.562 21.828 10.43 1 26.66 178 ASP B C 1
ATOM 3006 O O . ASP B 1 178 ? -33.938 21.703 11.492 1 26.66 178 ASP B O 1
ATOM 3010 N N . SER B 1 179 ? -34.906 20.688 9.977 1 28.5 179 SER B N 1
ATOM 3011 C CA . SER B 1 179 ? -34.375 19.547 10.719 1 28.5 179 SER B CA 1
ATOM 3012 C C . SER B 1 179 ? -32.875 19.453 10.602 1 28.5 179 SER B C 1
ATOM 3014 O O . SER B 1 179 ? -32.344 19.188 9.516 1 28.5 179 SER B O 1
ATOM 3016 N N . LYS B 1 180 ? -32.062 20.234 11.344 1 28.59 180 LYS B N 1
ATOM 3017 C CA . LYS B 1 180 ? -30.625 20.391 11.609 1 28.59 180 LYS B CA 1
ATOM 3018 C C . LYS B 1 180 ? -29.922 19.047 11.656 1 28.59 180 LYS B C 1
ATOM 3020 O O . LYS B 1 180 ? -28.719 18.969 11.969 1 28.59 180 LYS B O 1
ATOM 3025 N N . LYS B 1 181 ? -30.578 18.094 12.172 1 27.61 181 LYS B N 1
ATOM 3026 C CA . LYS B 1 181 ? -29.703 17.016 12.648 1 27.61 181 LYS B CA 1
ATOM 3027 C C . LYS B 1 181 ? -28.859 16.453 11.5 1 27.61 181 LYS B C 1
ATOM 3029 O O . LYS B 1 181 ? -29.406 15.945 10.523 1 27.61 181 LYS B O 1
ATOM 3034 N N . PRO B 1 182 ? -27.797 17.062 11.273 1 27.5 182 PRO B N 1
ATOM 3035 C CA . PRO B 1 182 ? -26.922 16.594 10.203 1 27.5 182 PRO B CA 1
ATOM 3036 C C . PRO B 1 182 ? -26.703 15.078 10.25 1 27.5 182 PRO B C 1
ATOM 3038 O O . PRO B 1 182 ? -26.484 14.516 11.32 1 27.5 182 PRO B O 1
ATOM 3041 N N . CYS B 1 183 ? -27.531 14.336 9.57 1 26.41 183 CYS B N 1
ATOM 3042 C CA . CYS B 1 183 ? -27.344 12.891 9.477 1 26.41 183 CYS B CA 1
ATOM 3043 C C . CYS B 1 183 ? -25.891 12.547 9.18 1 26.41 183 CYS B C 1
ATOM 3045 O O . CYS B 1 183 ? -25.328 13.008 8.18 1 26.41 183 CYS B O 1
ATOM 3047 N N . ASN B 1 184 ? -25 12.742 10.18 1 24.98 184 ASN B N 1
ATOM 3048 C CA . ASN B 1 184 ? -23.672 12.125 10.18 1 24.98 184 ASN B CA 1
ATOM 3049 C C . ASN B 1 184 ? -23.688 10.773 9.477 1 24.98 184 ASN B C 1
ATOM 3051 O O . ASN B 1 184 ? -24.312 9.828 9.953 1 24.98 184 ASN B O 1
ATOM 3055 N N . LEU B 1 185 ? -23.734 10.711 8.227 1 26.72 185 LEU B N 1
ATOM 3056 C CA . LEU B 1 185 ? -23.984 9.617 7.297 1 26.72 185 LEU B CA 1
ATOM 3057 C C . LEU B 1 185 ? -23.203 8.375 7.695 1 26.72 185 LEU B C 1
ATOM 3059 O O . LEU B 1 185 ? -23.719 7.258 7.629 1 26.72 185 LEU B O 1
ATOM 3063 N N . VAL B 1 186 ? -21.812 8.531 7.773 1 27.94 186 VAL B N 1
ATOM 3064 C CA . VAL B 1 186 ? -20.969 7.344 7.785 1 27.94 186 VAL B CA 1
ATOM 3065 C C . VAL B 1 186 ? -20.969 6.723 9.18 1 27.94 186 VAL B C 1
ATOM 3067 O O . VAL B 1 186 ? -20.375 5.664 9.391 1 27.94 186 VAL B O 1
ATOM 3070 N N . ASP B 1 187 ? -21.172 7.559 10.195 1 27.38 187 ASP B N 1
ATOM 3071 C CA . ASP B 1 187 ? -21.094 7.059 11.57 1 27.38 187 ASP B CA 1
ATOM 3072 C C . ASP B 1 187 ? -21.984 5.832 11.766 1 27.38 187 ASP B C 1
ATOM 3074 O O . ASP B 1 187 ? -22.078 5.301 12.867 1 27.38 187 ASP B O 1
ATOM 3078 N N . LEU B 1 188 ? -22.938 5.809 10.992 1 26.69 188 LEU B N 1
ATOM 3079 C CA . LEU B 1 188 ? -24 4.844 11.25 1 26.69 188 LEU B CA 1
ATOM 3080 C C . LEU B 1 188 ? -23.484 3.416 11.109 1 26.69 188 LEU B C 1
ATOM 3082 O O . LEU B 1 188 ? -24.219 2.457 11.336 1 26.69 188 LEU B O 1
ATOM 3086 N N . ILE B 1 189 ? -22.422 3.371 10.375 1 29.48 189 ILE B N 1
ATOM 3087 C CA . ILE B 1 189 ? -22.109 1.955 10.211 1 29.48 189 ILE B CA 1
ATOM 3088 C C . ILE B 1 189 ? -21.484 1.415 11.492 1 29.48 189 ILE B C 1
ATOM 3090 O O . ILE B 1 189 ? -20.875 0.343 11.484 1 29.48 189 ILE B O 1
ATOM 3094 N N . SER B 1 190 ? -21.156 2.32 12.508 1 26.45 190 SER B N 1
ATOM 3095 C CA . SER B 1 190 ? -20.375 1.718 13.578 1 26.45 190 SER B CA 1
ATOM 3096 C C . SER B 1 190 ? -20.922 0.347 13.961 1 26.45 190 SER B C 1
ATOM 3098 O O . SER B 1 190 ? -20.172 -0.634 14.008 1 26.45 190 SER B O 1
ATOM 3100 N N . THR B 1 191 ? -21.609 0.442 15.227 1 25.41 191 THR B N 1
ATOM 3101 C CA . THR B 1 191 ? -21.766 -0.693 16.125 1 25.41 191 THR B CA 1
ATOM 3102 C C . THR B 1 191 ? -22.547 -1.814 15.445 1 25.41 191 THR B C 1
ATOM 3104 O O . THR B 1 191 ? -22.297 -2.994 15.688 1 25.41 191 THR B O 1
ATOM 3107 N N . SER B 1 192 ? -23.641 -1.426 14.859 1 25.33 192 SER B N 1
ATOM 3108 C CA . SER B 1 192 ? -24.625 -2.488 14.688 1 25.33 192 SER B CA 1
ATOM 3109 C C . SER B 1 192 ? -24.203 -3.451 13.578 1 25.33 192 SER B C 1
ATOM 3111 O O . SER B 1 192 ? -25.047 -3.945 12.828 1 25.33 192 SER B O 1
ATOM 3113 N N . LEU B 1 193 ? -23.203 -3.291 13.07 1 26.34 193 LEU B N 1
ATOM 3114 C CA . LEU B 1 193 ? -22.859 -4.176 11.969 1 26.34 193 LEU B CA 1
ATOM 3115 C C . LEU B 1 193 ? -22.766 -5.625 12.438 1 26.34 193 LEU B C 1
ATOM 3117 O O . LEU B 1 193 ? -22.109 -6.449 11.805 1 26.34 193 LEU B O 1
ATOM 3121 N N . TYR B 1 194 ? -22.938 -5.664 13.688 1 26.16 194 TYR B N 1
ATOM 3122 C CA . TYR B 1 194 ? -23.422 -6.992 14.055 1 26.16 194 TYR B CA 1
ATOM 3123 C C . TYR B 1 194 ? -24.688 -7.336 13.297 1 26.16 194 TYR B C 1
ATOM 3125 O O . TYR B 1 194 ? -25.516 -6.457 13.016 1 26.16 194 TYR B O 1
ATOM 3133 N N . VAL B 1 195 ? -24.75 -8.219 12.25 1 27.12 195 VAL B N 1
ATOM 3134 C CA . VAL B 1 195 ? -25.922 -8.703 11.523 1 27.12 195 VAL B CA 1
ATOM 3135 C C . VAL B 1 195 ? -27.125 -8.727 12.453 1 27.12 195 VAL B C 1
ATOM 3137 O O . VAL B 1 195 ? -27.375 -9.727 13.141 1 27.12 195 VAL B O 1
ATOM 3140 N N . ASP B 1 196 ? -27.297 -7.742 13.492 1 25.53 196 ASP B N 1
ATOM 3141 C CA . ASP B 1 196 ? -28.641 -7.773 14.078 1 25.53 196 ASP B CA 1
ATOM 3142 C C . ASP B 1 196 ? -29.672 -7.227 13.102 1 25.53 196 ASP B C 1
ATOM 3144 O O . ASP B 1 196 ? -29.375 -6.332 12.305 1 25.53 196 ASP B O 1
ATOM 3148 N N . LEU B 1 197 ? -30.969 -7.832 12.547 1 24.78 197 LEU B N 1
ATOM 3149 C CA . LEU B 1 197 ? -32.156 -7.723 11.719 1 24.78 197 LEU B CA 1
ATOM 3150 C C . LEU B 1 197 ? -32.719 -6.309 11.766 1 24.78 197 LEU B C 1
ATOM 3152 O O . LEU B 1 197 ? -33.406 -5.883 10.836 1 24.78 197 LEU B O 1
ATOM 3156 N N . ASP B 1 198 ? -32.75 -5.414 12.766 1 23.97 198 ASP B N 1
ATOM 3157 C CA . ASP B 1 198 ? -33.688 -4.293 12.859 1 23.97 198 ASP B CA 1
ATOM 3158 C C . ASP B 1 198 ? -33.188 -3.09 12.07 1 23.97 198 ASP B C 1
ATOM 3160 O O . ASP B 1 198 ? -33.969 -2.352 11.477 1 23.97 198 ASP B O 1
ATOM 3164 N N . CYS B 1 199 ? -32.125 -2.389 12.289 1 24.42 199 CYS B N 1
ATOM 3165 C CA . CYS B 1 199 ? -32.062 -0.977 11.93 1 24.42 199 CYS B CA 1
ATOM 3166 C C . CYS B 1 199 ? -31.641 -0.803 10.477 1 24.42 199 CYS B C 1
ATOM 3168 O O . CYS B 1 199 ? -30.531 -1.195 10.086 1 24.42 199 CYS B O 1
ATOM 3170 N N . ALA B 1 200 ? -32.562 -0.732 9.445 1 24.61 200 ALA B N 1
ATOM 3171 C CA . ALA B 1 200 ? -32.688 -0.367 8.039 1 24.61 200 ALA B CA 1
ATOM 3172 C C . ALA B 1 200 ? -32.188 1.045 7.789 1 24.61 200 ALA B C 1
ATOM 3174 O O . ALA B 1 200 ? -32.875 2.027 8.062 1 24.61 200 ALA B O 1
ATOM 3175 N N . VAL B 1 201 ? -31.234 1.587 8.391 1 24.39 201 VAL B N 1
ATOM 3176 C CA . VAL B 1 201 ? -30.984 3.01 8.188 1 24.39 201 VAL B CA 1
ATOM 3177 C C . VAL B 1 201 ? -30.797 3.287 6.695 1 24.39 201 VAL B C 1
ATOM 3179 O O . VAL B 1 201 ? -29.984 2.637 6.039 1 24.39 201 VAL B O 1
ATOM 3182 N N . LEU B 1 202 ? -31.781 3.961 5.949 1 23.41 202 LEU B N 1
ATOM 3183 C CA . LEU B 1 202 ? -32.031 4.516 4.625 1 23.41 202 LEU B CA 1
ATOM 3184 C C . LEU B 1 202 ? -31.109 5.691 4.336 1 23.41 202 LEU B C 1
ATOM 3186 O O . LEU B 1 202 ? -31.109 6.676 5.074 1 23.41 202 LEU B O 1
ATOM 3190 N N . TYR B 1 203 ? -29.953 5.664 4.242 1 26.31 203 TYR B N 1
ATOM 3191 C CA . TYR B 1 203 ? -29.203 6.852 3.824 1 26.31 203 TYR B CA 1
ATOM 3192 C C . TYR B 1 203 ? -29.781 7.43 2.541 1 26.31 203 TYR B C 1
ATOM 3194 O O . TYR B 1 203 ? -29.953 6.719 1.551 1 26.31 203 TYR B O 1
ATOM 3202 N N . THR B 1 204 ? -30.734 8.359 2.67 1 24.47 204 THR B N 1
ATOM 3203 C CA . THR B 1 204 ? -31.438 9.203 1.706 1 24.47 204 THR B CA 1
ATOM 3204 C C . THR B 1 204 ? -30.469 10.164 1.022 1 24.47 204 THR B C 1
ATOM 3206 O O . THR B 1 204 ? -29.859 11.016 1.68 1 24.47 204 THR B O 1
ATOM 3209 N N . ILE B 1 205 ? -29.672 9.828 0.169 1 26.2 205 ILE B N 1
ATOM 3210 C CA . ILE B 1 205 ? -28.906 10.781 -0.637 1 26.2 205 ILE B CA 1
ATOM 3211 C C . ILE B 1 205 ? -29.859 11.609 -1.493 1 26.2 205 ILE B C 1
ATOM 3213 O O . ILE B 1 205 ? -30.625 11.062 -2.293 1 26.2 205 ILE B O 1
ATOM 3217 N N . ILE B 1 206 ? -30.203 12.727 -1.095 1 23.36 206 ILE B N 1
ATOM 3218 C CA . ILE B 1 206 ? -31.078 13.781 -1.614 1 23.36 206 ILE B CA 1
ATOM 3219 C C . ILE B 1 206 ? -30.484 14.367 -2.889 1 23.36 206 ILE B C 1
ATOM 3221 O O . ILE B 1 206 ? -29.375 14.922 -2.861 1 23.36 206 ILE B O 1
ATOM 3225 N N . TRP B 1 207 ? -30.562 13.711 -4.062 1 24.45 207 TRP B N 1
ATOM 3226 C CA . TRP B 1 207 ? -30.266 14.312 -5.355 1 24.45 207 TRP B CA 1
ATOM 3227 C C . TRP B 1 207 ? -31.281 15.375 -5.715 1 24.45 207 TRP B C 1
ATOM 3229 O O . TRP B 1 207 ? -32.5 15.117 -5.703 1 24.45 207 TRP B O 1
ATOM 3239 N N . LEU B 1 208 ? -31.094 16.641 -5.492 1 21.89 208 LEU B N 1
ATOM 3240 C CA . LEU B 1 208 ? -31.859 17.812 -5.906 1 21.89 208 LEU B CA 1
ATOM 3241 C C . LEU B 1 208 ? -31.891 17.922 -7.426 1 21.89 208 LEU B C 1
ATOM 3243 O O . LEU B 1 208 ? -30.859 18.094 -8.062 1 21.89 208 LEU B O 1
ATOM 3247 N N . ARG B 1 209 ? -32.625 17.125 -8.25 1 21.95 209 ARG B N 1
ATOM 3248 C CA . ARG B 1 209 ? -33 17.312 -9.648 1 21.95 209 ARG B CA 1
ATOM 3249 C C . ARG B 1 209 ? -33.75 18.609 -9.844 1 21.95 209 ARG B C 1
ATOM 3251 O O . ARG B 1 209 ? -34.812 18.828 -9.227 1 21.95 209 ARG B O 1
ATOM 3258 N N . SER B 1 210 ? -33.094 19.75 -10.164 1 20.97 210 SER B N 1
ATOM 3259 C CA . SER B 1 210 ? -33.844 20.828 -10.797 1 20.97 210 SER B CA 1
ATOM 3260 C C . SER B 1 210 ? -34.406 20.406 -12.141 1 20.97 210 SER B C 1
ATOM 3262 O O . SER B 1 210 ? -33.656 19.953 -13.023 1 20.97 210 SER B O 1
ATOM 3264 N N . PHE B 1 211 ? -35.594 19.828 -12.375 1 22.22 211 PHE B N 1
ATOM 3265 C CA . PHE B 1 211 ? -36.531 19.672 -13.469 1 22.22 211 PHE B CA 1
ATOM 3266 C C . PHE B 1 211 ? -36.719 20.984 -14.219 1 22.22 211 PHE B C 1
ATOM 3268 O O . PHE B 1 211 ? -37.375 21.891 -13.703 1 22.22 211 PHE B O 1
ATOM 3275 N N . SER B 1 212 ? -35.719 21.578 -14.938 1 19.75 212 SER B N 1
ATOM 3276 C CA . SER B 1 212 ? -36.188 22.609 -15.875 1 19.75 212 SER B CA 1
ATOM 3277 C C . SER B 1 212 ? -37.25 22.062 -16.812 1 19.75 212 SER B C 1
ATOM 3279 O O . SER B 1 212 ? -37.375 20.844 -16.984 1 19.75 212 SER B O 1
ATOM 3281 N N . ASP B 1 213 ? -38.062 23.047 -17.812 1 21.84 213 ASP B N 1
ATOM 3282 C CA . ASP B 1 213 ? -39.125 23.328 -18.75 1 21.84 213 ASP B CA 1
ATOM 3283 C C . ASP B 1 213 ? -38.938 22.594 -20.078 1 21.84 213 ASP B C 1
ATOM 3285 O O . ASP B 1 213 ? -37.844 22.625 -20.641 1 21.84 213 ASP B O 1
ATOM 3289 N N . ILE B 1 214 ? -39.906 21.609 -20.312 1 17.34 214 ILE B N 1
ATOM 3290 C CA . ILE B 1 214 ? -40.656 21.703 -21.562 1 17.34 214 ILE B CA 1
ATOM 3291 C C . ILE B 1 214 ? -41.438 23.016 -21.594 1 17.34 214 ILE B C 1
ATOM 3293 O O . ILE B 1 214 ? -42.062 23.391 -20.594 1 17.34 214 ILE B O 1
#

Solvent-accessible surface area (backbone atoms only — not comparable to full-atom values): 25221 Å² total; per-residue (Å²): 125,85,77,63,36,74,45,53,74,84,42,49,62,55,48,50,47,41,54,57,43,53,72,74,49,59,51,86,81,31,50,57,57,47,52,48,50,52,52,47,51,41,40,58,35,64,47,75,86,68,65,40,59,54,78,78,50,49,69,38,77,48,76,48,35,32,52,54,64,45,86,84,38,72,87,54,62,58,69,56,62,46,24,37,77,95,33,45,48,41,49,50,50,24,63,64,29,60,37,48,74,46,72,36,18,43,79,55,53,92,48,64,69,58,50,52,52,48,49,70,66,64,48,71,66,38,52,51,45,80,35,69,41,26,36,39,40,37,16,74,25,32,54,36,55,19,31,36,30,47,14,48,40,45,50,55,49,33,62,69,68,46,76,76,71,76,83,69,82,77,75,74,76,75,73,70,80,73,80,70,73,70,75,67,70,71,63,68,61,61,78,70,68,51,85,64,52,74,85,78,80,77,81,76,78,81,56,84,75,82,80,81,84,134,125,86,76,61,35,74,46,51,73,83,41,50,62,56,48,51,48,42,53,57,42,53,72,74,49,61,50,87,81,30,51,55,57,49,52,48,51,52,52,49,51,41,40,57,33,63,48,74,87,67,66,40,59,53,78,79,50,49,69,37,79,47,75,48,35,32,53,52,65,44,85,84,37,73,85,54,61,57,68,56,61,48,25,37,78,94,34,45,48,41,50,50,51,24,63,66,30,60,36,49,74,45,72,36,18,42,75,54,54,92,49,66,69,58,51,52,52,47,49,71,66,66,47,71,69,38,52,52,45,79,36,69,42,26,36,39,41,36,16,73,25,32,54,35,55,19,30,36,29,47,15,49,38,45,50,55,48,35,62,69,68,46,76,76,70,76,80,69,82,77,74,74,76,75,73,71,80,75,79,67,72,70,74,67,70,72,63,66,62,61,78,66,69,50,83,66,82,72,86,78,80,76,83,78,68,81,38,84,77,82,82,82,85,131

Radius of gyration: 25.64 Å; Cα contacts (8 Å, |Δi|>4): 521; chains: 2; bounding box: 73×66×47 Å

Organism: Clonorchis sinensis (NCBI:txid79923)

pLDDT: mean 75.55, std 28.84, range [17.27, 98.5]

Sequence (428 aa):
MMKVGEPRPEQAGAIEAIVRELKNLDEKAFPALHALAENELFRLRGGIAESIDIVSNRQVKIRAKIEIPSSQYPGVNFVGKLLGPGGQTLRATQESTKTKMAILGAGSLRDDSKERELLSSGDPKYQHLKQKLHLQVDSLAPPSEAYYRLSHALAELRKVMLPSAPAVGSLGYPLTGDSKKPCNLVDLISTSLYVDLDCAVLYTIIWLRSFSDIMMKVGEPRPEQAGAIEAIVRELKNLDEKAFPALHALAENELFRLRGGIAESIDIVSNRQVKIRAKIEIPSSQYPGVNFVGKLLGPGGQTLRATQESTKTKMAILGAGSLRDDSKERELLSSGDPKYQHLKQKLHLQVDSLAPPSEAYYRLSHALAELRKVMLPSAPAVGSLGYPLTGDSKKPCNLVDLISTSLYVDLDCAVLYTIIWLRSFSDI

InterPro domains:
  IPR004087 K Homology domain [SM00322] (60-141)
  IPR036612 K Homology domain, type 1 superfamily [G3DSA:3.30.1370.10] (8-172)
  IPR036612 K Homology domain, type 1 superfamily [SSF54791] (63-166)
  IPR045071 KH domain-containing BBP-like [PTHR11208] (53-164)
  IPR055256 KHDC4/BBP-like, KH-domain type I [PF22675] (72-137)

Nearest PDB structures (foldseek):
  5elt-assembly1_A  TM=7.764E-01  e=1.053E-15  Homo sapiens
  5emo-assembly1_A  TM=7.971E-01  e=3.156E-15  Homo sapiens
  5elt-assembly1_B  TM=7.616E-01  e=2.473E-15  Homo sapiens
  5emo-assembly1_B  TM=7.860E-01  e=1.069E-14  Homo sapiens
  7zac-assembly1_AAA-2  TM=9.240E-01  e=3.063E-13  Homo sapiens